Protein AF-0000000084681690 (afdb_homodimer)

pLDDT: mean 91.58, std 11.12, range [40.62, 98.69]

Sequence (672 aa):
MPQDVDFRIPLPRRQSPDHRRAEADQLAWPRSLGLITTEAAAARHLRGAYADLAARFYPHTTGTHLDLGVDLMSWFFLFDDLFDGPRGEDPEETRRLTDAVAAALDGPLPDTAPPIAHGFADIWRRSCTGMSPSWRARSARHWRNYFTGYVDEATSRFLDTPYDCAAQYLAVRRQTIGVQPTVDMAESAGRFEVPQRVFDSAVLSAMLQIAVDVNLMFNDIASLEKEEARGERNNLVLILQREHGWPRARSIAHLRDEVHARLSQYLLLETCLPKVCDIYDLDAGEREAVERYRCDAVRTVIRGSYDWHRSSGRYDAEFAAAAGAQGYLEELGSSRMPQDVDFRIPLPRRQSPDHRRAEADQLAWPRSLGLITTEAAAARHLRGAYADLAARFYPHTTGTHLDLGVDLMSWFFLFDDLFDGPRGEDPEETRRLTDAVAAALDGPLPDTAPPIAHGFADIWRRSCTGMSPSWRARSARHWRNYFTGYVDEATSRFLDTPYDCAAQYLAVRRQTIGVQPTVDMAESAGRFEVPQRVFDSAVLSAMLQIAVDVNLMFNDIASLEKEEARGERNNLVLILQREHGWPRARSIAHLRDEVHARLSQYLLLETCLPKVCDIYDLDAGEREAVERYRCDAVRTVIRGSYDWHRSSGRYDAEFAAAAGAQGYLEELGSSR

Structure (mmCIF, N/CA/C/O backbone):
data_AF-0000000084681690-model_v1
#
loop_
_entity.id
_entity.type
_entity.pdbx_description
1 polymer 'Terpene synthase'
#
loop_
_atom_site.group_PDB
_atom_site.id
_atom_site.type_symbol
_atom_site.label_atom_id
_atom_site.label_alt_id
_atom_site.label_comp_id
_atom_site.label_asym_id
_atom_site.label_entity_id
_atom_site.label_seq_id
_atom_site.pdbx_PDB_ins_code
_atom_site.Cartn_x
_atom_site.Cartn_y
_atom_site.Cartn_z
_atom_site.occupancy
_atom_site.B_iso_or_equiv
_atom_site.auth_seq_id
_atom_site.auth_comp_id
_atom_site.auth_asym_id
_atom_site.auth_atom_id
_atom_site.pdbx_PDB_model_num
ATOM 1 N N . MET A 1 1 ? 17.672 -22.484 -7.785 1 67.56 1 MET A N 1
ATOM 2 C CA . MET A 1 1 ? 17.625 -21.172 -8.414 1 67.56 1 MET A CA 1
ATOM 3 C C . MET A 1 1 ? 18.922 -20.891 -9.172 1 67.56 1 MET A C 1
ATOM 5 O O . MET A 1 1 ? 20 -21.219 -8.703 1 67.56 1 MET A O 1
ATOM 9 N N . PRO A 1 2 ? 18.766 -20.516 -10.406 1 63.66 2 PRO A N 1
ATOM 10 C CA . PRO A 1 2 ? 19.953 -20.438 -11.258 1 63.66 2 PRO A CA 1
ATOM 11 C C . PRO A 1 2 ? 21.125 -19.734 -10.562 1 63.66 2 PRO A C 1
ATOM 13 O O . PRO A 1 2 ? 22.281 -20.047 -10.844 1 63.66 2 PRO A O 1
ATOM 16 N N . GLN A 1 3 ? 20.781 -18.906 -9.594 1 70.31 3 GLN A N 1
ATOM 17 C CA . GLN A 1 3 ? 21.859 -18.141 -8.984 1 70.31 3 GLN A CA 1
ATOM 18 C C . GLN A 1 3 ? 22.375 -18.828 -7.73 1 70.31 3 GLN A C 1
ATOM 20 O O . GLN A 1 3 ? 23.25 -18.297 -7.035 1 70.31 3 GLN A O 1
ATOM 25 N N . ASP A 1 4 ? 21.953 -20.062 -7.539 1 78 4 ASP A N 1
ATOM 26 C CA . ASP A 1 4 ? 22.391 -20.906 -6.43 1 78 4 ASP A CA 1
ATOM 27 C C . ASP A 1 4 ? 22.25 -20.172 -5.098 1 78 4 ASP A C 1
ATOM 29 O O . ASP A 1 4 ? 23.172 -20.172 -4.277 1 78 4 ASP A O 1
ATOM 33 N N . VAL A 1 5 ? 21.234 -19.469 -4.949 1 85.19 5 VAL A N 1
ATOM 34 C CA . VAL A 1 5 ? 20.953 -18.75 -3.709 1 85.19 5 VAL A CA 1
ATOM 35 C C . VAL A 1 5 ? 20.062 -19.609 -2.809 1 85.19 5 VAL A C 1
ATOM 37 O O . VAL A 1 5 ? 19.031 -20.109 -3.246 1 85.19 5 VAL A O 1
ATOM 40 N N . ASP A 1 6 ? 20.469 -19.812 -1.566 1 86 6 ASP A N 1
ATOM 41 C CA . ASP A 1 6 ? 19.641 -20.5 -0.564 1 86 6 ASP A CA 1
ATOM 42 C C . ASP A 1 6 ? 19.062 -19.5 0.439 1 86 6 ASP A C 1
ATOM 44 O O . ASP A 1 6 ? 19.797 -18.922 1.238 1 86 6 ASP A O 1
ATOM 48 N N . PHE A 1 7 ? 17.766 -19.344 0.435 1 89.25 7 PHE A N 1
ATOM 49 C CA . PHE A 1 7 ? 17.094 -18.375 1.276 1 89.25 7 PHE A CA 1
ATOM 50 C C . PHE A 1 7 ? 16.703 -18.984 2.611 1 89.25 7 PHE A C 1
ATOM 52 O O . PHE A 1 7 ? 16.25 -18.281 3.52 1 89.25 7 PHE A O 1
ATOM 59 N N . ARG A 1 8 ? 16.875 -20.234 2.936 1 86.06 8 ARG A N 1
ATOM 60 C CA . ARG A 1 8 ? 16.516 -20.906 4.184 1 86.06 8 ARG A CA 1
ATOM 61 C C . ARG A 1 8 ? 15.133 -20.5 4.66 1 86.06 8 ARG A C 1
ATOM 63 O O . ARG A 1 8 ? 14.977 -19.984 5.77 1 86.06 8 ARG A O 1
ATOM 70 N N . ILE A 1 9 ? 14.117 -20.719 3.916 1 94.62 9 ILE A N 1
ATOM 71 C CA . ILE A 1 9 ? 12.742 -20.312 4.199 1 94.62 9 ILE A CA 1
ATOM 72 C C . ILE A 1 9 ? 12.234 -21.047 5.434 1 94.62 9 ILE A C 1
ATOM 74 O O . ILE A 1 9 ? 12.156 -22.281 5.441 1 94.62 9 ILE A O 1
ATOM 78 N N . PRO A 1 10 ? 11.906 -20.359 6.523 1 95.69 10 PRO A N 1
ATOM 79 C CA . PRO A 1 10 ? 11.492 -20.984 7.777 1 95.69 10 PRO A CA 1
ATOM 80 C C . PRO A 1 10 ? 10.016 -21.391 7.777 1 95.69 10 PRO A C 1
ATOM 82 O O . PRO A 1 10 ? 9.297 -21.094 8.734 1 95.69 10 PRO A O 1
ATOM 85 N N . LEU A 1 11 ? 9.5 -21.953 6.727 1 97.69 11 LEU A N 1
ATOM 86 C CA . LEU A 1 11 ? 8.133 -22.438 6.566 1 97.69 11 LEU A CA 1
ATOM 87 C C . LEU A 1 11 ? 8.117 -23.875 6.051 1 97.69 11 LEU A C 1
ATOM 89 O O . LEU A 1 11 ? 8.984 -24.266 5.262 1 97.69 11 LEU A O 1
ATOM 93 N N . PRO A 1 12 ? 7.258 -24.656 6.414 1 96.75 12 PRO A N 1
ATOM 94 C CA . PRO A 1 12 ? 7.254 -26.078 6.02 1 96.75 12 PRO A CA 1
ATOM 95 C C . PRO A 1 12 ? 6.91 -26.266 4.547 1 96.75 12 PRO A C 1
ATOM 97 O O . PRO A 1 12 ? 6.102 -25.531 3.988 1 96.75 12 PRO A O 1
ATOM 100 N N . ARG A 1 13 ? 7.461 -27.297 4 1 96.5 13 ARG A N 1
ATOM 101 C CA . ARG A 1 13 ? 7.086 -27.75 2.664 1 96.5 13 ARG A CA 1
ATOM 102 C C . ARG A 1 13 ? 5.789 -28.547 2.697 1 96.5 13 ARG A C 1
ATOM 104 O O . ARG A 1 13 ? 5.609 -29.406 3.557 1 96.5 13 ARG A O 1
ATOM 111 N N . ARG A 1 14 ? 4.961 -28.188 1.855 1 97.31 14 ARG A N 1
ATOM 112 C CA . ARG A 1 14 ? 3.709 -28.922 1.701 1 97.31 14 ARG A CA 1
ATOM 113 C C . ARG A 1 14 ? 3.371 -29.125 0.228 1 97.31 14 ARG A C 1
ATOM 115 O O . ARG A 1 14 ? 3.787 -28.344 -0.624 1 97.31 14 ARG A O 1
ATOM 122 N N . GLN A 1 15 ? 2.645 -30.141 -0.055 1 98 15 GLN A N 1
ATOM 123 C CA . GLN A 1 15 ? 2.193 -30.453 -1.406 1 98 15 GLN A CA 1
ATOM 124 C C . GLN A 1 15 ? 0.916 -31.297 -1.382 1 98 15 GLN A C 1
ATOM 126 O O . GLN A 1 15 ? 0.765 -32.188 -0.54 1 98 15 GLN A O 1
ATOM 131 N N . SER A 1 16 ? 0.044 -31.016 -2.277 1 98.56 16 SER A N 1
ATOM 132 C CA . SER A 1 16 ? -1.185 -31.797 -2.375 1 98.56 16 SER A CA 1
ATOM 133 C C . SER A 1 16 ? -0.886 -33.281 -2.643 1 98.56 16 SER A C 1
ATOM 135 O O . SER A 1 16 ? -0.024 -33.594 -3.463 1 98.56 16 SER A O 1
ATOM 137 N N . PRO A 1 17 ? -1.586 -34.188 -2.014 1 97.94 17 PRO A N 1
ATOM 138 C CA . PRO A 1 17 ? -1.413 -35.594 -2.312 1 97.94 17 PRO A CA 1
ATOM 139 C C . PRO A 1 17 ? -1.868 -35.969 -3.725 1 97.94 17 PRO A C 1
ATOM 141 O O . PRO A 1 17 ? -1.567 -37.062 -4.211 1 97.94 17 PRO A O 1
ATOM 144 N N . ASP A 1 18 ? -2.531 -35.094 -4.316 1 98.12 18 ASP A N 1
ATOM 145 C CA . ASP A 1 18 ? -3.109 -35.344 -5.629 1 98.12 18 ASP A CA 1
ATOM 146 C C . ASP A 1 18 ? -2.211 -34.812 -6.742 1 98.12 18 ASP A C 1
ATOM 148 O O . ASP A 1 18 ? -2.637 -34.688 -7.895 1 98.12 18 ASP A O 1
ATOM 152 N N . HIS A 1 19 ? -1.02 -34.406 -6.453 1 97.69 19 HIS A N 1
ATOM 153 C CA . HIS A 1 19 ? -0.093 -33.75 -7.359 1 97.69 19 HIS A CA 1
ATOM 154 C C . HIS A 1 19 ? 0.143 -34.562 -8.617 1 97.69 19 HIS A C 1
ATOM 156 O O . HIS A 1 19 ? 0.106 -34.031 -9.734 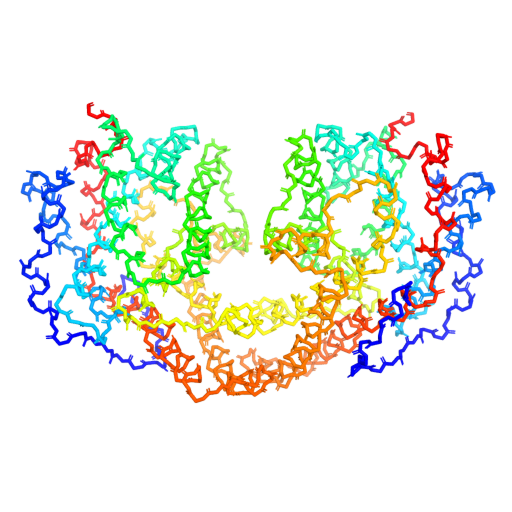1 97.69 19 HIS A O 1
ATOM 162 N N . ARG A 1 20 ? 0.332 -35.844 -8.508 1 97.56 20 ARG A N 1
ATOM 163 C CA . ARG A 1 20 ? 0.666 -36.688 -9.641 1 97.56 20 ARG A CA 1
ATOM 164 C C . ARG A 1 20 ? -0.487 -36.75 -10.641 1 97.56 20 ARG A C 1
ATOM 166 O O . ARG A 1 20 ? -0.272 -36.688 -11.852 1 97.56 20 ARG A O 1
ATOM 173 N N . ARG A 1 21 ? -1.59 -36.969 -10.086 1 98.12 21 ARG A N 1
ATOM 174 C CA . ARG A 1 21 ? -2.768 -36.969 -10.945 1 98.12 21 ARG A CA 1
ATOM 175 C C . ARG A 1 21 ? -2.9 -35.656 -11.695 1 98.12 21 ARG A C 1
ATOM 177 O O . ARG A 1 21 ? -3.145 -35.625 -12.898 1 98.12 21 ARG A O 1
ATOM 184 N N . ALA A 1 22 ? -2.805 -34.531 -10.992 1 97.88 22 ALA A N 1
ATOM 185 C CA . ALA A 1 22 ? -2.932 -33.219 -11.586 1 97.88 22 ALA A CA 1
ATOM 186 C C . ALA A 1 22 ? -1.885 -33 -12.672 1 97.88 22 ALA A C 1
ATOM 188 O O . ALA A 1 22 ? -2.17 -32.375 -13.703 1 97.88 22 ALA A O 1
ATOM 189 N N . GLU A 1 23 ? -0.698 -33.469 -12.422 1 97.25 23 GLU A N 1
ATOM 190 C CA . GLU A 1 23 ? 0.388 -33.375 -13.391 1 97.25 23 GLU A CA 1
ATOM 191 C C . GLU A 1 23 ? 0.055 -34.125 -14.68 1 97.25 23 GLU A C 1
ATOM 193 O O . GLU A 1 23 ? 0.313 -33.594 -15.773 1 97.25 23 GLU A O 1
ATOM 198 N N . ALA A 1 24 ? -0.518 -35.219 -14.555 1 97.25 24 ALA A N 1
ATOM 199 C CA . ALA A 1 24 ? -0.869 -36.031 -15.711 1 97.25 24 ALA A CA 1
ATOM 200 C C . ALA A 1 24 ? -1.972 -35.375 -16.547 1 97.25 24 ALA A C 1
ATOM 202 O O . ALA A 1 24 ? -2 -35.5 -17.766 1 97.25 24 ALA A O 1
ATOM 203 N N . ASP A 1 25 ? -2.807 -34.594 -15.93 1 96.94 25 ASP A N 1
ATOM 204 C CA . ASP A 1 25 ? -4.016 -34.125 -16.578 1 96.94 25 ASP A CA 1
ATOM 205 C C . ASP A 1 25 ? -3.883 -32.625 -16.938 1 96.94 25 ASP A C 1
ATOM 207 O O . ASP A 1 25 ? -4.801 -32.031 -17.5 1 96.94 25 ASP A O 1
ATOM 211 N N . GLN A 1 26 ? -2.779 -32 -16.688 1 97.25 26 GLN A N 1
ATOM 212 C CA . GLN A 1 26 ? -2.668 -30.547 -16.625 1 97.25 26 GLN A CA 1
ATOM 213 C C . GLN A 1 26 ? -2.883 -29.922 -18 1 97.25 26 GLN A C 1
ATOM 215 O O . GLN A 1 26 ? -3.227 -28.75 -18.109 1 97.25 26 GLN A O 1
ATOM 220 N N . LEU A 1 27 ? -2.742 -30.672 -19.078 1 97.5 27 LEU A N 1
ATOM 221 C CA . LEU A 1 27 ? -2.857 -30.109 -20.406 1 97.5 27 LEU A CA 1
ATOM 222 C C . LEU A 1 27 ? -4.305 -30.125 -20.891 1 97.5 27 LEU A C 1
ATOM 224 O O . LEU A 1 27 ? -4.652 -29.469 -21.859 1 97.5 27 LEU A O 1
ATOM 228 N N . ALA A 1 28 ? -5.129 -30.859 -20.219 1 97.56 28 ALA A N 1
ATOM 229 C CA . ALA A 1 28 ? -6.504 -31.047 -20.672 1 97.56 28 ALA A CA 1
ATOM 230 C C . ALA A 1 28 ? -7.23 -29.719 -20.781 1 97.56 28 ALA A C 1
ATOM 232 O O . ALA A 1 28 ? -7.828 -29.406 -21.812 1 97.56 28 ALA A O 1
ATOM 233 N N . TRP A 1 29 ? -7.102 -28.906 -19.797 1 97.88 29 TRP A N 1
ATOM 234 C CA . TRP A 1 29 ? -7.848 -27.656 -19.719 1 97.88 29 TRP A CA 1
ATOM 235 C C . TRP A 1 29 ? -7.355 -26.656 -20.766 1 97.88 29 TRP A C 1
ATOM 237 O O . TRP A 1 29 ? -8.141 -26.156 -21.562 1 97.88 29 TRP A O 1
ATOM 247 N N . PRO A 1 30 ? -6.055 -26.359 -20.812 1 97.5 30 PRO A N 1
ATOM 248 C CA . PRO A 1 30 ? -5.645 -25.375 -21.812 1 97.5 30 PRO A CA 1
ATOM 249 C C . PRO A 1 30 ? -5.902 -25.844 -23.25 1 97.5 30 PRO A C 1
ATOM 251 O O . PRO A 1 30 ? -6.172 -25.031 -24.141 1 97.5 30 PRO A O 1
ATOM 254 N N . ARG A 1 31 ? -5.855 -27.125 -23.469 1 96.56 31 ARG A N 1
ATOM 255 C CA . ARG A 1 31 ? -6.145 -27.656 -24.797 1 96.56 31 ARG A CA 1
ATOM 256 C C . ARG A 1 31 ? -7.629 -27.531 -25.125 1 96.56 31 ARG A C 1
ATOM 258 O O . ARG A 1 31 ? -7.992 -27.203 -26.266 1 96.56 31 ARG A O 1
ATOM 265 N N . SER A 1 32 ? -8.414 -27.781 -24.156 1 96.44 32 SER A N 1
ATOM 266 C CA . SER A 1 32 ? -9.859 -27.719 -24.375 1 96.44 32 SER A CA 1
ATOM 267 C C . SER A 1 32 ? -10.305 -26.312 -24.734 1 96.44 32 SER A C 1
ATOM 269 O O . SER A 1 32 ? -11.32 -26.125 -25.406 1 96.44 32 SER A O 1
ATOM 271 N N . LEU A 1 33 ? -9.539 -25.312 -24.391 1 95.44 33 LEU A N 1
ATOM 272 C CA . LEU A 1 33 ? -9.898 -23.922 -24.641 1 95.44 33 LEU A CA 1
ATOM 273 C C . LEU A 1 33 ? -9.094 -23.344 -25.797 1 95.44 33 LEU A C 1
ATOM 275 O O . LEU A 1 33 ? -9.164 -22.141 -26.078 1 95.44 33 LEU A O 1
ATOM 279 N N . GLY A 1 34 ? -8.281 -24.219 -26.375 1 94.06 34 GLY A N 1
ATOM 280 C CA . GLY A 1 34 ? -7.48 -23.797 -27.5 1 94.06 34 GLY A CA 1
ATOM 281 C C . GLY A 1 34 ? -6.309 -22.906 -27.109 1 94.06 34 GLY A C 1
ATOM 282 O O . GLY A 1 34 ? -5.797 -22.141 -27.922 1 94.06 34 GLY A O 1
ATOM 283 N N . LEU A 1 35 ? -5.852 -22.953 -25.906 1 95.06 35 LEU A N 1
ATOM 284 C CA . LEU A 1 35 ? -4.723 -22.156 -25.453 1 95.06 35 LEU A CA 1
ATOM 285 C C . LEU A 1 35 ? -3.4 -22.844 -25.797 1 95.06 35 LEU A C 1
ATOM 287 O O . LEU A 1 35 ? -2.363 -22.172 -25.875 1 95.06 35 LEU A O 1
ATOM 291 N N . ILE A 1 36 ? -3.486 -24.141 -25.906 1 94.69 36 ILE A N 1
ATOM 292 C CA . ILE A 1 36 ? -2.369 -24.953 -26.375 1 94.69 36 ILE A CA 1
ATOM 293 C C . ILE A 1 36 ? -2.838 -25.875 -27.5 1 94.69 36 ILE A C 1
ATOM 295 O O . ILE A 1 36 ? -3.703 -26.719 -27.297 1 94.69 36 ILE A O 1
ATOM 299 N N . THR A 1 37 ? -2.238 -25.688 -28.594 1 92.5 37 THR A N 1
ATOM 300 C CA . THR A 1 37 ? -2.754 -26.438 -29.734 1 92.5 37 THR A CA 1
ATOM 301 C C . THR A 1 37 ? -1.656 -27.281 -30.375 1 92.5 37 THR A C 1
ATOM 303 O O . THR A 1 37 ? -1.942 -28.219 -31.109 1 92.5 37 THR A O 1
ATOM 306 N N . THR A 1 38 ? -0.385 -26.969 -30.094 1 92.25 38 THR A N 1
ATOM 307 C CA . THR A 1 38 ? 0.722 -27.703 -30.703 1 92.25 38 THR A CA 1
ATOM 308 C C . THR A 1 38 ? 1.464 -28.516 -29.656 1 92.25 38 THR A C 1
ATOM 310 O O . THR A 1 38 ? 1.39 -28.219 -28.453 1 92.25 38 THR A O 1
ATOM 313 N N . GLU A 1 39 ? 2.139 -29.516 -30.109 1 92.31 39 GLU A N 1
ATOM 314 C CA . GLU A 1 39 ? 2.914 -30.344 -29.203 1 92.31 39 GLU A CA 1
ATOM 315 C C . GLU A 1 39 ? 4.141 -29.609 -28.672 1 92.31 39 GLU A C 1
ATOM 317 O O . GLU A 1 39 ? 4.566 -29.812 -27.531 1 92.31 39 GLU A O 1
ATOM 322 N N . ALA A 1 40 ? 4.641 -28.734 -29.5 1 88.31 40 ALA A N 1
ATOM 323 C CA . ALA A 1 40 ? 5.766 -27.906 -29.047 1 88.31 40 ALA A CA 1
ATOM 324 C C . ALA A 1 40 ? 5.355 -27 -27.891 1 88.31 40 ALA A C 1
ATOM 326 O O . ALA A 1 40 ? 6.09 -26.875 -26.906 1 88.31 40 ALA A O 1
ATOM 327 N N . ALA A 1 41 ? 4.227 -26.391 -28.078 1 88.5 41 ALA A N 1
ATOM 328 C CA . ALA A 1 41 ? 3.705 -25.547 -27.016 1 88.5 41 ALA A CA 1
ATOM 329 C C . ALA A 1 41 ? 3.414 -26.359 -25.75 1 88.5 41 ALA A C 1
ATOM 331 O O . ALA A 1 41 ? 3.654 -25.891 -24.641 1 88.5 41 ALA A O 1
ATOM 332 N N . ALA A 1 42 ? 2.885 -27.547 -25.953 1 93.12 42 ALA A N 1
ATOM 333 C CA . ALA A 1 42 ? 2.598 -28.438 -24.828 1 93.12 42 ALA A CA 1
ATOM 334 C C . ALA A 1 42 ? 3.875 -28.812 -24.094 1 93.12 42 ALA A C 1
ATOM 336 O O . ALA A 1 42 ? 3.912 -28.781 -22.859 1 93.12 42 ALA A O 1
ATOM 337 N N . ALA A 1 43 ? 4.84 -29.172 -24.812 1 90.56 43 ALA A N 1
ATOM 338 C CA . ALA A 1 43 ? 6.117 -29.547 -24.203 1 90.56 43 ALA A CA 1
ATOM 339 C C . ALA A 1 43 ? 6.719 -28.391 -23.422 1 90.56 43 ALA A C 1
ATOM 341 O O . ALA A 1 43 ? 7.25 -28.594 -22.312 1 90.56 43 ALA A O 1
ATOM 342 N N . ARG A 1 44 ? 6.613 -27.281 -23.938 1 86.38 44 ARG A N 1
ATOM 343 C CA . ARG A 1 44 ? 7.102 -26.078 -23.266 1 86.38 44 ARG A CA 1
ATOM 344 C C . ARG A 1 44 ? 6.328 -25.828 -21.969 1 86.38 44 ARG A C 1
ATOM 346 O O . ARG A 1 44 ? 6.918 -25.5 -20.938 1 86.38 44 ARG A O 1
ATOM 353 N N . HIS A 1 45 ? 5.094 -25.922 -22.141 1 91.75 45 HIS A N 1
ATOM 354 C CA . HIS A 1 45 ? 4.23 -25.703 -20.984 1 91.75 45 HIS A CA 1
ATOM 355 C C . HIS A 1 45 ? 4.551 -26.688 -19.859 1 91.75 45 HIS A C 1
ATOM 357 O O . HIS A 1 45 ? 4.613 -26.312 -18.688 1 91.75 45 HIS A O 1
ATOM 363 N N . LEU A 1 46 ? 4.797 -27.922 -20.219 1 92.56 46 LEU A N 1
ATOM 364 C CA . LEU A 1 46 ? 5.055 -28.969 -19.25 1 92.56 46 LEU A CA 1
ATOM 365 C C . LEU A 1 46 ? 6.371 -28.734 -18.516 1 92.56 46 LEU A C 1
ATOM 367 O O . LEU A 1 46 ? 6.516 -29.094 -17.344 1 92.56 46 LEU A O 1
ATOM 371 N N . ARG A 1 47 ? 7.254 -28.062 -19.141 1 88.94 47 ARG A N 1
ATOM 372 C CA . ARG A 1 47 ? 8.547 -27.766 -18.531 1 88.94 47 ARG A CA 1
ATOM 373 C C . ARG A 1 47 ? 8.391 -26.781 -17.375 1 88.94 47 ARG A C 1
ATOM 375 O O . ARG A 1 47 ? 9.234 -26.719 -16.484 1 88.94 47 ARG A O 1
ATOM 382 N N . GLY A 1 48 ? 7.316 -26.094 -17.359 1 91.81 48 GLY A N 1
ATOM 383 C CA . GLY A 1 48 ? 7.082 -25.109 -16.328 1 91.81 48 GLY A CA 1
ATOM 384 C C . GLY A 1 48 ? 6.668 -25.703 -14.992 1 91.81 48 GLY A C 1
ATOM 385 O O . GLY A 1 48 ? 6.754 -25.047 -13.953 1 91.81 48 GLY A O 1
ATOM 386 N N . ALA A 1 49 ? 6.191 -26.922 -15.031 1 94.5 49 ALA A N 1
ATOM 387 C CA . ALA A 1 49 ? 5.809 -27.672 -13.836 1 94.5 49 ALA A CA 1
ATOM 388 C C . ALA A 1 49 ? 4.742 -26.922 -13.039 1 94.5 49 ALA A C 1
ATOM 390 O O . ALA A 1 49 ? 4.871 -26.75 -11.828 1 94.5 49 ALA A O 1
ATOM 391 N N . TYR A 1 50 ? 3.693 -26.469 -13.727 1 96.31 50 TYR A N 1
ATOM 392 C CA . TYR A 1 50 ? 2.678 -25.609 -13.125 1 96.31 50 TYR A CA 1
ATOM 393 C C . TYR A 1 50 ? 1.764 -26.422 -12.211 1 96.31 50 TYR A C 1
ATOM 395 O O . TYR A 1 50 ? 1.225 -25.891 -11.234 1 96.31 50 TYR A O 1
ATOM 403 N N . ALA A 1 51 ? 1.59 -27.688 -12.523 1 97.44 51 ALA A N 1
ATOM 404 C CA . ALA A 1 51 ? 0.86 -28.547 -11.594 1 97.44 51 ALA A CA 1
ATOM 405 C C . ALA A 1 51 ? 1.599 -28.688 -10.266 1 97.44 51 ALA A C 1
ATOM 407 O O . ALA A 1 51 ? 0.974 -28.719 -9.203 1 97.44 51 ALA A O 1
ATOM 408 N N . ASP A 1 52 ? 2.898 -28.781 -10.352 1 97.25 52 ASP A N 1
ATOM 409 C CA . ASP A 1 52 ? 3.707 -28.828 -9.141 1 97.25 52 ASP A CA 1
ATOM 410 C C . ASP A 1 52 ? 3.555 -27.547 -8.336 1 97.25 52 ASP A C 1
ATOM 412 O O . ASP A 1 52 ? 3.361 -27.578 -7.117 1 97.25 52 ASP A O 1
ATOM 416 N N . LEU A 1 53 ? 3.615 -26.422 -8.984 1 97.69 53 LEU A N 1
ATOM 417 C CA . LEU A 1 53 ? 3.457 -25.125 -8.344 1 97.69 53 LEU A CA 1
ATOM 418 C C . LEU A 1 53 ? 2.105 -25.031 -7.641 1 97.69 53 LEU A C 1
ATOM 420 O O . LEU A 1 53 ? 2.037 -24.672 -6.461 1 97.69 53 LEU A O 1
ATOM 424 N N . ALA A 1 54 ? 1.05 -25.391 -8.367 1 98.44 54 ALA A N 1
ATOM 425 C CA . ALA A 1 54 ? -0.296 -25.328 -7.801 1 98.44 54 ALA A CA 1
ATOM 426 C C . ALA A 1 54 ? -0.425 -26.266 -6.602 1 98.44 54 ALA A C 1
ATOM 428 O O . ALA A 1 54 ? -1.048 -25.906 -5.598 1 98.44 54 ALA A O 1
ATOM 429 N N . ALA A 1 55 ? 0.147 -27.438 -6.715 1 98.56 55 ALA A N 1
ATOM 430 C CA . ALA A 1 55 ? 0.06 -28.422 -5.641 1 98.56 55 ALA A CA 1
ATOM 431 C C . ALA A 1 55 ? 0.765 -27.922 -4.383 1 98.56 55 ALA A C 1
ATOM 433 O O . ALA A 1 55 ? 0.431 -28.328 -3.27 1 98.56 55 ALA A O 1
ATOM 434 N N . ARG A 1 56 ? 1.721 -27.094 -4.562 1 98.38 56 ARG A N 1
ATOM 435 C CA . ARG A 1 56 ? 2.432 -26.5 -3.432 1 98.38 56 ARG A CA 1
ATOM 436 C C . ARG A 1 56 ? 1.683 -25.297 -2.885 1 98.38 56 ARG A C 1
ATOM 438 O O . ARG A 1 56 ? 1.689 -25.047 -1.677 1 98.38 56 ARG A O 1
ATOM 445 N N . PHE A 1 57 ? 1.014 -24.516 -3.711 1 98.62 57 PHE A N 1
ATOM 446 C CA . PHE A 1 57 ? 0.236 -23.344 -3.299 1 98.62 57 PHE A CA 1
ATOM 447 C C . PHE A 1 57 ? -1.029 -23.781 -2.564 1 98.62 57 PHE A C 1
ATOM 449 O O . PHE A 1 57 ? -1.462 -23.109 -1.622 1 98.62 57 PHE A O 1
ATOM 456 N N . TYR A 1 58 ? -1.587 -24.922 -3.01 1 98.62 58 TYR A N 1
ATOM 457 C CA . TYR A 1 58 ? -2.863 -25.375 -2.471 1 98.62 58 TYR A CA 1
ATOM 458 C C . TYR A 1 58 ? -2.764 -26.828 -1.984 1 98.62 58 TYR A C 1
ATOM 460 O O . TYR A 1 58 ? -3.49 -27.703 -2.461 1 98.62 58 TYR A O 1
ATOM 468 N N . PRO A 1 59 ? -1.971 -27.031 -0.995 1 98.12 59 PRO A N 1
ATOM 469 C CA . PRO A 1 59 ? -1.658 -28.391 -0.577 1 98.12 59 PRO A CA 1
ATOM 470 C C . PRO A 1 59 ? -2.852 -29.109 0.062 1 98.12 59 PRO A C 1
ATOM 472 O O . PRO A 1 59 ? -2.852 -30.328 0.184 1 98.12 59 PRO A O 1
ATOM 475 N N . HIS A 1 60 ? -3.846 -28.406 0.424 1 95.81 60 HIS A N 1
ATOM 476 C CA . HIS A 1 60 ? -4.992 -28.984 1.116 1 95.81 60 HIS A CA 1
ATOM 477 C C . HIS A 1 60 ? -6.086 -29.375 0.132 1 95.81 60 HIS A C 1
ATOM 479 O O . HIS A 1 60 ? -7.121 -29.922 0.533 1 95.81 60 HIS A O 1
ATOM 485 N N . THR A 1 61 ? -5.914 -29.094 -1.076 1 97.94 61 THR A N 1
ATOM 486 C CA . THR A 1 61 ? -6.957 -29.328 -2.066 1 97.94 61 THR A CA 1
ATOM 487 C C . THR A 1 61 ? -6.668 -30.594 -2.865 1 97.94 61 THR A C 1
ATOM 489 O O . THR A 1 61 ? -5.52 -31.031 -2.953 1 97.94 61 THR A O 1
ATOM 492 N N . THR A 1 62 ? -7.707 -31.234 -3.395 1 97.94 62 THR A N 1
ATOM 493 C CA . THR A 1 62 ? -7.629 -32.406 -4.266 1 97.94 62 THR A CA 1
ATOM 494 C C . THR A 1 62 ? -8.688 -32.344 -5.363 1 97.94 62 THR A C 1
ATOM 496 O O . THR A 1 62 ? -9.531 -31.438 -5.359 1 97.94 62 THR A O 1
ATOM 499 N N . GLY A 1 63 ? -8.555 -33.188 -6.316 1 97.44 63 GLY A N 1
ATOM 500 C CA . GLY A 1 63 ? -9.562 -33.281 -7.359 1 97.44 63 GLY A CA 1
ATOM 501 C C . GLY A 1 63 ? -9.766 -31.984 -8.125 1 97.44 63 GLY A C 1
ATOM 502 O O . GLY A 1 63 ? -8.789 -31.344 -8.531 1 97.44 63 GLY A O 1
ATOM 503 N N . THR A 1 64 ? -11.008 -31.625 -8.258 1 96.81 64 THR A N 1
ATOM 504 C CA . THR A 1 64 ? -11.375 -30.484 -9.094 1 96.81 64 THR A CA 1
ATOM 505 C C . THR A 1 64 ? -10.914 -29.188 -8.453 1 96.81 64 THR A C 1
ATOM 507 O O . THR A 1 64 ? -10.656 -28.203 -9.156 1 96.81 64 THR A O 1
ATOM 510 N N . HIS A 1 65 ? -10.742 -29.25 -7.16 1 97.44 65 HIS A N 1
ATOM 511 C CA . HIS A 1 65 ? -10.289 -28.031 -6.477 1 97.44 65 HIS A CA 1
ATOM 512 C C . HIS A 1 65 ? -8.812 -27.766 -6.746 1 97.44 65 HIS A C 1
ATOM 514 O O . HIS A 1 65 ? -8.406 -26.625 -6.91 1 97.44 65 HIS A O 1
ATOM 520 N N . LEU A 1 66 ? -8.039 -28.828 -6.754 1 98.56 66 LEU A N 1
ATOM 521 C CA . LEU A 1 66 ? -6.641 -28.656 -7.152 1 98.56 66 LEU A CA 1
ATOM 522 C C . LEU A 1 66 ? -6.539 -28.297 -8.625 1 98.56 66 LEU A C 1
ATOM 524 O O . LEU A 1 66 ? -5.715 -27.469 -9.008 1 98.56 66 LEU A O 1
ATOM 528 N N . ASP A 1 67 ? -7.457 -28.906 -9.438 1 98.44 67 ASP A N 1
ATOM 529 C CA . ASP A 1 67 ? -7.441 -28.641 -10.867 1 98.44 67 ASP A CA 1
ATOM 530 C C . ASP A 1 67 ? -7.656 -27.156 -11.156 1 98.44 67 ASP A C 1
ATOM 532 O O . ASP A 1 67 ? -7.055 -26.594 -12.07 1 98.44 67 ASP A O 1
ATOM 536 N N . LEU A 1 68 ? -8.5 -26.562 -10.359 1 98.44 68 LEU A N 1
ATOM 537 C CA . LEU A 1 68 ? -8.734 -25.125 -10.531 1 98.44 68 LEU A CA 1
ATOM 538 C C . LEU A 1 68 ? -7.449 -24.344 -10.312 1 98.44 68 LEU A C 1
ATOM 540 O O . LEU A 1 68 ? -7.152 -23.406 -11.062 1 98.44 68 LEU A O 1
ATOM 544 N N . GLY A 1 69 ? -6.676 -24.656 -9.266 1 98.5 69 GLY A N 1
ATOM 545 C CA . GLY A 1 69 ? -5.383 -24.031 -9.039 1 98.5 69 GLY A CA 1
ATOM 546 C C . GLY A 1 69 ? -4.398 -24.266 -10.172 1 98.5 69 GLY A C 1
ATOM 547 O O . GLY A 1 69 ? -3.666 -23.359 -10.562 1 98.5 69 GLY A O 1
ATOM 548 N N . VAL A 1 70 ? -4.359 -25.453 -10.703 1 98.56 70 VAL A N 1
ATOM 549 C CA . VAL A 1 70 ? -3.471 -25.797 -11.805 1 98.56 70 VAL A CA 1
ATOM 550 C C . VAL A 1 70 ? -3.832 -24.969 -13.039 1 98.56 70 VAL A C 1
ATOM 552 O O . VAL A 1 70 ? -2.951 -24.438 -13.711 1 98.56 70 VAL A O 1
ATOM 555 N N . ASP A 1 71 ? -5.109 -24.922 -13.32 1 98.56 71 ASP A N 1
ATOM 556 C CA . ASP A 1 71 ? -5.586 -24.141 -14.461 1 98.56 71 ASP A CA 1
ATOM 557 C C . ASP A 1 71 ? -5.195 -22.672 -14.312 1 98.56 71 ASP A C 1
ATOM 559 O O . ASP A 1 71 ? -4.793 -22.031 -15.289 1 98.56 71 ASP A O 1
ATOM 563 N N . LEU A 1 72 ? -5.305 -22.156 -13.094 1 98.69 72 LEU A N 1
ATOM 564 C CA . LEU A 1 72 ? -4.922 -20.766 -12.852 1 98.69 72 LEU A CA 1
ATOM 565 C C . LEU A 1 72 ? -3.438 -20.547 -13.117 1 98.69 72 LEU A C 1
ATOM 567 O O . LEU A 1 72 ? -3.051 -19.578 -13.758 1 98.69 72 LEU A O 1
ATOM 571 N N . MET A 1 73 ? -2.588 -21.438 -12.617 1 97.75 73 MET A N 1
ATOM 572 C CA . MET A 1 73 ? -1.153 -21.297 -12.859 1 97.75 73 MET A CA 1
ATOM 573 C C . MET A 1 73 ? -0.841 -21.375 -14.344 1 97.75 73 MET A C 1
ATOM 575 O O . MET A 1 73 ? -0.037 -20.594 -14.859 1 97.75 73 MET A O 1
ATOM 579 N N . SER A 1 74 ? -1.487 -22.297 -15.008 1 96.94 74 SER A N 1
ATOM 580 C CA . SER A 1 74 ? -1.323 -22.406 -16.453 1 96.94 74 SER A CA 1
ATOM 581 C C . SER A 1 74 ? -1.691 -21.094 -17.141 1 96.94 74 SER A C 1
ATOM 583 O O . SER A 1 74 ? -0.951 -20.609 -18 1 96.94 74 SER A O 1
ATOM 585 N N . TRP A 1 75 ? -2.775 -20.578 -16.719 1 97.81 75 TRP A N 1
ATOM 586 C CA . TRP A 1 75 ? -3.252 -19.328 -17.328 1 97.81 75 TRP A CA 1
ATOM 587 C C . TRP A 1 75 ? -2.264 -18.203 -17.094 1 97.81 75 TRP A C 1
ATOM 589 O O . TRP A 1 75 ? -1.946 -17.438 -18.016 1 97.81 75 TRP A O 1
ATOM 599 N N . PHE A 1 76 ? -1.792 -18.062 -15.859 1 96.69 76 PHE A N 1
ATOM 600 C CA . PHE A 1 76 ? -0.871 -16.984 -15.5 1 96.69 76 PHE A CA 1
ATOM 601 C C . PHE A 1 76 ? 0.316 -16.953 -16.453 1 96.69 76 PHE A C 1
ATOM 603 O O . PHE A 1 76 ? 0.674 -15.891 -16.969 1 96.69 76 PHE A O 1
ATOM 610 N N . PHE A 1 77 ? 0.886 -18.062 -16.719 1 91.31 77 PHE A N 1
ATOM 611 C CA . PHE A 1 77 ? 2.133 -18.094 -17.469 1 91.31 77 PHE A CA 1
ATOM 612 C C . PHE A 1 77 ? 1.864 -17.938 -18.969 1 91.31 77 PHE A C 1
ATOM 614 O O . PHE A 1 77 ? 2.66 -17.328 -19.688 1 91.31 77 PHE A O 1
ATOM 621 N N . LEU A 1 78 ? 0.739 -18.453 -19.453 1 93.5 78 LEU A N 1
ATOM 622 C CA . LEU A 1 78 ? 0.336 -18.203 -20.828 1 93.5 78 LEU A CA 1
ATOM 623 C C . LEU A 1 78 ? 0.079 -16.719 -21.062 1 93.5 78 LEU A C 1
ATOM 625 O O . LEU A 1 78 ? 0.49 -16.156 -22.094 1 93.5 78 LEU A O 1
ATOM 629 N N . PHE A 1 79 ? -0.56 -16.141 -20.094 1 94.88 79 PHE A N 1
ATOM 630 C CA . PHE A 1 79 ? -0.882 -14.719 -20.188 1 94.88 79 PHE A CA 1
ATOM 631 C C . PHE A 1 79 ? 0.385 -13.875 -20.141 1 94.88 79 PHE A C 1
ATOM 633 O O . PHE A 1 79 ? 0.563 -12.969 -20.969 1 94.88 79 PHE A O 1
ATOM 640 N N . ASP A 1 80 ? 1.213 -14.156 -19.219 1 90.25 80 ASP A N 1
ATOM 641 C CA . ASP A 1 80 ? 2.461 -13.422 -19.031 1 90.25 80 ASP A CA 1
ATOM 642 C C . ASP A 1 80 ? 3.316 -13.477 -20.297 1 90.25 80 ASP A C 1
ATOM 644 O O . ASP A 1 80 ? 3.916 -12.469 -20.688 1 90.25 80 ASP A O 1
ATOM 648 N N . ASP A 1 81 ? 3.324 -14.578 -20.891 1 85.94 81 ASP A N 1
ATOM 649 C CA . ASP A 1 81 ? 4.145 -14.797 -22.078 1 85.94 81 ASP A CA 1
ATOM 650 C C . ASP A 1 81 ? 3.695 -13.906 -23.234 1 85.94 81 ASP A C 1
ATOM 652 O O . ASP A 1 81 ? 4.484 -13.586 -24.125 1 85.94 81 ASP A O 1
ATOM 656 N N . LEU A 1 82 ? 2.484 -13.508 -23.219 1 88.88 82 LEU A N 1
ATOM 657 C CA . LEU A 1 82 ? 1.948 -12.68 -24.297 1 88.88 82 LEU A CA 1
ATOM 658 C C . LEU A 1 82 ? 2.584 -11.289 -24.281 1 88.88 82 LEU A C 1
ATOM 660 O O . LEU A 1 82 ? 2.5 -10.555 -25.266 1 88.88 82 LEU A O 1
ATOM 664 N N . PHE A 1 83 ? 3.24 -10.992 -23.188 1 87.56 83 PHE A N 1
ATOM 665 C CA . PHE A 1 83 ? 3.775 -9.641 -23.047 1 87.56 83 PHE A CA 1
ATOM 666 C C . PHE A 1 83 ? 5.293 -9.648 -23.188 1 87.56 83 PHE A C 1
ATOM 668 O O . PHE A 1 83 ? 5.938 -8.602 -23.047 1 87.56 83 PHE A O 1
ATOM 675 N N . ASP A 1 84 ? 6.004 -10.766 -23.344 1 75.94 84 ASP A N 1
ATOM 676 C CA . ASP A 1 84 ? 7.441 -10.867 -23.578 1 75.94 84 ASP A CA 1
ATOM 677 C C . ASP A 1 84 ? 7.801 -10.359 -24.984 1 75.94 84 ASP A C 1
ATOM 679 O O . ASP A 1 84 ? 8.914 -9.883 -25.203 1 75.94 84 ASP A O 1
ATOM 683 N N . GLY A 1 85 ? 7.027 -9.68 -25.719 1 73.62 85 GLY A N 1
ATOM 684 C CA . GLY A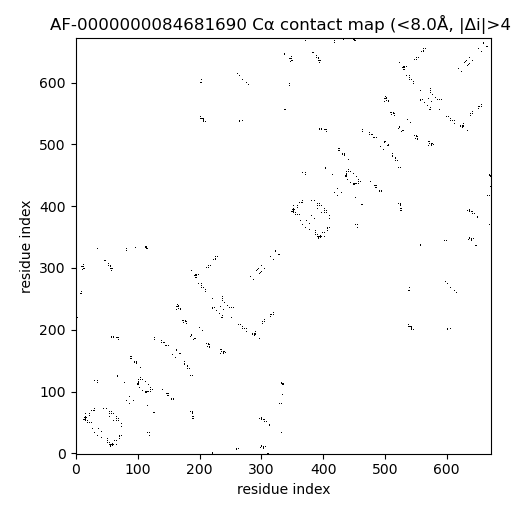 1 85 ? 7.25 -9.203 -27.062 1 73.62 85 GLY A CA 1
ATOM 685 C C . GLY A 1 85 ? 6.648 -7.836 -27.328 1 73.62 85 GLY A C 1
ATOM 686 O O . GLY A 1 85 ? 6.52 -7.027 -26.406 1 73.62 85 GLY A O 1
ATOM 687 N N . PRO A 1 86 ? 6.465 -7.641 -28.562 1 73.81 86 PRO A N 1
ATOM 688 C CA . PRO A 1 86 ? 6.02 -6.305 -28.953 1 73.81 86 PRO A CA 1
ATOM 689 C C . PRO A 1 86 ? 4.781 -5.844 -28.188 1 73.81 86 PRO A C 1
ATOM 691 O O . PRO A 1 86 ? 4.641 -4.652 -27.891 1 73.81 86 PRO A O 1
ATOM 694 N N . ARG A 1 87 ? 3.924 -6.746 -27.844 1 78.88 87 ARG A N 1
ATOM 695 C CA . ARG A 1 87 ? 2.699 -6.402 -27.141 1 78.88 87 ARG A CA 1
ATOM 696 C C . ARG A 1 87 ? 3.016 -5.785 -25.781 1 78.88 87 ARG A C 1
ATOM 698 O O . ARG A 1 87 ? 2.338 -4.852 -25.344 1 78.88 87 ARG A O 1
ATOM 705 N N . GLY A 1 88 ? 3.99 -6.309 -25.203 1 78.44 88 GLY A N 1
ATOM 706 C CA . GLY A 1 88 ? 4.367 -5.805 -23.891 1 78.44 88 GLY A CA 1
ATOM 707 C C . GLY A 1 88 ? 5.098 -4.477 -23.953 1 78.44 88 GLY A C 1
ATOM 708 O O . GLY A 1 88 ? 5.34 -3.848 -22.922 1 78.44 88 GLY A O 1
ATOM 709 N N . GLU A 1 89 ? 5.305 -4.094 -25.156 1 83.94 89 GLU A N 1
ATOM 710 C CA . GLU A 1 89 ? 6.039 -2.846 -25.344 1 83.94 89 GLU A CA 1
ATOM 711 C C . GLU A 1 89 ? 5.117 -1.729 -25.828 1 83.94 89 GLU A C 1
ATOM 713 O O . GLU A 1 89 ? 5.523 -0.567 -25.891 1 83.94 89 GLU A O 1
ATOM 718 N N . ASP A 1 90 ? 3.926 -2.051 -26.125 1 90.75 90 ASP A N 1
ATOM 719 C CA . ASP A 1 90 ? 2.926 -1.084 -26.578 1 90.75 90 ASP A CA 1
ATOM 720 C C . ASP A 1 90 ? 1.799 -0.95 -25.547 1 90.75 90 ASP A C 1
ATOM 722 O O . ASP A 1 90 ? 0.921 -1.812 -25.469 1 90.75 90 ASP A O 1
ATOM 726 N N . PRO A 1 91 ? 1.781 0.179 -24.844 1 92.5 91 PRO A N 1
ATOM 727 C CA . PRO A 1 91 ? 0.788 0.335 -23.766 1 92.5 91 PRO A CA 1
ATOM 728 C C . PRO A 1 91 ? -0.647 0.233 -24.281 1 92.5 91 PRO A C 1
ATOM 730 O O . PRO A 1 91 ? -1.526 -0.261 -23.578 1 92.5 91 PRO A O 1
ATOM 733 N N . GLU A 1 92 ? -0.866 0.693 -25.484 1 93.19 92 GLU A N 1
ATOM 734 C CA . GLU A 1 92 ? -2.219 0.643 -26.031 1 93.19 92 GLU A CA 1
ATOM 735 C C . GLU A 1 92 ? -2.643 -0.793 -26.312 1 93.19 92 GLU A C 1
ATOM 737 O O . GLU A 1 92 ? -3.775 -1.185 -26.031 1 93.19 92 GLU A O 1
ATOM 742 N N . GLU A 1 93 ? -1.774 -1.534 -26.922 1 92.31 93 GLU A N 1
ATOM 743 C CA . GLU A 1 93 ? -2.066 -2.941 -27.188 1 92.31 93 GLU A CA 1
ATOM 744 C C . GLU A 1 93 ? -2.24 -3.717 -25.875 1 92.31 93 GLU A C 1
ATOM 746 O O . GLU A 1 93 ? -3.123 -4.57 -25.766 1 92.31 93 GLU A O 1
ATOM 751 N N . THR A 1 94 ? -1.349 -3.418 -24.938 1 94.5 94 THR A N 1
ATOM 752 C CA . THR A 1 94 ? -1.455 -4.043 -23.625 1 94.5 94 THR A CA 1
ATOM 753 C C . THR A 1 94 ? -2.807 -3.73 -22.984 1 94.5 94 THR A C 1
ATOM 755 O O . THR A 1 94 ? -3.484 -4.629 -22.484 1 94.5 94 THR A O 1
ATOM 758 N N . ARG A 1 95 ? -3.172 -2.504 -23.078 1 95.06 95 ARG A N 1
ATOM 759 C CA . ARG A 1 95 ? -4.441 -2.072 -22.5 1 95.06 95 ARG A CA 1
ATOM 760 C C . ARG A 1 95 ? -5.613 -2.775 -23.172 1 95.06 95 ARG A C 1
ATOM 762 O O . ARG A 1 95 ? -6.547 -3.223 -22.5 1 95.06 95 ARG A O 1
ATOM 769 N N . ARG A 1 96 ? -5.531 -2.85 -24.453 1 94.31 96 ARG A N 1
ATOM 770 C CA . ARG A 1 96 ? -6.602 -3.502 -25.188 1 94.31 96 ARG A CA 1
ATOM 771 C C . ARG A 1 96 ? -6.785 -4.945 -24.734 1 94.31 96 ARG A C 1
ATOM 773 O O . ARG A 1 96 ? -7.91 -5.387 -24.5 1 94.31 96 ARG A O 1
ATOM 780 N N . LEU A 1 97 ? -5.746 -5.656 -24.641 1 95 97 LEU A N 1
ATOM 781 C CA . LEU A 1 97 ? -5.82 -7.059 -24.25 1 95 97 LEU A CA 1
ATOM 782 C C . LEU A 1 97 ? -6.277 -7.191 -22.797 1 95 97 LEU A C 1
ATOM 784 O O . LEU A 1 97 ? -7.156 -8 -22.484 1 95 97 LEU A O 1
ATOM 788 N N . THR A 1 98 ? -5.676 -6.371 -21.906 1 97 98 THR A N 1
ATOM 789 C CA . THR A 1 98 ? -6.023 -6.484 -20.5 1 97 98 THR A CA 1
ATOM 790 C C . THR A 1 98 ? -7.477 -6.09 -20.266 1 97 98 THR A C 1
ATOM 792 O O . THR A 1 98 ? -8.164 -6.688 -19.422 1 97 98 THR A O 1
ATOM 795 N N . ASP A 1 99 ? -7.918 -5.133 -21 1 95.75 99 ASP A N 1
ATOM 796 C CA . ASP A 1 99 ? -9.32 -4.742 -20.906 1 95.75 99 ASP A CA 1
ATOM 797 C C . ASP A 1 99 ? -10.234 -5.875 -21.359 1 95.75 99 ASP A C 1
ATOM 799 O O . ASP A 1 99 ? -11.281 -6.121 -20.75 1 95.75 99 ASP A O 1
ATOM 803 N N . ALA A 1 100 ? -9.844 -6.484 -22.453 1 95.88 100 ALA A N 1
ATOM 804 C CA . ALA A 1 100 ? -10.633 -7.59 -22.969 1 95.88 100 ALA A CA 1
ATOM 805 C C . ALA A 1 100 ? -10.734 -8.719 -21.953 1 95.88 100 ALA A C 1
ATOM 807 O O . ALA A 1 100 ? -11.789 -9.352 -21.812 1 95.88 100 ALA A O 1
ATOM 808 N N . VAL A 1 101 ? -9.688 -8.961 -21.266 1 97.81 101 VAL A N 1
ATOM 809 C CA . VAL A 1 101 ? -9.68 -10.016 -20.25 1 97.81 101 VAL A CA 1
ATOM 810 C C . VAL A 1 101 ? -10.484 -9.57 -19.031 1 97.81 101 VAL A C 1
ATOM 812 O O . VAL A 1 101 ? -11.305 -10.328 -18.5 1 97.81 101 VAL A O 1
ATOM 815 N N . ALA A 1 102 ? -10.32 -8.312 -18.609 1 97.81 102 ALA A N 1
ATOM 816 C CA . ALA A 1 102 ? -10.961 -7.773 -17.406 1 97.81 102 ALA A CA 1
ATOM 817 C C . ALA A 1 102 ? -12.484 -7.742 -17.578 1 97.81 102 ALA A C 1
ATOM 819 O O . ALA A 1 102 ? -13.219 -7.773 -16.594 1 97.81 102 ALA A O 1
ATOM 820 N N . ALA A 1 103 ? -12.922 -7.668 -18.781 1 97.31 103 ALA A N 1
ATOM 821 C CA . ALA A 1 103 ? -14.352 -7.633 -19.062 1 97.31 103 ALA A CA 1
ATOM 822 C C . A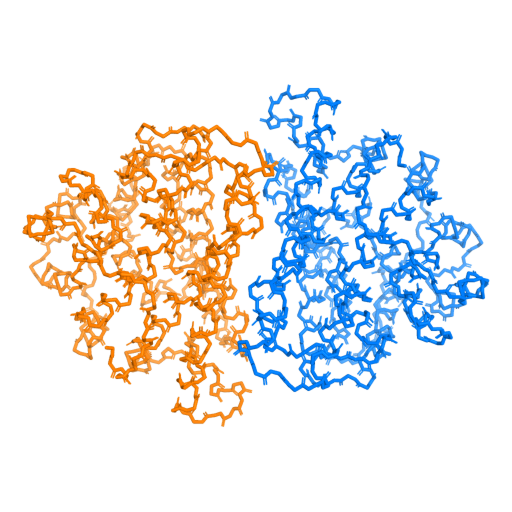LA A 1 103 ? -15.055 -8.867 -18.5 1 97.31 103 ALA A C 1
ATOM 824 O O . ALA A 1 103 ? -16.25 -8.828 -18.203 1 97.31 103 ALA A O 1
ATOM 825 N N . ALA A 1 104 ? -14.312 -9.93 -18.344 1 98 104 ALA A N 1
ATOM 826 C CA . ALA A 1 104 ? -14.875 -11.156 -17.797 1 98 104 ALA A CA 1
ATOM 827 C C . ALA A 1 104 ? -15.344 -10.961 -16.359 1 98 104 ALA A C 1
ATOM 829 O O . ALA A 1 104 ? -16.188 -11.711 -15.859 1 98 104 ALA A O 1
ATOM 830 N N . LEU A 1 105 ? -14.797 -10.008 -15.617 1 97.94 105 LEU A N 1
ATOM 831 C CA . LEU A 1 105 ? -15.141 -9.742 -14.219 1 97.94 105 LEU A CA 1
ATOM 832 C C . LEU A 1 105 ? -16.547 -9.172 -14.109 1 97.94 105 LEU A C 1
ATOM 834 O O . LEU A 1 105 ? -17.172 -9.258 -13.055 1 97.94 105 LEU A O 1
ATOM 838 N N . ASP A 1 106 ? -17.031 -8.594 -15.148 1 94.25 106 ASP A N 1
ATOM 839 C CA . ASP A 1 106 ? -18.281 -7.855 -15.109 1 94.25 106 ASP A CA 1
ATOM 840 C C . ASP A 1 106 ? -19.406 -8.656 -15.773 1 94.25 106 ASP A C 1
ATOM 842 O O . ASP A 1 106 ? -20.578 -8.328 -15.617 1 94.25 106 ASP A O 1
ATOM 846 N N . GLY A 1 107 ? -19.078 -9.664 -16.531 1 91.06 107 GLY A N 1
ATOM 847 C CA . GLY A 1 107 ? -20.094 -10.461 -17.188 1 91.06 107 GLY A CA 1
ATOM 848 C C . GLY A 1 107 ? -19.547 -11.289 -18.344 1 91.06 107 GLY A C 1
ATOM 849 O O . GLY A 1 107 ? -18.328 -11.398 -18.5 1 91.06 107 GLY A O 1
ATOM 850 N N . PRO A 1 108 ? -20.484 -11.836 -19.078 1 94.19 108 PRO A N 1
ATOM 851 C CA . PRO A 1 108 ? -20.062 -12.719 -20.172 1 94.19 108 PRO A CA 1
ATOM 852 C C . PRO A 1 108 ? -19.297 -11.977 -21.266 1 94.19 108 PRO A C 1
ATOM 854 O O . PRO A 1 108 ? -19.625 -10.828 -21.578 1 94.19 108 PRO A O 1
ATOM 857 N N . LEU A 1 109 ? -18.359 -12.695 -21.781 1 96.62 109 LEU A N 1
ATOM 858 C CA . LEU A 1 109 ? -17.547 -12.141 -22.859 1 96.62 109 LEU A CA 1
ATOM 859 C C . LEU A 1 109 ? -18.219 -12.328 -24.203 1 96.62 109 LEU A C 1
ATOM 861 O O . LEU A 1 109 ? -18.938 -13.312 -24.422 1 96.62 109 LEU A O 1
ATOM 865 N N . PRO A 1 110 ? -17.984 -11.391 -25.094 1 94.44 110 PRO A N 1
ATOM 866 C CA . PRO A 1 110 ? -18.406 -11.672 -26.469 1 94.44 110 PRO A CA 1
ATOM 867 C C . PRO A 1 110 ? -17.594 -12.805 -27.109 1 94.44 110 PRO A C 1
ATOM 869 O O . PRO A 1 110 ? -16.469 -13.062 -26.703 1 94.44 110 PRO A O 1
ATOM 872 N N . ASP A 1 111 ? -18.125 -13.43 -28.094 1 92.56 111 ASP A N 1
ATOM 873 C CA . ASP A 1 111 ? -17.469 -14.539 -28.797 1 92.56 111 ASP A CA 1
ATOM 874 C C . ASP A 1 111 ? -16.172 -14.086 -29.453 1 92.56 111 ASP A C 1
ATOM 876 O O . ASP A 1 111 ? -15.258 -14.891 -29.641 1 92.56 111 ASP A O 1
ATOM 880 N N . THR A 1 112 ? -16.047 -12.812 -29.703 1 92.69 112 THR A N 1
ATOM 881 C CA . THR A 1 112 ? -14.906 -12.258 -30.422 1 92.69 112 THR A CA 1
ATOM 882 C C . THR A 1 112 ? -13.734 -12.008 -29.484 1 92.69 112 THR A C 1
ATOM 884 O O . THR A 1 112 ? -12.641 -11.641 -29.922 1 92.69 112 THR A O 1
ATOM 887 N N . ALA A 1 113 ? -13.953 -12.211 -28.156 1 94.94 113 ALA A N 1
ATOM 888 C CA . ALA A 1 113 ? -12.859 -12.008 -27.203 1 94.94 113 ALA A CA 1
ATOM 889 C C . ALA A 1 113 ? -11.727 -13 -27.453 1 94.94 113 ALA A C 1
ATOM 891 O O . ALA A 1 113 ? -11.961 -14.117 -27.922 1 94.94 113 ALA A O 1
ATOM 892 N N . PRO A 1 114 ? -10.531 -12.648 -27.188 1 94.31 114 PRO A N 1
ATOM 893 C CA . PRO A 1 114 ? -9.398 -13.547 -27.422 1 94.31 114 PRO A CA 1
ATOM 894 C C . PRO A 1 114 ? -9.461 -14.805 -26.562 1 94.31 114 PRO A C 1
ATOM 896 O O . PRO A 1 114 ? -10.039 -14.789 -25.469 1 94.31 114 PRO A O 1
ATOM 899 N N . PRO A 1 115 ? -8.836 -15.852 -27.016 1 94.38 115 PRO A N 1
ATOM 900 C CA . PRO A 1 115 ? -8.867 -17.125 -26.281 1 94.38 115 PRO A CA 1
ATOM 901 C C . PRO A 1 115 ? -8.375 -16.984 -24.844 1 94.38 115 PRO A C 1
ATOM 903 O O . PRO A 1 115 ? -8.945 -17.594 -23.938 1 94.38 115 PRO A O 1
ATOM 906 N N . ILE A 1 116 ? -7.375 -16.156 -24.625 1 97 116 ILE A N 1
ATOM 907 C CA . ILE A 1 116 ? -6.812 -16 -23.297 1 97 116 ILE A CA 1
ATOM 908 C C . ILE A 1 116 ? -7.859 -15.391 -22.359 1 97 116 ILE A C 1
ATOM 910 O O . ILE A 1 116 ? -7.883 -15.695 -21.172 1 97 116 ILE A O 1
ATOM 914 N N . ALA A 1 117 ? -8.734 -14.539 -22.906 1 97.81 117 ALA A N 1
ATOM 915 C CA . ALA A 1 117 ? -9.82 -13.945 -22.125 1 97.81 117 ALA A CA 1
ATOM 916 C C . ALA A 1 117 ? -10.859 -14.992 -21.734 1 97.81 117 ALA A C 1
ATOM 918 O O . ALA A 1 117 ? -11.383 -14.977 -20.625 1 97.81 117 ALA A O 1
ATOM 919 N N . HIS A 1 118 ? -11.102 -15.859 -22.656 1 97.12 118 HIS A N 1
ATOM 920 C CA . HIS A 1 118 ? -12.047 -16.938 -22.359 1 97.12 118 HIS A CA 1
ATOM 921 C C . HIS A 1 118 ? -11.492 -17.875 -21.297 1 97.12 118 HIS A C 1
ATOM 923 O O . HIS A 1 118 ? -12.25 -18.406 -20.484 1 97.12 118 HIS A O 1
ATOM 929 N N . GLY A 1 119 ? -10.211 -18.125 -21.406 1 98.06 119 GLY A N 1
ATOM 930 C CA . GLY A 1 119 ? -9.578 -18.875 -20.328 1 98.06 119 GLY A CA 1
ATOM 931 C C . GLY A 1 119 ? -9.766 -18.25 -18.969 1 98.06 119 GLY A C 1
ATOM 932 O O . GLY A 1 119 ? -10.133 -18.938 -18.016 1 98.06 119 GLY A O 1
ATOM 933 N N . PHE A 1 120 ? -9.594 -16.953 -18.891 1 98.5 120 PHE A N 1
ATOM 934 C CA . PHE A 1 120 ? -9.781 -16.25 -17.641 1 98.5 120 PHE A CA 1
ATOM 935 C C . PHE A 1 120 ? -11.234 -16.297 -17.188 1 98.5 120 PHE A C 1
ATOM 937 O O . PHE A 1 120 ? -11.523 -16.5 -16 1 98.5 120 PHE A O 1
ATOM 944 N N . ALA A 1 121 ? -12.102 -16.078 -18.109 1 98.44 121 ALA A N 1
ATOM 945 C CA . ALA A 1 121 ? -13.531 -16.109 -17.781 1 98.44 121 ALA A CA 1
ATOM 946 C C . ALA A 1 121 ? -13.922 -17.422 -17.141 1 98.44 121 ALA A C 1
ATOM 948 O O . ALA A 1 121 ? -14.719 -17.453 -16.203 1 98.44 121 ALA A O 1
ATOM 949 N N . ASP A 1 122 ? -13.414 -18.484 -17.656 1 98.25 122 ASP A N 1
ATOM 950 C CA . ASP A 1 122 ? -13.695 -19.812 -17.094 1 98.25 122 ASP A CA 1
ATOM 951 C C . ASP A 1 122 ? -13.18 -19.922 -15.664 1 98.25 122 ASP A C 1
ATOM 953 O O . ASP A 1 122 ? -13.898 -20.359 -14.773 1 98.25 122 ASP A O 1
ATOM 957 N N . ILE A 1 123 ? -11.93 -19.5 -15.461 1 98.44 123 ILE A N 1
ATOM 958 C CA . ILE A 1 123 ? -11.312 -19.547 -14.141 1 98.44 123 ILE A CA 1
ATOM 959 C C . ILE A 1 123 ? -12.102 -18.672 -13.164 1 98.44 123 ILE A C 1
ATOM 961 O O . ILE A 1 123 ? -12.383 -19.094 -12.039 1 98.44 123 ILE A O 1
ATOM 965 N N . TRP A 1 124 ? -12.469 -17.5 -13.609 1 98.62 124 TRP A N 1
ATOM 966 C CA . TRP A 1 124 ? -13.203 -16.562 -12.766 1 98.62 124 TRP A CA 1
ATOM 967 C C . TRP A 1 124 ? -14.562 -17.125 -12.367 1 98.62 124 TRP A C 1
ATOM 969 O O . TRP A 1 124 ? -14.922 -17.109 -11.188 1 98.62 124 TRP A O 1
ATOM 979 N N . ARG A 1 125 ? -15.258 -17.641 -13.352 1 97.94 125 ARG A N 1
ATOM 980 C CA . ARG A 1 125 ? -16.562 -18.234 -13.086 1 97.94 125 ARG A CA 1
ATOM 981 C C . ARG A 1 125 ? -16.453 -19.359 -12.062 1 97.94 125 ARG A C 1
ATOM 983 O O . ARG A 1 125 ? -17.203 -19.391 -11.086 1 97.94 125 ARG A O 1
ATOM 990 N N . ARG A 1 126 ? -15.562 -20.266 -12.289 1 98 126 ARG A N 1
ATOM 991 C CA . ARG A 1 126 ? -15.391 -21.406 -11.383 1 98 126 ARG A CA 1
ATOM 992 C C . ARG A 1 126 ? -14.93 -20.938 -10.008 1 98 126 ARG A C 1
ATOM 994 O O . ARG A 1 126 ? -15.367 -21.484 -8.984 1 98 126 ARG A O 1
ATOM 1001 N N . SER A 1 127 ? -14.031 -19.906 -9.906 1 98.19 127 SER A N 1
ATOM 1002 C CA . SER A 1 127 ? -13.531 -19.391 -8.641 1 98.19 127 SER A CA 1
ATOM 1003 C C . SER A 1 127 ? -14.656 -18.766 -7.816 1 98.19 127 SER A C 1
ATOM 1005 O O . SER A 1 127 ? -14.633 -18.828 -6.582 1 98.19 127 SER A O 1
ATOM 1007 N N . CYS A 1 128 ? -15.602 -18.188 -8.469 1 97.94 128 CYS A N 1
ATOM 1008 C CA . CYS A 1 128 ? -16.672 -17.453 -7.809 1 97.94 128 CYS A CA 1
ATOM 1009 C C . CYS A 1 128 ? -17.703 -18.406 -7.23 1 97.94 128 CYS A C 1
ATOM 1011 O O . CYS A 1 128 ? -18.5 -18.031 -6.367 1 97.94 128 CYS A O 1
ATOM 1013 N N . THR A 1 129 ? -17.766 -19.578 -7.785 1 96.94 129 THR A N 1
ATOM 1014 C CA . THR A 1 129 ? -18.797 -20.531 -7.367 1 96.94 129 THR A CA 1
ATOM 1015 C C . THR A 1 129 ? -18.688 -20.828 -5.875 1 96.94 129 THR A C 1
ATOM 1017 O O . THR A 1 129 ? -17.656 -21.312 -5.406 1 96.94 129 THR A O 1
ATOM 1020 N N . GLY A 1 130 ? -19.688 -20.469 -5.16 1 96.69 130 GLY A N 1
ATOM 1021 C CA . GLY A 1 130 ? -19.75 -20.766 -3.738 1 96.69 130 GLY A CA 1
ATOM 1022 C C . GLY A 1 130 ? -19.141 -19.672 -2.879 1 96.69 130 GLY A C 1
ATOM 1023 O O . GLY A 1 130 ? -19.141 -19.766 -1.649 1 96.69 130 GLY A O 1
ATOM 1024 N N . MET A 1 131 ? -18.625 -18.656 -3.424 1 97.81 131 MET A N 1
ATOM 1025 C CA . MET A 1 131 ? -18 -17.578 -2.668 1 97.81 131 MET A CA 1
ATOM 1026 C C . MET A 1 131 ? -19 -16.453 -2.414 1 97.81 131 MET A C 1
ATOM 1028 O O . MET A 1 131 ? -19.938 -16.266 -3.184 1 97.81 131 MET A O 1
ATOM 1032 N N . SER A 1 132 ? -18.844 -15.68 -1.366 1 97.19 132 SER A N 1
ATOM 1033 C CA . SER A 1 132 ? -19.719 -14.578 -0.997 1 97.19 132 SER A CA 1
ATOM 1034 C C . SER A 1 132 ? -19.562 -13.398 -1.954 1 97.19 132 SER A C 1
ATOM 1036 O O . SER A 1 132 ? -18.547 -13.289 -2.65 1 97.19 132 SER A O 1
ATOM 1038 N N . PRO A 1 133 ? -20.531 -12.547 -2.008 1 94.31 133 PRO A N 1
ATOM 1039 C CA . PRO A 1 133 ? -20.406 -11.32 -2.801 1 94.31 133 PRO A CA 1
ATOM 1040 C C . PRO A 1 133 ? -19.203 -10.469 -2.379 1 94.31 133 PRO A C 1
ATOM 1042 O O . PRO A 1 133 ? -18.547 -9.859 -3.225 1 94.31 133 PRO A O 1
ATOM 1045 N N . SER A 1 134 ? -18.922 -10.469 -1.122 1 92.12 134 SER A N 1
ATOM 1046 C CA . SER A 1 134 ? -17.812 -9.688 -0.615 1 92.12 134 SER A CA 1
ATOM 1047 C C . SER A 1 134 ? -16.469 -10.227 -1.123 1 92.12 134 SER A C 1
ATOM 1049 O O . SER A 1 134 ? -15.586 -9.461 -1.505 1 92.12 134 SER A O 1
ATOM 1051 N N . TRP A 1 135 ? -16.406 -11.531 -1.102 1 96.75 135 TRP A N 1
ATOM 1052 C CA . TRP A 1 135 ? -15.188 -12.141 -1.631 1 96.75 135 TRP A CA 1
ATOM 1053 C C . TRP A 1 135 ? -15.023 -11.836 -3.117 1 96.75 135 TRP A C 1
ATOM 1055 O O . TRP A 1 135 ? -13.938 -11.492 -3.572 1 96.75 135 TRP A O 1
ATOM 1065 N N . ARG A 1 136 ? -16.141 -11.953 -3.842 1 97.12 136 ARG A N 1
ATOM 1066 C CA . ARG A 1 136 ? -16.109 -11.727 -5.281 1 97.12 136 ARG A CA 1
ATOM 1067 C C . ARG A 1 136 ? -15.695 -10.297 -5.605 1 97.12 136 ARG A C 1
ATOM 1069 O O . ARG A 1 136 ? -14.875 -10.07 -6.496 1 97.12 136 ARG A O 1
ATOM 1076 N N . ALA A 1 137 ? -16.219 -9.398 -4.863 1 93.19 137 ALA A N 1
ATOM 1077 C CA . ALA A 1 137 ? -15.883 -7.988 -5.074 1 93.19 137 ALA A CA 1
ATOM 1078 C C . ALA A 1 137 ? -14.414 -7.719 -4.766 1 93.19 137 ALA A C 1
ATOM 1080 O O . ALA A 1 137 ? -13.719 -7.043 -5.531 1 93.19 137 ALA A O 1
ATOM 1081 N N . ARG A 1 138 ? -13.977 -8.25 -3.689 1 94.31 138 ARG A N 1
ATOM 1082 C CA . ARG A 1 138 ? -12.594 -8.078 -3.27 1 94.31 138 ARG A CA 1
ATOM 1083 C C . ARG A 1 138 ? -11.633 -8.688 -4.285 1 94.31 138 ARG A C 1
ATOM 1085 O O . ARG A 1 138 ? -10.672 -8.039 -4.707 1 94.31 138 ARG A O 1
ATOM 1092 N N . SER A 1 139 ? -11.914 -9.875 -4.664 1 97.62 139 SER A N 1
ATOM 1093 C CA . SER A 1 139 ? -11.062 -10.562 -5.621 1 97.62 139 SER A CA 1
ATOM 1094 C C . SER A 1 139 ? -11.07 -9.859 -6.977 1 97.62 139 SER A C 1
ATOM 1096 O O . SER A 1 139 ? -10.031 -9.742 -7.629 1 97.62 139 SER A O 1
ATOM 1098 N N . ALA A 1 140 ? -12.203 -9.406 -7.391 1 97 140 ALA A N 1
ATOM 1099 C CA . ALA A 1 140 ? -12.297 -8.68 -8.648 1 97 140 ALA A CA 1
ATOM 1100 C C . ALA A 1 140 ? -11.406 -7.441 -8.641 1 97 140 ALA A C 1
ATOM 1102 O O . ALA A 1 140 ? -10.758 -7.129 -9.641 1 97 140 ALA A O 1
ATOM 1103 N N . ARG A 1 141 ? -11.352 -6.812 -7.598 1 93.75 141 ARG A N 1
ATOM 1104 C CA . ARG A 1 141 ? -10.484 -5.645 -7.477 1 93.75 141 ARG A CA 1
ATOM 1105 C C . ARG A 1 141 ? -9.016 -6.039 -7.598 1 93.75 141 ARG A C 1
ATOM 1107 O O . ARG A 1 141 ? -8.227 -5.332 -8.227 1 93.75 141 ARG A O 1
ATOM 1114 N N . HIS A 1 142 ? -8.664 -7.133 -6.965 1 96.56 142 HIS A N 1
ATOM 1115 C CA . HIS A 1 142 ? -7.297 -7.617 -7.066 1 96.56 142 HIS A CA 1
ATOM 1116 C C . HIS A 1 142 ? -6.926 -7.926 -8.516 1 96.56 142 HIS A C 1
ATOM 1118 O O . HIS A 1 142 ? -5.836 -7.57 -8.969 1 96.56 142 HIS A O 1
ATOM 1124 N N . TRP A 1 143 ? -7.848 -8.484 -9.195 1 97.94 143 TRP A N 1
ATOM 1125 C CA . TRP A 1 143 ? -7.602 -8.812 -10.594 1 97.94 143 TRP A CA 1
ATOM 1126 C C . TRP A 1 143 ? -7.492 -7.543 -11.438 1 97.94 143 TRP A C 1
ATOM 1128 O O . TRP A 1 143 ? -6.637 -7.445 -12.312 1 97.94 143 TRP A O 1
ATOM 1138 N N . ARG A 1 144 ? -8.352 -6.621 -11.203 1 95.31 144 ARG A N 1
ATOM 1139 C CA . ARG A 1 144 ? -8.266 -5.363 -11.938 1 95.31 144 ARG A CA 1
ATOM 1140 C C . ARG A 1 144 ? -6.914 -4.695 -11.719 1 95.31 144 ARG A C 1
ATOM 1142 O O . ARG A 1 144 ? -6.312 -4.172 -12.664 1 95.31 144 ARG A O 1
ATOM 1149 N N . ASN A 1 145 ? -6.523 -4.691 -10.492 1 93.88 145 ASN A N 1
ATOM 1150 C CA . ASN A 1 145 ? -5.195 -4.164 -10.203 1 93.88 145 ASN A CA 1
ATOM 1151 C C . ASN A 1 145 ? -4.109 -4.918 -10.961 1 93.88 145 ASN A C 1
ATOM 1153 O O . ASN A 1 145 ? -3.162 -4.312 -11.469 1 93.88 145 ASN A O 1
ATOM 1157 N N . TYR A 1 146 ? -4.199 -6.199 -11.023 1 97.06 146 TYR A N 1
ATOM 1158 C CA . TYR A 1 146 ? -3.262 -7.055 -11.742 1 97.06 146 TYR A CA 1
ATOM 1159 C C . TYR A 1 146 ? -3.193 -6.664 -13.219 1 97.06 146 TYR A C 1
ATOM 1161 O O . TYR A 1 146 ? -2.105 -6.477 -13.766 1 97.06 146 TYR A O 1
ATOM 1169 N N . PHE A 1 147 ? -4.332 -6.484 -13.812 1 96.94 147 PHE A N 1
ATOM 1170 C CA . PHE A 1 147 ? -4.398 -6.164 -15.234 1 96.94 147 PHE A CA 1
ATOM 1171 C C . PHE A 1 147 ? -3.895 -4.75 -15.492 1 96.94 147 PHE A C 1
ATOM 1173 O O . PHE A 1 147 ? -3.146 -4.516 -16.438 1 96.94 147 PHE A O 1
ATOM 1180 N N . THR A 1 148 ? -4.238 -3.877 -14.625 1 92.75 148 THR A N 1
ATOM 1181 C CA . THR A 1 148 ? -3.789 -2.496 -14.758 1 92.75 148 THR A CA 1
ATOM 1182 C C . THR A 1 148 ? -2.271 -2.404 -14.625 1 92.75 148 THR A C 1
ATOM 1184 O O . THR A 1 148 ? -1.633 -1.581 -15.281 1 92.75 148 THR A O 1
ATOM 1187 N N . GLY A 1 149 ? -1.743 -3.223 -13.82 1 92.81 149 GLY A N 1
ATOM 1188 C CA . GLY A 1 149 ? -0.302 -3.248 -13.617 1 92.81 149 GLY A CA 1
ATOM 1189 C C . GLY A 1 149 ? 0.471 -3.518 -14.898 1 92.81 149 GLY A C 1
ATOM 1190 O O . GLY A 1 149 ? 1.553 -2.963 -15.102 1 92.81 149 GLY A O 1
ATOM 1191 N N . TYR A 1 150 ? -0.077 -4.309 -15.766 1 93.06 150 TYR A N 1
ATOM 1192 C CA . TYR A 1 150 ? 0.587 -4.602 -17.031 1 93.06 150 TYR A CA 1
ATOM 1193 C C . TYR A 1 150 ? 0.682 -3.355 -17.906 1 93.06 150 TYR A C 1
ATOM 1195 O O . TYR A 1 150 ? 1.673 -3.158 -18.609 1 93.06 150 TYR A O 1
ATOM 1203 N N . VAL A 1 151 ? -0.33 -2.598 -17.844 1 92.31 151 VAL A N 1
ATOM 1204 C CA . VAL A 1 151 ? -0.332 -1.361 -18.609 1 92.31 151 VAL A CA 1
ATOM 1205 C C . VAL A 1 151 ? 0.743 -0.416 -18.078 1 92.31 151 VAL A C 1
ATOM 1207 O O . VAL A 1 151 ? 1.479 0.197 -18.859 1 92.31 151 VAL A O 1
ATOM 1210 N N . ASP A 1 152 ? 0.814 -0.325 -16.828 1 87.31 152 ASP A N 1
ATOM 1211 C CA . ASP A 1 152 ? 1.842 0.507 -16.203 1 87.31 152 ASP A CA 1
ATOM 1212 C C . ASP A 1 152 ? 3.24 0.045 -16.609 1 87.31 152 ASP A C 1
ATOM 1214 O O . ASP A 1 152 ? 4.105 0.866 -16.922 1 87.31 152 ASP A O 1
ATOM 1218 N N . GLU A 1 153 ? 3.467 -1.255 -16.594 1 87.69 153 GLU A N 1
ATOM 1219 C CA . GLU A 1 153 ? 4.758 -1.805 -17 1 87.69 153 GLU A CA 1
ATOM 1220 C C . GLU A 1 153 ? 5.059 -1.483 -18.469 1 87.69 153 GLU A C 1
ATOM 1222 O O . GLU A 1 153 ? 6.172 -1.077 -18.797 1 87.69 153 GLU A O 1
ATOM 1227 N N . ALA A 1 154 ? 4.078 -1.692 -19.328 1 89 154 ALA A N 1
ATOM 1228 C CA . ALA A 1 154 ? 4.25 -1.422 -20.75 1 89 154 ALA A CA 1
ATOM 1229 C C . ALA A 1 154 ? 4.559 0.053 -21 1 89 154 ALA A C 1
ATOM 1231 O O . ALA A 1 154 ? 5.375 0.388 -21.859 1 89 154 ALA A O 1
ATOM 1232 N N . THR A 1 155 ? 3.934 0.869 -20.266 1 87.06 155 THR A N 1
ATOM 1233 C CA . THR A 1 155 ? 4.16 2.305 -20.391 1 87.06 155 THR A CA 1
ATOM 1234 C C . THR A 1 155 ? 5.598 2.66 -20.031 1 87.06 155 THR A C 1
ATOM 1236 O O . THR A 1 155 ? 6.246 3.441 -20.734 1 87.06 155 THR A O 1
ATOM 1239 N N . SER A 1 156 ? 6.051 2.084 -19 1 83.69 156 SER A N 1
ATOM 1240 C CA . SER A 1 156 ? 7.43 2.32 -18.594 1 83.69 156 SER A CA 1
ATOM 1241 C C . SER A 1 156 ? 8.414 1.853 -19.656 1 83.69 156 SER A C 1
ATOM 1243 O O . SER A 1 156 ? 9.406 2.525 -19.938 1 83.69 156 SER A O 1
ATOM 1245 N N . ARG A 1 157 ? 8.148 0.72 -20.203 1 82.56 157 ARG A N 1
ATOM 1246 C CA . ARG A 1 157 ? 8.992 0.181 -21.266 1 82.56 157 ARG A CA 1
ATOM 1247 C C . ARG A 1 157 ? 8.961 1.069 -22.5 1 82.56 157 ARG A C 1
ATOM 1249 O O . ARG A 1 157 ? 10 1.332 -23.109 1 82.56 157 ARG A O 1
ATOM 1256 N N . PHE A 1 158 ? 7.832 1.52 -22.828 1 83.19 158 PHE A N 1
ATOM 1257 C CA . PHE A 1 158 ? 7.602 2.326 -24.016 1 83.19 158 PHE A CA 1
ATOM 1258 C C . PHE A 1 158 ? 8.359 3.645 -23.938 1 83.19 158 PHE A C 1
ATOM 1260 O O . PHE A 1 158 ? 8.93 4.102 -24.922 1 83.19 158 PHE A O 1
ATOM 1267 N N . LEU A 1 159 ? 8.398 4.215 -22.828 1 82.12 159 LEU A N 1
ATOM 1268 C CA . LEU A 1 159 ? 9.062 5.5 -22.625 1 82.12 159 LEU A CA 1
ATOM 1269 C C . LEU A 1 159 ? 10.562 5.312 -22.438 1 82.12 159 LEU A C 1
ATOM 1271 O O . LEU A 1 159 ? 11.305 6.289 -22.297 1 82.12 159 LEU A O 1
ATOM 1275 N N . ASP A 1 160 ? 10.969 3.996 -22.469 1 79.31 160 ASP A N 1
ATOM 1276 C CA . ASP A 1 160 ? 12.367 3.627 -22.297 1 79.31 160 ASP A CA 1
ATOM 1277 C C . ASP A 1 160 ? 12.953 4.246 -21.031 1 79.31 160 ASP A C 1
ATOM 1279 O O . ASP A 1 160 ? 14.039 4.824 -21.062 1 79.31 160 ASP A O 1
ATOM 1283 N N . THR A 1 161 ? 12.18 4.297 -20.078 1 80.25 161 THR A N 1
ATOM 1284 C CA . THR A 1 161 ? 12.57 4.84 -18.781 1 80.25 161 THR A CA 1
ATOM 1285 C C . THR A 1 161 ? 12.648 3.736 -17.734 1 80.25 161 THR A C 1
ATOM 1287 O O . THR A 1 161 ? 11.703 3.531 -16.969 1 80.25 161 THR A O 1
ATOM 1290 N N . PRO A 1 162 ? 13.797 3.039 -17.812 1 80.38 162 PRO A N 1
ATOM 1291 C CA . PRO A 1 162 ? 13.922 2.043 -16.75 1 80.38 162 PRO A CA 1
ATOM 1292 C C . PRO A 1 162 ? 13.852 2.66 -15.352 1 80.38 162 PRO A C 1
ATOM 1294 O O . PRO A 1 162 ? 14.164 3.838 -15.18 1 80.38 162 PRO A O 1
ATOM 1297 N N . TYR A 1 163 ? 13.352 1.829 -14.461 1 84.31 163 TYR A N 1
ATOM 1298 C CA . TYR A 1 163 ? 13.289 2.318 -13.086 1 84.31 163 TYR A CA 1
ATOM 1299 C C . TYR A 1 163 ? 14.688 2.527 -12.523 1 84.31 163 TYR A C 1
ATOM 1301 O O . TYR A 1 163 ? 15.586 1.712 -12.75 1 84.31 163 TYR A O 1
ATOM 1309 N N . ASP A 1 164 ? 14.883 3.625 -11.906 1 82.81 164 ASP A N 1
ATOM 1310 C CA . ASP A 1 164 ? 16.188 3.912 -11.32 1 82.81 164 ASP A CA 1
ATOM 1311 C C . ASP A 1 164 ? 16.156 3.707 -9.805 1 82.81 164 ASP A C 1
ATOM 1313 O O . ASP A 1 164 ? 17.172 3.916 -9.125 1 82.81 164 ASP A O 1
ATOM 1317 N N . CYS A 1 165 ? 15.055 3.23 -9.367 1 88.12 165 CYS A N 1
ATOM 1318 C CA . CYS A 1 165 ? 14.875 3.047 -7.934 1 88.12 165 CYS A CA 1
ATOM 1319 C C . CYS A 1 165 ? 14.133 1.751 -7.637 1 88.12 165 CYS A C 1
ATOM 1321 O O . CYS A 1 165 ? 13.023 1.534 -8.141 1 88.12 165 CYS A O 1
ATOM 1323 N N . ALA A 1 166 ? 14.773 0.94 -6.816 1 91.44 166 ALA A N 1
ATOM 1324 C CA . ALA A 1 166 ? 14.203 -0.359 -6.465 1 91.44 166 ALA A CA 1
ATOM 1325 C C . ALA A 1 166 ? 12.82 -0.204 -5.844 1 91.44 166 ALA A C 1
ATOM 1327 O O . ALA A 1 166 ? 11.914 -1 -6.117 1 91.44 166 ALA A O 1
ATOM 1328 N N . ALA A 1 167 ? 12.648 0.789 -5.125 1 87.19 167 ALA A N 1
ATOM 1329 C CA . ALA A 1 167 ? 11.383 1.01 -4.438 1 87.19 167 ALA A CA 1
ATOM 1330 C C . ALA A 1 167 ? 10.258 1.291 -5.434 1 87.19 167 ALA A C 1
ATOM 1332 O O . ALA A 1 167 ? 9.141 0.805 -5.27 1 87.19 167 ALA A O 1
ATOM 1333 N N . GLN A 1 168 ? 10.555 2.09 -6.379 1 86.31 168 GLN A N 1
ATOM 1334 C CA . GLN A 1 168 ? 9.562 2.396 -7.41 1 86.31 168 GLN A CA 1
ATOM 1335 C C . GLN A 1 168 ? 9.211 1.154 -8.219 1 86.31 168 GLN A C 1
ATOM 1337 O O . GLN A 1 168 ? 8.031 0.911 -8.508 1 86.31 168 GLN A O 1
ATOM 1342 N N . TYR A 1 169 ? 10.25 0.438 -8.555 1 92.56 169 TYR A N 1
ATOM 1343 C CA . TYR A 1 169 ? 10.055 -0.808 -9.289 1 92.56 169 TYR A CA 1
ATOM 1344 C C . TYR A 1 169 ? 9.18 -1.773 -8.5 1 92.56 169 TYR A C 1
ATOM 1346 O O . TYR A 1 169 ? 8.234 -2.344 -9.039 1 92.56 169 TYR A O 1
ATOM 1354 N N . LEU A 1 170 ? 9.461 -1.911 -7.223 1 92.5 170 LEU A N 1
ATOM 1355 C CA . LEU A 1 170 ? 8.711 -2.818 -6.359 1 92.5 170 LEU A CA 1
ATOM 1356 C C . LEU A 1 170 ? 7.246 -2.418 -6.293 1 92.5 170 LEU A C 1
ATOM 1358 O O . LEU A 1 170 ? 6.359 -3.275 -6.332 1 92.5 170 LEU A O 1
ATOM 1362 N N . ALA A 1 171 ? 6.973 -1.199 -6.234 1 88.5 171 ALA A N 1
ATOM 1363 C CA . ALA A 1 171 ? 5.605 -0.702 -6.113 1 88.5 171 ALA A CA 1
ATOM 1364 C C . ALA A 1 171 ? 4.766 -1.107 -7.324 1 88.5 171 ALA A C 1
ATOM 1366 O O . ALA A 1 171 ? 3.592 -1.457 -7.184 1 88.5 171 ALA A O 1
ATOM 1367 N N . VAL A 1 172 ? 5.348 -1.11 -8.43 1 88.56 172 VAL A N 1
ATOM 1368 C CA . VAL A 1 172 ? 4.637 -1.458 -9.656 1 88.56 172 VAL A CA 1
ATOM 1369 C C . VAL A 1 172 ? 4.52 -2.977 -9.773 1 88.56 172 VAL A C 1
ATOM 1371 O O . VAL A 1 172 ? 3.436 -3.5 -10.047 1 88.56 172 VAL A O 1
ATOM 1374 N N . ARG A 1 173 ? 5.602 -3.602 -9.477 1 93.81 173 ARG A N 1
ATOM 1375 C CA . ARG A 1 173 ? 5.672 -5.047 -9.688 1 93.81 173 ARG A CA 1
ATOM 1376 C C . ARG A 1 173 ? 4.812 -5.789 -8.672 1 93.81 173 ARG A C 1
ATOM 1378 O O . ARG A 1 173 ? 4.395 -6.922 -8.914 1 93.81 173 ARG A O 1
ATOM 1385 N N . ARG A 1 174 ? 4.52 -5.141 -7.535 1 94.94 174 ARG A N 1
ATOM 1386 C CA . ARG A 1 174 ? 3.652 -5.742 -6.527 1 94.94 174 ARG A CA 1
ATOM 1387 C C . ARG A 1 174 ? 2.277 -6.059 -7.109 1 94.94 174 ARG A C 1
ATOM 1389 O O . ARG A 1 174 ? 1.62 -7.008 -6.68 1 94.94 174 ARG A O 1
ATOM 1396 N N . GLN A 1 175 ? 1.945 -5.348 -8.141 1 91.5 175 GLN A N 1
ATOM 1397 C CA . GLN A 1 175 ? 0.614 -5.508 -8.719 1 91.5 175 GLN A CA 1
ATOM 1398 C C . GLN A 1 175 ? 0.605 -6.59 -9.797 1 91.5 175 GLN A C 1
ATOM 1400 O O . GLN A 1 175 ? -0.45 -7.129 -10.133 1 91.5 175 GLN A O 1
ATOM 1405 N N . THR A 1 176 ? 1.771 -6.941 -10.297 1 93.25 176 THR A N 1
ATOM 1406 C CA . THR A 1 176 ? 1.757 -7.773 -11.492 1 93.25 176 THR A CA 1
ATOM 1407 C C . THR A 1 176 ? 2.363 -9.141 -11.211 1 93.25 176 THR A C 1
ATOM 1409 O O . THR A 1 176 ? 2.367 -10.023 -12.07 1 93.25 176 THR A O 1
ATOM 1412 N N . ILE A 1 177 ? 2.895 -9.328 -9.992 1 95.44 177 ILE A N 1
ATOM 1413 C CA . ILE A 1 177 ? 3.576 -10.586 -9.688 1 95.44 177 ILE A CA 1
ATOM 1414 C C . ILE A 1 177 ? 2.549 -11.703 -9.523 1 95.44 177 ILE A C 1
ATOM 1416 O O . ILE A 1 177 ? 2.902 -12.883 -9.531 1 95.44 177 ILE A O 1
ATOM 1420 N N . GLY A 1 178 ? 1.211 -11.406 -9.312 1 96.5 178 GLY A N 1
ATOM 1421 C CA . GLY A 1 178 ? 0.136 -12.383 -9.328 1 96.5 178 GLY A CA 1
ATOM 1422 C C . GLY A 1 178 ? -0.072 -13.055 -7.984 1 96.5 178 GLY A C 1
ATOM 1423 O O . GLY A 1 178 ? -0.831 -14.023 -7.879 1 96.5 178 GLY A O 1
ATOM 1424 N N . VAL A 1 179 ? 0.56 -12.586 -6.934 1 97.94 179 VAL A N 1
ATOM 1425 C CA . VAL A 1 179 ? 0.483 -13.234 -5.629 1 97.94 179 VAL A CA 1
ATOM 1426 C C . VAL A 1 179 ? -0.915 -13.047 -5.043 1 97.94 179 VAL A C 1
ATOM 1428 O O . VAL A 1 179 ? -1.508 -14 -4.52 1 97.94 179 VAL A O 1
ATOM 1431 N N . GLN A 1 180 ? -1.444 -11.852 -5.168 1 97.5 180 GLN A N 1
ATOM 1432 C CA . GLN A 1 180 ? -2.734 -11.578 -4.547 1 97.5 180 GLN A CA 1
ATOM 1433 C C . GLN A 1 180 ? -3.834 -12.445 -5.148 1 97.5 180 GLN A C 1
ATOM 1435 O O . GLN A 1 180 ? -4.566 -13.125 -4.426 1 97.5 180 GLN A O 1
ATOM 1440 N N . PRO A 1 181 ? -3.963 -12.523 -6.465 1 98.06 181 PRO A N 1
ATOM 1441 C CA . PRO A 1 181 ? -4.965 -13.43 -7.023 1 98.06 181 PRO A CA 1
ATOM 1442 C C . PRO A 1 181 ? -4.711 -14.891 -6.641 1 98.06 181 PRO A C 1
ATOM 1444 O O . PRO A 1 181 ? -5.66 -15.664 -6.5 1 98.06 181 PRO A O 1
ATOM 1447 N N . THR A 1 182 ? -3.463 -15.273 -6.508 1 98.5 182 THR A N 1
ATOM 1448 C CA . THR A 1 182 ? -3.117 -16.641 -6.117 1 98.5 182 THR A CA 1
ATOM 1449 C C . THR A 1 182 ? -3.631 -16.938 -4.711 1 98.5 182 THR A C 1
ATOM 1451 O O . THR A 1 182 ? -4.172 -18.016 -4.465 1 98.5 182 THR A O 1
ATOM 1454 N N . VAL A 1 183 ? -3.482 -15.992 -3.834 1 98.44 183 VAL A N 1
ATOM 1455 C CA . VAL A 1 183 ? -3.943 -16.156 -2.459 1 98.44 183 VAL A CA 1
ATOM 1456 C C . VAL A 1 183 ? -5.469 -16.156 -2.422 1 98.44 183 VAL A C 1
ATOM 1458 O O . VAL A 1 183 ? -6.082 -16.859 -1.624 1 98.44 183 VAL A O 1
ATOM 1461 N N . ASP A 1 184 ? -6.109 -15.328 -3.242 1 98.38 184 ASP A N 1
ATOM 1462 C CA . ASP A 1 184 ? -7.566 -15.367 -3.357 1 98.38 184 ASP A CA 1
ATOM 1463 C C . ASP A 1 184 ? -8.047 -16.75 -3.775 1 98.38 184 ASP A C 1
ATOM 1465 O O . ASP A 1 184 ? -9.047 -17.25 -3.256 1 98.38 184 ASP A O 1
ATOM 1469 N N . MET A 1 185 ? -7.352 -17.344 -4.691 1 98.56 185 MET A N 1
ATOM 1470 C CA . MET A 1 185 ? -7.707 -18.672 -5.18 1 98.56 185 MET A CA 1
ATOM 1471 C C . MET A 1 185 ? -7.645 -19.703 -4.055 1 98.56 185 MET A C 1
ATOM 1473 O O . MET A 1 185 ? -8.438 -20.641 -4.027 1 98.56 185 MET A O 1
ATOM 1477 N N . ALA A 1 186 ? -6.738 -19.531 -3.15 1 98.5 186 ALA A N 1
ATOM 1478 C CA . ALA A 1 186 ? -6.648 -20.469 -2.021 1 98.5 186 ALA A CA 1
ATOM 1479 C C . ALA A 1 186 ? -7.961 -20.516 -1.244 1 98.5 186 ALA A C 1
ATOM 1481 O O . ALA A 1 186 ? -8.375 -21.578 -0.783 1 98.5 186 ALA A O 1
ATOM 1482 N N . GLU A 1 187 ? -8.586 -19.328 -1.042 1 98.38 187 GLU A N 1
ATOM 1483 C CA . GLU A 1 187 ? -9.891 -19.281 -0.388 1 98.38 187 GLU A CA 1
ATOM 1484 C C . GLU A 1 187 ? -10.945 -20.031 -1.207 1 98.38 187 GLU A C 1
ATOM 1486 O O . GLU A 1 187 ? -11.688 -20.844 -0.671 1 98.38 187 GLU A O 1
ATOM 1491 N N . SER A 1 188 ? -10.969 -19.734 -2.514 1 98.12 188 SER A N 1
ATOM 1492 C CA . SER A 1 188 ? -11.969 -20.344 -3.395 1 98.12 188 SER A CA 1
ATOM 1493 C C . SER A 1 188 ? -11.781 -21.859 -3.477 1 98.12 188 SER A C 1
ATOM 1495 O O . SER A 1 188 ? -12.711 -22.609 -3.182 1 98.12 188 SER A O 1
ATOM 1497 N N . ALA A 1 189 ? -10.57 -22.297 -3.82 1 97.44 189 ALA A N 1
ATOM 1498 C CA . ALA A 1 189 ? -10.281 -23.719 -3.953 1 97.44 189 ALA A CA 1
ATOM 1499 C C . ALA A 1 189 ? -10.438 -24.438 -2.615 1 97.44 189 ALA A C 1
ATOM 1501 O O . ALA A 1 189 ? -10.82 -25.609 -2.574 1 97.44 189 ALA A O 1
ATOM 1502 N N . GLY A 1 190 ? -10.102 -23.75 -1.546 1 96.75 190 GLY A N 1
ATOM 1503 C CA . GLY A 1 190 ? -10.18 -24.328 -0.216 1 96.75 190 GLY A CA 1
ATOM 1504 C C . GLY A 1 190 ? -11.562 -24.234 0.397 1 96.75 190 GLY A C 1
ATOM 1505 O O . GLY A 1 190 ? -11.82 -24.812 1.457 1 96.75 190 GLY A O 1
ATOM 1506 N N . ARG A 1 191 ? -12.43 -23.484 -0.149 1 96.06 191 ARG A N 1
ATOM 1507 C CA . ARG A 1 191 ? -13.82 -23.312 0.28 1 96.06 191 ARG A CA 1
ATOM 1508 C C . ARG A 1 191 ? -13.891 -22.719 1.679 1 96.06 191 ARG A C 1
ATOM 1510 O O . ARG A 1 191 ? -14.555 -23.25 2.561 1 96.06 191 ARG A O 1
ATOM 1517 N N . PHE A 1 192 ? -13.273 -21.625 1.845 1 97.5 192 PHE A N 1
ATOM 1518 C CA . PHE A 1 192 ? -13.336 -20.812 3.059 1 97.5 192 PHE A CA 1
ATOM 1519 C C . PHE A 1 192 ? -13.117 -19.344 2.74 1 97.5 192 PHE A C 1
ATOM 1521 O O . PHE A 1 192 ? -12.688 -19 1.639 1 97.5 192 PHE A O 1
ATOM 1528 N N . GLU A 1 193 ? -13.484 -18.5 3.629 1 97.94 193 GLU A N 1
ATOM 1529 C CA . GLU A 1 193 ? -13.266 -17.062 3.479 1 97.94 193 GLU A CA 1
ATOM 1530 C C . GLU A 1 193 ? -12.766 -16.438 4.781 1 97.94 193 GLU A C 1
ATOM 1532 O O . GLU A 1 193 ? -13.352 -16.656 5.844 1 97.94 193 GLU A O 1
ATOM 1537 N N . VAL A 1 194 ? -11.672 -15.766 4.676 1 98 194 VAL A N 1
ATOM 1538 C CA . VAL A 1 194 ? -11.266 -14.945 5.812 1 98 194 VAL A CA 1
ATOM 1539 C C . VAL A 1 194 ? -12.242 -13.789 5.992 1 98 194 VAL A C 1
ATOM 1541 O O . VAL A 1 194 ? -12.695 -13.188 5.012 1 98 194 VAL A O 1
ATOM 1544 N N . PRO A 1 195 ? -12.625 -13.5 7.262 1 96.62 195 PRO A N 1
ATOM 1545 C CA . PRO A 1 195 ? -13.516 -12.352 7.457 1 96.62 195 PRO A CA 1
ATOM 1546 C C . PRO A 1 195 ? -12.938 -11.055 6.883 1 96.62 195 PRO A C 1
ATOM 1548 O O . PRO A 1 195 ? -11.758 -10.766 7.07 1 96.62 195 PRO A O 1
ATOM 1551 N N . GLN A 1 196 ? -13.789 -10.297 6.258 1 93.44 196 GLN A N 1
ATOM 1552 C CA . GLN A 1 196 ? -13.359 -9.094 5.551 1 93.44 196 GLN A CA 1
ATOM 1553 C C . GLN A 1 196 ? -12.648 -8.125 6.488 1 93.44 196 GLN A C 1
ATOM 1555 O O . GLN A 1 196 ? -11.656 -7.5 6.109 1 93.44 196 GLN A O 1
ATOM 1560 N N . ARG A 1 197 ? -13.133 -7.988 7.68 1 93.62 197 ARG A N 1
ATOM 1561 C CA . ARG A 1 197 ? -12.547 -7.059 8.641 1 93.62 197 ARG A CA 1
ATOM 1562 C C . ARG A 1 197 ? -11.109 -7.438 8.969 1 93.62 197 ARG A C 1
ATOM 1564 O O . ARG A 1 197 ? -10.258 -6.566 9.172 1 93.62 197 ARG A O 1
ATOM 1571 N N . VAL A 1 198 ? -10.844 -8.742 9.008 1 96.75 198 VAL A N 1
ATOM 1572 C CA . VAL A 1 198 ? -9.484 -9.203 9.266 1 96.75 198 VAL A CA 1
ATOM 1573 C C . VAL A 1 198 ? -8.641 -9.047 8 1 96.75 198 VAL A C 1
ATOM 1575 O O . VAL A 1 198 ? -7.473 -8.664 8.07 1 96.75 198 VAL A O 1
ATOM 1578 N N . PHE A 1 199 ? -9.297 -9.328 6.887 1 95.88 199 PHE A N 1
ATOM 1579 C CA . PHE A 1 199 ? -8.594 -9.156 5.621 1 95.88 199 PHE A CA 1
ATOM 1580 C C . PHE A 1 199 ? -8.102 -7.727 5.461 1 95.88 199 PHE A C 1
ATOM 1582 O O . PHE A 1 199 ? -6.996 -7.496 4.961 1 95.88 199 PHE A O 1
ATOM 1589 N N . ASP A 1 200 ? -8.836 -6.828 5.957 1 92.56 200 ASP A N 1
ATOM 1590 C CA . ASP A 1 200 ? -8.531 -5.406 5.816 1 92.56 200 ASP A CA 1
ATOM 1591 C C . ASP A 1 200 ? -7.602 -4.93 6.926 1 92.56 200 ASP A C 1
ATOM 1593 O O . ASP A 1 200 ? -7.215 -3.758 6.957 1 92.56 200 ASP A O 1
ATOM 1597 N N . SER A 1 201 ? -7.258 -5.766 7.844 1 96.06 201 SER A N 1
ATOM 1598 C CA . SER A 1 201 ? -6.418 -5.379 8.977 1 96.06 201 SER A CA 1
ATOM 1599 C C . SER A 1 201 ? -5.004 -5.027 8.516 1 96.06 201 SER A C 1
ATOM 1601 O O . SER A 1 201 ? -4.527 -5.543 7.504 1 96.06 201 SER A O 1
ATOM 1603 N N . ALA A 1 202 ? -4.355 -4.211 9.258 1 96.56 202 ALA A N 1
ATOM 1604 C CA . ALA A 1 202 ? -2.992 -3.791 8.953 1 96.56 202 ALA A CA 1
ATOM 1605 C C . ALA A 1 202 ? -2.018 -4.961 9.07 1 96.56 202 ALA A C 1
ATOM 1607 O O . ALA A 1 202 ? -1.075 -5.074 8.281 1 96.56 202 ALA A O 1
ATOM 1608 N N . VAL A 1 203 ? -2.262 -5.777 10.023 1 97.81 203 VAL A N 1
ATOM 1609 C CA . VAL A 1 203 ? -1.356 -6.887 10.289 1 97.81 203 VAL A CA 1
ATOM 1610 C C . VAL A 1 203 ? -1.4 -7.879 9.125 1 97.81 203 VAL A C 1
ATOM 1612 O O . VAL A 1 203 ? -0.36 -8.242 8.578 1 97.81 203 VAL A O 1
ATOM 1615 N N . LEU A 1 204 ? -2.6 -8.266 8.742 1 97.94 204 LEU A N 1
ATOM 1616 C CA . LEU A 1 204 ? -2.705 -9.219 7.648 1 97.94 204 LEU A CA 1
ATOM 1617 C C . LEU A 1 204 ? -2.223 -8.602 6.34 1 97.94 204 LEU A C 1
ATOM 1619 O O . LEU A 1 204 ? -1.566 -9.273 5.539 1 97.94 204 LEU A O 1
ATOM 1623 N N . SER A 1 205 ? -2.496 -7.387 6.141 1 96.69 205 SER A N 1
ATOM 1624 C CA . SER A 1 205 ? -2.021 -6.684 4.953 1 96.69 205 SER A CA 1
ATOM 1625 C C . SER A 1 205 ? -0.497 -6.676 4.891 1 96.69 205 SER A C 1
ATOM 1627 O O . SER A 1 205 ? 0.086 -6.863 3.818 1 96.69 205 SER A O 1
ATOM 1629 N N . ALA A 1 206 ? 0.124 -6.434 6.016 1 97.81 206 ALA A N 1
ATOM 1630 C CA . ALA A 1 206 ? 1.583 -6.441 6.078 1 97.81 206 ALA A CA 1
ATOM 1631 C C . ALA A 1 206 ? 2.139 -7.828 5.77 1 97.81 206 ALA A C 1
ATOM 1633 O O . ALA A 1 206 ? 3.146 -7.961 5.074 1 97.81 206 ALA A O 1
ATOM 1634 N N . MET A 1 207 ? 1.482 -8.805 6.285 1 98.38 207 MET A N 1
ATOM 1635 C CA . MET A 1 207 ? 1.891 -10.18 6.008 1 98.38 207 MET A CA 1
ATOM 1636 C C . MET A 1 207 ? 1.808 -10.484 4.516 1 98.38 207 MET A C 1
ATOM 1638 O O . MET A 1 207 ? 2.738 -11.055 3.941 1 98.38 207 MET A O 1
ATOM 1642 N N . LEU A 1 208 ? 0.751 -10.055 3.922 1 98 208 LEU A N 1
ATOM 1643 C CA . LEU A 1 208 ? 0.552 -10.297 2.496 1 98 208 LEU A CA 1
ATOM 1644 C C . LEU A 1 208 ? 1.567 -9.516 1.667 1 98 208 LEU A C 1
ATOM 1646 O O . LEU A 1 208 ? 2.07 -10.023 0.66 1 98 208 LEU A O 1
ATOM 1650 N N . GLN A 1 209 ? 1.876 -8.375 2.088 1 97.25 209 GLN A N 1
ATOM 1651 C CA . GLN A 1 209 ? 2.883 -7.586 1.387 1 97.25 209 GLN A CA 1
ATOM 1652 C C . GLN A 1 209 ? 4.242 -8.281 1.417 1 97.25 209 GLN A C 1
ATOM 1654 O O . GLN A 1 209 ? 4.98 -8.25 0.429 1 97.25 209 GLN A O 1
ATOM 1659 N N . ILE A 1 210 ? 4.59 -8.812 2.543 1 98.25 210 ILE A N 1
ATOM 1660 C CA . ILE A 1 210 ? 5.848 -9.539 2.643 1 98.25 210 ILE A CA 1
ATOM 1661 C C . ILE A 1 210 ? 5.84 -10.719 1.669 1 98.25 210 ILE A C 1
ATOM 1663 O O . ILE A 1 210 ? 6.82 -10.953 0.961 1 98.25 210 ILE A O 1
ATOM 16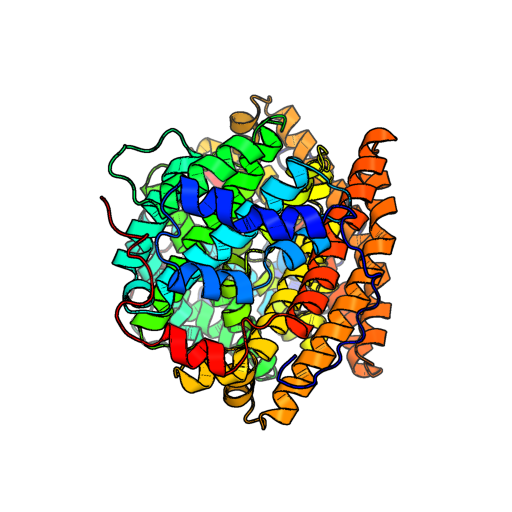67 N N . ALA A 1 211 ? 4.711 -11.406 1.652 1 98.5 211 ALA A N 1
ATOM 1668 C CA . ALA A 1 211 ? 4.602 -12.523 0.724 1 98.5 211 ALA A CA 1
ATOM 1669 C C . ALA A 1 211 ? 4.812 -12.07 -0.716 1 98.5 211 ALA A C 1
ATOM 1671 O O . ALA A 1 211 ? 5.547 -12.703 -1.476 1 98.5 211 ALA A O 1
ATOM 1672 N N . VAL A 1 212 ? 4.227 -11.008 -1.05 1 98.19 212 VAL A N 1
ATOM 1673 C CA . VAL A 1 212 ? 4.34 -10.445 -2.393 1 98.19 212 VAL A CA 1
ATOM 1674 C C . VAL A 1 212 ? 5.797 -10.086 -2.68 1 98.19 212 VAL A C 1
ATOM 1676 O O . VAL A 1 212 ? 6.352 -10.492 -3.703 1 98.19 212 VAL A O 1
ATOM 1679 N N . ASP A 1 213 ? 6.434 -9.406 -1.807 1 97.56 213 ASP A N 1
ATOM 1680 C CA . ASP A 1 213 ? 7.801 -8.938 -2 1 97.56 213 ASP A CA 1
ATOM 1681 C C . ASP A 1 213 ? 8.773 -10.109 -2.131 1 97.56 213 ASP A C 1
ATOM 1683 O O . ASP A 1 213 ? 9.656 -10.102 -2.994 1 97.56 213 ASP A O 1
ATOM 1687 N N . VAL A 1 214 ? 8.625 -11.031 -1.271 1 97.81 214 VAL A N 1
ATOM 1688 C CA . VAL A 1 214 ? 9.531 -12.172 -1.265 1 97.81 214 VAL A CA 1
ATOM 1689 C C . VAL A 1 214 ? 9.391 -12.953 -2.57 1 97.81 214 VAL A C 1
ATOM 1691 O O . VAL A 1 214 ? 10.391 -13.367 -3.164 1 97.81 214 VAL A O 1
ATOM 1694 N N . ASN A 1 215 ? 8.164 -13.148 -2.98 1 97.44 215 ASN A N 1
ATOM 1695 C CA . ASN A 1 215 ? 7.953 -13.82 -4.258 1 97.44 215 ASN A CA 1
ATOM 1696 C C . ASN A 1 215 ? 8.602 -13.055 -5.41 1 97.44 215 ASN A C 1
ATOM 1698 O O . ASN A 1 215 ? 9.203 -13.656 -6.301 1 97.44 215 ASN A O 1
ATOM 1702 N N . LEU A 1 216 ? 8.461 -11.789 -5.383 1 96.75 216 LEU A N 1
ATOM 1703 C CA . LEU A 1 216 ? 9.062 -10.945 -6.406 1 96.75 216 LEU A CA 1
ATOM 1704 C C . LEU A 1 216 ? 10.586 -11.094 -6.406 1 96.75 216 LEU A C 1
ATOM 1706 O O . LEU A 1 216 ? 11.203 -11.195 -7.465 1 96.75 216 LEU A O 1
ATOM 1710 N N . MET A 1 217 ? 11.148 -11.102 -5.258 1 96.25 217 MET A N 1
ATOM 1711 C CA . MET A 1 217 ? 12.602 -11.227 -5.141 1 96.25 217 MET A CA 1
ATOM 1712 C C . MET A 1 217 ? 13.07 -12.594 -5.625 1 96.25 217 MET A C 1
ATOM 1714 O O . MET A 1 217 ? 14.07 -12.703 -6.332 1 96.25 217 MET A O 1
ATOM 1718 N N . PHE A 1 218 ? 12.266 -13.656 -5.258 1 94.81 218 PHE A N 1
ATOM 1719 C CA . PHE A 1 218 ? 12.555 -14.984 -5.797 1 94.81 218 PHE A CA 1
ATOM 1720 C C . PHE A 1 218 ? 12.586 -14.953 -7.32 1 94.81 218 PHE A C 1
ATOM 1722 O O . PHE A 1 218 ? 13.539 -15.414 -7.938 1 94.81 218 PHE A O 1
ATOM 1729 N N . ASN A 1 219 ? 11.609 -14.391 -7.859 1 93.06 219 ASN A N 1
ATOM 1730 C CA . ASN A 1 219 ? 11.438 -14.367 -9.305 1 93.06 219 ASN A CA 1
ATOM 1731 C C . ASN A 1 219 ? 12.555 -13.594 -9.992 1 93.06 219 ASN A C 1
ATOM 1733 O O . ASN A 1 219 ? 13.125 -14.062 -10.977 1 93.06 219 ASN A O 1
ATOM 1737 N N . ASP A 1 220 ? 12.875 -12.445 -9.484 1 94.25 220 ASP A N 1
ATOM 1738 C CA . ASP A 1 220 ? 13.867 -11.594 -10.125 1 94.25 220 ASP A CA 1
ATOM 1739 C C . ASP A 1 220 ? 15.258 -12.219 -10.062 1 94.25 220 ASP A C 1
ATOM 1741 O O . ASP A 1 220 ? 16.062 -12.07 -10.984 1 94.25 220 ASP A O 1
ATOM 1745 N N . ILE A 1 221 ? 15.523 -12.867 -8.977 1 93.81 221 ILE A N 1
ATOM 1746 C CA . ILE A 1 221 ? 16.812 -13.547 -8.859 1 93.81 221 ILE A CA 1
ATOM 1747 C C . ILE A 1 221 ? 16.859 -14.734 -9.812 1 93.81 221 ILE A C 1
ATOM 1749 O O . ILE A 1 221 ? 17.844 -14.93 -10.523 1 93.81 221 ILE A O 1
ATOM 1753 N N . ALA A 1 222 ? 15.805 -15.492 -9.844 1 90.44 222 ALA A N 1
ATOM 1754 C CA . ALA A 1 222 ? 15.742 -16.703 -10.672 1 90.44 222 ALA A CA 1
ATOM 1755 C C . ALA A 1 222 ? 15.766 -16.344 -12.156 1 90.44 222 ALA A C 1
ATOM 1757 O O . ALA A 1 222 ? 16.359 -17.062 -12.969 1 90.44 222 ALA A O 1
ATOM 1758 N N . SER A 1 223 ? 15.172 -15.273 -12.547 1 89.31 223 SER A N 1
ATOM 1759 C CA . SER A 1 223 ? 15 -14.938 -13.953 1 89.31 223 SER A CA 1
ATOM 1760 C C . SER A 1 223 ? 16.125 -14.023 -14.445 1 89.31 223 SER A C 1
ATOM 1762 O O . SER A 1 223 ? 16.125 -13.609 -15.602 1 89.31 223 SER A O 1
ATOM 1764 N N . LEU A 1 224 ? 17.047 -13.68 -13.602 1 91.56 224 LEU A N 1
ATOM 1765 C CA . LEU A 1 224 ? 18.031 -12.648 -13.867 1 91.56 224 LEU A CA 1
ATOM 1766 C C . LEU A 1 224 ? 18.766 -12.914 -15.172 1 91.56 224 LEU A C 1
ATOM 1768 O O . LEU A 1 224 ? 18.797 -12.062 -16.062 1 91.56 224 LEU A O 1
ATOM 1772 N N . GLU A 1 225 ? 19.297 -14.055 -15.352 1 86.5 225 GLU A N 1
ATOM 1773 C CA . GLU A 1 225 ? 20.094 -14.391 -16.516 1 86.5 225 GLU A CA 1
ATOM 1774 C C . GLU A 1 225 ? 19.25 -14.367 -17.797 1 86.5 225 GLU A C 1
ATOM 1776 O O . GLU A 1 225 ? 19.688 -13.836 -18.812 1 86.5 225 GLU A O 1
ATOM 1781 N N . LYS A 1 226 ? 18.094 -14.93 -17.656 1 83.19 226 LYS A N 1
ATOM 1782 C CA . LYS A 1 226 ? 17.188 -14.938 -18.781 1 83.19 226 LYS A CA 1
ATOM 1783 C C . LYS A 1 226 ? 16.812 -13.523 -19.219 1 83.19 226 LYS A C 1
ATOM 1785 O O . LYS A 1 226 ? 16.812 -13.211 -20.406 1 83.19 226 LYS A O 1
ATOM 1790 N N . GLU A 1 227 ? 16.531 -12.719 -18.266 1 83.56 227 GLU A N 1
ATOM 1791 C CA . GLU A 1 227 ? 16.125 -11.344 -18.531 1 83.56 227 GLU A CA 1
ATOM 1792 C C . GLU A 1 227 ? 17.281 -10.523 -19.078 1 83.56 227 GLU A C 1
ATOM 1794 O O . GLU A 1 227 ? 17.094 -9.711 -20 1 83.56 227 GLU A O 1
ATOM 1799 N N . GLU A 1 228 ? 18.406 -10.797 -18.609 1 85.06 228 GLU A N 1
ATOM 1800 C CA . GLU A 1 228 ? 19.594 -10.109 -19.125 1 85.06 228 GLU A CA 1
ATOM 1801 C C . GLU A 1 228 ? 19.859 -10.477 -20.578 1 85.06 228 GLU A C 1
ATOM 1803 O O . GLU A 1 228 ? 20.234 -9.617 -21.375 1 85.06 228 GLU A O 1
ATOM 1808 N N . ALA A 1 229 ? 19.719 -11.656 -20.812 1 81.25 229 ALA A N 1
ATOM 1809 C CA . ALA A 1 229 ? 19.938 -12.148 -22.172 1 81.25 229 ALA A CA 1
ATOM 1810 C C . ALA A 1 229 ? 18.969 -11.508 -23.156 1 81.25 229 ALA A C 1
ATOM 1812 O O . ALA A 1 229 ? 19.312 -11.281 -24.328 1 81.25 229 ALA A O 1
ATOM 1813 N N . ARG A 1 230 ? 17.859 -11.156 -22.688 1 79.94 230 ARG A N 1
ATOM 1814 C CA . ARG A 1 230 ? 16.828 -10.562 -23.531 1 79.94 230 ARG A CA 1
ATOM 1815 C C . ARG A 1 230 ? 16.922 -9.047 -23.531 1 79.94 230 ARG A C 1
ATOM 1817 O O . ARG A 1 230 ? 16.125 -8.359 -24.156 1 79.94 230 ARG A O 1
ATOM 1824 N N . GLY A 1 231 ? 17.781 -8.555 -22.656 1 81.62 231 GLY A N 1
ATOM 1825 C CA . GLY A 1 231 ? 17.984 -7.117 -22.594 1 81.62 231 GLY A CA 1
ATOM 1826 C C . GLY A 1 231 ? 17.047 -6.414 -21.625 1 81.62 231 GLY A C 1
ATOM 1827 O O . GLY A 1 231 ? 16.922 -5.191 -21.656 1 81.62 231 GLY A O 1
ATOM 1828 N N . GLU A 1 232 ? 16.422 -7.215 -20.812 1 84.12 232 GLU A N 1
ATOM 1829 C CA . GLU A 1 232 ? 15.555 -6.629 -19.797 1 84.12 232 GLU A CA 1
ATOM 1830 C C . GLU A 1 232 ? 16.375 -5.84 -18.766 1 84.12 232 GLU A C 1
ATOM 1832 O O . GLU A 1 232 ? 17.438 -6.289 -18.344 1 84.12 232 GLU A O 1
ATOM 1837 N N . ARG A 1 233 ? 15.883 -4.617 -18.469 1 87.88 233 ARG A N 1
ATOM 1838 C CA . ARG A 1 233 ? 16.625 -3.748 -17.562 1 87.88 233 ARG A CA 1
ATOM 1839 C C . ARG A 1 233 ? 15.898 -3.631 -16.219 1 87.88 233 ARG A C 1
ATOM 1841 O O . ARG A 1 233 ? 16.484 -3.203 -15.227 1 87.88 233 ARG A O 1
ATOM 1848 N N . ASN A 1 234 ? 14.609 -3.998 -16.312 1 90.44 234 ASN A N 1
ATOM 1849 C CA . ASN A 1 234 ? 13.82 -3.887 -15.094 1 90.44 234 ASN A CA 1
ATOM 1850 C C . ASN A 1 234 ? 13.828 -5.191 -14.305 1 90.44 234 ASN A C 1
ATOM 1852 O O . ASN A 1 234 ? 12.945 -6.035 -14.484 1 90.44 234 ASN A O 1
ATOM 1856 N N . ASN A 1 235 ? 14.766 -5.332 -13.539 1 94 235 ASN A N 1
ATOM 1857 C CA . ASN A 1 235 ? 15.031 -6.406 -12.586 1 94 235 ASN A CA 1
ATOM 1858 C C . ASN A 1 235 ? 15.68 -5.875 -11.312 1 94 235 ASN A C 1
ATOM 1860 O O . ASN A 1 235 ? 16.562 -5.016 -11.375 1 94 235 ASN A O 1
ATOM 1864 N N . LEU A 1 236 ? 15.266 -6.348 -10.203 1 96.06 236 LEU A N 1
ATOM 1865 C CA . LEU A 1 236 ? 15.703 -5.777 -8.938 1 96.06 236 LEU A CA 1
ATOM 1866 C C . LEU A 1 236 ? 17.219 -5.816 -8.82 1 96.06 236 LEU A C 1
ATOM 1868 O O . LEU A 1 236 ? 17.844 -4.879 -8.305 1 96.06 236 LEU A O 1
ATOM 1872 N N . VAL A 1 237 ? 17.844 -6.914 -9.266 1 96.19 237 VAL A N 1
ATOM 1873 C CA . VAL A 1 237 ? 19.297 -7.043 -9.18 1 96.19 237 VAL A CA 1
ATOM 1874 C C . VAL A 1 237 ? 19.953 -5.98 -10.055 1 96.19 237 VAL A C 1
ATOM 1876 O O . VAL A 1 237 ? 20.859 -5.277 -9.602 1 96.19 237 VAL A O 1
ATOM 1879 N N . LEU A 1 238 ? 19.469 -5.84 -11.234 1 95.38 238 LEU A N 1
ATOM 1880 C CA . LEU A 1 238 ? 20.031 -4.875 -12.172 1 95.38 238 LEU A CA 1
ATOM 1881 C C . LEU A 1 238 ? 19.781 -3.447 -11.688 1 95.38 238 LEU A C 1
ATOM 1883 O O . LEU A 1 238 ? 20.672 -2.59 -11.82 1 95.38 238 LEU A O 1
ATOM 1887 N N . ILE A 1 239 ? 18.641 -3.211 -11.148 1 95.69 239 ILE A N 1
ATOM 1888 C CA . ILE A 1 239 ? 18.297 -1.879 -10.656 1 95.69 239 ILE A CA 1
ATOM 1889 C C . ILE A 1 239 ? 19.203 -1.513 -9.477 1 95.69 239 ILE A C 1
ATOM 1891 O O . ILE A 1 239 ? 19.703 -0.388 -9.398 1 95.69 239 ILE A O 1
ATOM 1895 N N . LEU A 1 240 ? 19.422 -2.449 -8.586 1 95.69 240 LEU A N 1
ATOM 1896 C CA . LEU A 1 240 ? 20.281 -2.205 -7.434 1 95.69 240 LEU A CA 1
ATOM 1897 C C . LEU A 1 240 ? 21.703 -1.916 -7.875 1 95.69 240 LEU A C 1
ATOM 1899 O O . LEU A 1 240 ? 22.391 -1.081 -7.273 1 95.69 240 LEU A O 1
ATOM 1903 N N . GLN A 1 241 ? 22.156 -2.629 -8.898 1 95.81 241 GLN A N 1
ATOM 1904 C CA . GLN A 1 241 ? 23.469 -2.348 -9.461 1 95.81 241 GLN A CA 1
ATOM 1905 C C . GLN A 1 241 ? 23.562 -0.903 -9.945 1 95.81 241 GLN A C 1
ATOM 1907 O O . GLN A 1 241 ? 24.562 -0.219 -9.68 1 95.81 241 GLN A O 1
ATOM 1912 N N . ARG A 1 242 ? 22.562 -0.465 -10.57 1 93.44 242 ARG A N 1
ATOM 1913 C CA . ARG A 1 242 ? 22.562 0.896 -11.094 1 93.44 242 ARG A CA 1
ATOM 1914 C C . ARG A 1 242 ? 22.422 1.917 -9.969 1 93.44 242 ARG A C 1
ATOM 1916 O O . ARG A 1 242 ? 23.125 2.934 -9.953 1 93.44 242 ARG A O 1
ATOM 1923 N N . GLU A 1 243 ? 21.562 1.619 -9.109 1 91.5 243 GLU A N 1
ATOM 1924 C CA . GLU A 1 243 ? 21.203 2.539 -8.031 1 91.5 243 GLU A CA 1
ATOM 1925 C C . GLU A 1 243 ? 22.375 2.775 -7.094 1 91.5 243 GLU A C 1
ATOM 1927 O O . GLU A 1 243 ? 22.578 3.891 -6.609 1 91.5 243 GLU A O 1
ATOM 1932 N N . HIS A 1 244 ? 23.266 1.772 -6.867 1 92.81 244 HIS A N 1
ATOM 1933 C CA . HIS A 1 244 ? 24.281 1.87 -5.816 1 92.81 244 HIS A CA 1
ATOM 1934 C C . HIS A 1 244 ? 25.672 1.683 -6.383 1 92.81 244 HIS A C 1
ATOM 1936 O O . HIS A 1 244 ? 26.672 1.899 -5.684 1 92.81 244 HIS A O 1
ATOM 1942 N N . GLY A 1 245 ? 25.734 1.257 -7.602 1 94.69 245 GLY A N 1
ATOM 1943 C CA . GLY A 1 245 ? 27.016 0.911 -8.188 1 94.69 245 GLY A CA 1
ATOM 1944 C C . GLY A 1 245 ? 27.578 -0.389 -7.648 1 94.69 245 GLY A C 1
ATOM 1945 O O . GLY A 1 245 ? 28.797 -0.574 -7.613 1 94.69 245 GLY A O 1
ATOM 1946 N N . TRP A 1 246 ? 26.75 -1.312 -7.219 1 96.38 246 TRP A N 1
ATOM 1947 C CA . TRP A 1 246 ? 27.172 -2.582 -6.633 1 96.38 246 TRP A CA 1
ATOM 1948 C C . TRP A 1 246 ? 27.453 -3.615 -7.719 1 96.38 246 TRP A C 1
ATOM 1950 O O . TRP A 1 246 ? 26.812 -3.607 -8.773 1 96.38 246 TRP A O 1
ATOM 1960 N N . PRO A 1 247 ? 28.453 -4.492 -7.438 1 96.5 247 PRO A N 1
ATOM 1961 C CA . PRO A 1 247 ? 28.531 -5.68 -8.289 1 96.5 247 PRO A CA 1
ATOM 1962 C C . PRO A 1 247 ? 27.297 -6.586 -8.148 1 96.5 247 PRO A C 1
ATOM 1964 O O . PRO A 1 247 ? 26.562 -6.473 -7.172 1 96.5 247 PRO A O 1
ATOM 1967 N N . ARG A 1 248 ? 27.125 -7.434 -9.125 1 95.19 248 ARG A N 1
ATOM 1968 C CA . ARG A 1 248 ? 26 -8.367 -9.164 1 95.19 248 ARG A CA 1
ATOM 1969 C C . ARG A 1 248 ? 25.906 -9.172 -7.875 1 95.19 248 ARG A C 1
ATOM 1971 O O . ARG A 1 248 ? 24.828 -9.289 -7.281 1 95.19 248 ARG A O 1
ATOM 1978 N N . ALA A 1 249 ? 27.016 -9.672 -7.449 1 95.44 249 ALA A N 1
ATOM 1979 C CA . ALA A 1 249 ? 27.047 -10.547 -6.277 1 95.44 249 ALA A CA 1
ATOM 1980 C C . ALA A 1 249 ? 26.578 -9.805 -5.031 1 95.44 249 ALA A C 1
ATOM 1982 O O . ALA A 1 249 ? 25.891 -10.383 -4.18 1 95.44 249 ALA A O 1
ATOM 1983 N N . ARG A 1 250 ? 26.922 -8.547 -4.965 1 96.38 250 ARG A N 1
ATOM 1984 C CA . ARG A 1 250 ? 26.5 -7.75 -3.814 1 96.38 250 ARG A CA 1
ATOM 1985 C C . ARG A 1 250 ? 25 -7.48 -3.844 1 96.38 250 ARG A C 1
ATOM 1987 O O . ARG A 1 250 ? 24.344 -7.508 -2.803 1 96.38 250 ARG A O 1
ATOM 1994 N N . SER A 1 251 ? 24.453 -7.219 -4.992 1 96.62 251 SER A N 1
ATOM 1995 C CA . SER A 1 251 ? 23.016 -7.004 -5.152 1 96.62 251 SER A CA 1
ATOM 1996 C C . SER A 1 251 ? 22.234 -8.25 -4.77 1 96.62 251 SER A C 1
ATOM 1998 O O . SER A 1 251 ? 21.219 -8.164 -4.066 1 96.62 251 SER A O 1
ATOM 2000 N N . ILE A 1 252 ? 22.703 -9.359 -5.191 1 96.44 252 ILE A N 1
ATOM 2001 C CA . ILE A 1 252 ? 22.047 -10.625 -4.875 1 96.44 252 ILE A CA 1
ATOM 2002 C C . ILE A 1 252 ? 22.125 -10.883 -3.373 1 96.44 252 ILE A C 1
ATOM 2004 O O . ILE A 1 252 ? 21.125 -11.289 -2.758 1 96.44 252 ILE A O 1
ATOM 2008 N N . ALA A 1 253 ? 23.281 -10.641 -2.785 1 96.19 253 ALA A N 1
ATOM 2009 C CA . ALA A 1 253 ? 23.438 -10.812 -1.343 1 96.19 253 ALA A CA 1
ATOM 2010 C C . ALA A 1 253 ? 22.484 -9.898 -0.573 1 96.19 253 ALA A C 1
ATOM 2012 O O . ALA A 1 253 ? 21.906 -10.305 0.441 1 96.19 253 ALA A O 1
ATOM 2013 N N . HIS A 1 254 ? 22.359 -8.727 -1.081 1 95.38 254 HIS A N 1
ATOM 2014 C CA . HIS A 1 254 ? 21.438 -7.781 -0.457 1 95.38 254 HIS A CA 1
ATOM 2015 C C . HIS A 1 254 ? 20 -8.305 -0.494 1 95.38 254 HIS A C 1
ATOM 2017 O O . HIS A 1 254 ? 19.281 -8.234 0.508 1 95.38 254 HIS A O 1
ATOM 2023 N N . LEU A 1 255 ? 19.578 -8.773 -1.602 1 96.19 255 LEU A N 1
ATOM 2024 C CA . LEU A 1 255 ? 18.234 -9.297 -1.736 1 96.19 255 LEU A CA 1
ATOM 2025 C C . LEU A 1 255 ? 18.031 -10.516 -0.838 1 96.19 255 LEU A C 1
ATOM 2027 O O . LEU A 1 255 ? 16.953 -10.695 -0.262 1 96.19 255 LEU A O 1
ATOM 2031 N N . ARG A 1 256 ? 19.047 -11.352 -0.757 1 95.94 256 ARG A N 1
ATOM 2032 C CA . ARG A 1 256 ? 18.969 -12.484 0.158 1 95.94 256 ARG A CA 1
ATOM 2033 C C . ARG A 1 256 ? 18.75 -12.016 1.593 1 95.94 256 ARG A C 1
ATOM 2035 O O . ARG A 1 256 ? 17.891 -12.547 2.297 1 95.94 256 ARG A O 1
ATOM 2042 N N . ASP A 1 257 ? 19.5 -11.039 1.993 1 95.75 257 ASP A N 1
ATOM 2043 C CA . ASP A 1 257 ? 19.359 -10.484 3.338 1 95.75 257 ASP A CA 1
ATOM 2044 C C . ASP A 1 257 ? 17.984 -9.875 3.545 1 95.75 257 ASP A C 1
ATOM 2046 O O . ASP A 1 257 ? 17.391 -10.008 4.621 1 95.75 257 ASP A O 1
ATOM 2050 N N . GLU A 1 258 ? 17.5 -9.219 2.531 1 95.88 258 GLU A N 1
ATOM 2051 C CA . GLU A 1 258 ? 16.172 -8.617 2.604 1 95.88 258 GLU A CA 1
ATOM 2052 C C . GLU A 1 258 ? 15.094 -9.68 2.762 1 95.88 258 GLU A C 1
ATOM 2054 O O . GLU A 1 258 ? 14.141 -9.492 3.516 1 95.88 258 GLU A O 1
ATOM 2059 N N . VAL A 1 259 ? 15.219 -10.734 2.027 1 97.12 259 VAL A N 1
ATOM 2060 C CA . VAL A 1 259 ? 14.266 -11.836 2.146 1 97.12 259 VAL A CA 1
ATOM 2061 C C . VAL A 1 259 ? 14.273 -12.375 3.574 1 97.12 259 VAL A C 1
ATOM 2063 O O . VAL A 1 259 ? 13.211 -12.57 4.176 1 97.12 259 VAL A O 1
ATOM 2066 N N . HIS A 1 260 ? 15.438 -12.578 4.156 1 97 260 HIS A N 1
ATOM 2067 C CA . HIS A 1 260 ? 15.555 -13.078 5.52 1 97 260 HIS A CA 1
ATOM 2068 C C . HIS A 1 260 ? 14.906 -12.125 6.516 1 97 260 HIS A C 1
ATOM 2070 O O . HIS A 1 260 ? 14.172 -12.555 7.406 1 97 260 HIS A O 1
ATOM 2076 N N . ALA A 1 261 ? 15.195 -10.891 6.352 1 97.25 261 ALA A N 1
ATOM 2077 C CA . ALA A 1 261 ? 14.625 -9.883 7.25 1 97.25 261 ALA A CA 1
ATOM 2078 C C . ALA A 1 261 ? 13.102 -9.852 7.148 1 97.25 261 ALA A C 1
ATOM 2080 O O . ALA A 1 261 ? 12.414 -9.789 8.164 1 97.25 261 ALA A O 1
ATOM 2081 N N . ARG A 1 262 ? 12.594 -9.898 5.973 1 97.31 262 ARG A N 1
ATOM 2082 C CA . ARG A 1 262 ? 11.148 -9.844 5.746 1 97.31 262 ARG A CA 1
ATOM 2083 C C . ARG A 1 262 ? 10.469 -11.094 6.281 1 97.31 262 ARG A C 1
ATOM 2085 O O . ARG A 1 262 ? 9.383 -11.016 6.871 1 97.31 262 ARG A O 1
ATOM 2092 N N . LEU A 1 263 ? 11.102 -12.227 6.098 1 98.12 263 LEU A N 1
ATOM 2093 C CA . LEU A 1 263 ? 10.516 -13.461 6.613 1 98.12 263 LEU A CA 1
ATOM 2094 C C . LEU A 1 263 ? 10.523 -13.469 8.141 1 98.12 263 LEU A C 1
ATOM 2096 O O . LEU A 1 263 ? 9.602 -13.992 8.766 1 98.12 263 LEU A O 1
ATOM 2100 N N . SER A 1 264 ? 11.578 -12.938 8.719 1 98.06 264 SER A N 1
ATOM 2101 C CA . SER A 1 264 ? 11.594 -12.781 10.164 1 98.06 264 SER A CA 1
ATOM 2102 C C . SER A 1 264 ? 10.445 -11.898 10.633 1 98.06 264 SER A C 1
ATOM 2104 O O . SER A 1 264 ? 9.789 -12.195 11.641 1 98.06 264 SER A O 1
ATOM 2106 N N . GLN A 1 265 ? 10.219 -10.844 9.969 1 98.19 265 GLN A N 1
ATOM 2107 C CA . GLN A 1 265 ? 9.094 -9.977 10.289 1 98.19 265 GLN A CA 1
ATOM 2108 C C . GLN A 1 265 ? 7.762 -10.695 10.07 1 98.19 265 GLN A C 1
ATOM 2110 O O . GLN A 1 265 ? 6.816 -10.5 10.836 1 98.19 265 GLN A O 1
ATOM 2115 N N . TYR A 1 266 ? 7.703 -11.477 8.977 1 98.44 266 TYR A N 1
ATOM 2116 C CA . TYR A 1 266 ? 6.5 -12.25 8.711 1 98.44 266 TYR A CA 1
ATOM 2117 C C . TYR A 1 266 ? 6.121 -13.109 9.906 1 98.44 266 TYR A C 1
ATOM 2119 O O . TYR A 1 266 ? 4.969 -13.094 10.352 1 98.44 266 TYR A O 1
ATOM 2127 N N . LEU A 1 267 ? 7.086 -13.797 10.422 1 98.12 267 LEU A N 1
ATOM 2128 C CA . LEU A 1 267 ? 6.852 -14.672 11.562 1 98.12 267 LEU A CA 1
ATOM 2129 C C . LEU A 1 267 ? 6.457 -13.859 12.797 1 98.12 267 LEU A C 1
ATOM 2131 O O . LEU A 1 267 ? 5.613 -14.289 13.578 1 98.12 267 LEU A O 1
ATOM 2135 N N . LEU A 1 268 ? 7.07 -12.734 12.953 1 97.62 268 LEU A N 1
ATOM 2136 C CA . LEU A 1 268 ? 6.688 -11.836 14.039 1 97.62 268 LEU A CA 1
ATOM 2137 C C . LEU A 1 268 ? 5.23 -11.406 13.898 1 97.62 268 LEU A C 1
ATOM 2139 O O . LEU A 1 268 ? 4.477 -11.438 14.875 1 97.62 268 LEU A O 1
ATOM 2143 N N . LEU A 1 269 ? 4.785 -11.031 12.742 1 98.19 269 LEU A N 1
ATOM 2144 C CA . LEU A 1 269 ? 3.428 -10.57 12.477 1 98.19 269 LEU A CA 1
ATOM 2145 C C . LEU A 1 269 ? 2.424 -11.695 12.664 1 98.19 269 LEU A C 1
ATOM 2147 O O . LEU A 1 269 ? 1.294 -11.469 13.102 1 98.19 269 LEU A O 1
ATOM 2151 N N . GLU A 1 270 ? 2.816 -12.93 12.367 1 97.62 270 GLU A N 1
ATOM 2152 C CA . GLU A 1 270 ? 1.946 -14.078 12.609 1 97.62 270 GLU A CA 1
ATOM 2153 C C . GLU A 1 270 ? 1.571 -14.188 14.078 1 97.62 270 GLU A C 1
ATOM 2155 O O . GLU A 1 270 ? 0.455 -14.594 14.414 1 97.62 270 GLU A O 1
ATOM 2160 N N . THR A 1 271 ? 2.498 -13.859 14.914 1 96.75 271 THR A N 1
ATOM 2161 C CA . THR A 1 271 ? 2.234 -13.961 16.344 1 96.75 271 THR A CA 1
ATOM 2162 C C . THR A 1 271 ? 1.198 -12.922 16.781 1 96.75 271 THR A C 1
ATOM 2164 O O . THR A 1 271 ? 0.615 -13.039 17.859 1 96.75 271 THR A O 1
ATOM 2167 N N . CYS A 1 272 ? 0.95 -11.914 15.953 1 97.5 272 CYS A N 1
ATOM 2168 C CA . CYS A 1 272 ? -0.02 -10.867 16.25 1 97.5 272 CYS A CA 1
ATOM 2169 C C . CYS A 1 272 ? -1.421 -11.273 15.812 1 97.5 272 CYS A C 1
ATOM 2171 O O . CYS A 1 272 ? -2.41 -10.695 16.25 1 97.5 272 CYS A O 1
ATOM 2173 N N . LEU A 1 273 ? -1.56 -12.266 14.977 1 97.06 273 LEU A N 1
ATOM 2174 C CA . LEU A 1 273 ? -2.816 -12.586 14.312 1 97.06 273 LEU A CA 1
ATOM 2175 C C . LEU A 1 273 ? -3.889 -12.977 15.32 1 97.06 273 LEU A C 1
ATOM 2177 O O . LEU A 1 273 ? -5.035 -12.531 15.227 1 97.06 273 LEU A O 1
ATOM 2181 N N . PRO A 1 274 ? -3.564 -13.852 16.328 1 97.38 274 PRO A N 1
ATOM 2182 C CA . PRO A 1 274 ? -4.594 -14.18 17.328 1 97.38 274 PRO A CA 1
ATOM 2183 C C . PRO A 1 274 ? -5.125 -12.953 18.047 1 97.38 274 PRO A C 1
ATOM 2185 O O . PRO A 1 274 ? -6.32 -12.883 18.359 1 97.38 274 PRO A O 1
ATOM 2188 N N . LYS A 1 275 ? -4.285 -11.992 18.312 1 98 275 LYS A N 1
ATOM 2189 C CA . LYS A 1 275 ? -4.723 -10.766 18.969 1 98 275 LYS A CA 1
ATOM 2190 C C . LYS A 1 275 ? -5.609 -9.93 18.062 1 98 275 LYS A C 1
ATOM 2192 O O . LYS A 1 275 ? -6.531 -9.258 18.516 1 98 275 LYS A O 1
ATOM 2197 N N . VAL A 1 276 ? -5.297 -9.945 16.781 1 98.06 276 VAL A N 1
ATOM 2198 C CA . VAL A 1 276 ? -6.156 -9.273 15.812 1 98.06 276 VAL A CA 1
ATOM 2199 C C . VAL A 1 276 ? -7.547 -9.906 15.836 1 98.06 276 VAL A C 1
ATOM 2201 O O . VAL A 1 276 ? -8.555 -9.195 15.773 1 98.06 276 VAL A O 1
ATOM 2204 N N . CYS A 1 277 ? -7.578 -11.25 15.93 1 98.38 277 CYS A N 1
ATOM 2205 C CA . CYS A 1 277 ? -8.859 -11.945 16.031 1 98.38 277 CYS A CA 1
ATOM 2206 C C . CYS A 1 277 ? -9.625 -11.5 17.266 1 98.38 277 CYS A C 1
ATOM 2208 O O . CYS A 1 277 ? -10.844 -11.336 17.219 1 98.38 277 CYS A O 1
ATOM 2210 N N . ASP A 1 278 ? -8.891 -11.305 18.391 1 98.38 278 ASP A N 1
ATOM 2211 C CA . ASP A 1 278 ? -9.508 -10.82 19.609 1 98.38 278 ASP A CA 1
ATOM 2212 C C . ASP A 1 278 ? -10.07 -9.406 19.422 1 98.38 278 ASP A C 1
ATOM 2214 O O . ASP A 1 278 ? -11.18 -9.109 19.875 1 98.38 278 ASP A O 1
ATOM 2218 N N . ILE A 1 279 ? -9.328 -8.586 18.781 1 97.75 279 ILE A N 1
ATOM 2219 C CA . ILE A 1 279 ? -9.711 -7.199 18.547 1 97.75 279 ILE A CA 1
ATOM 2220 C C . ILE A 1 279 ? -11.047 -7.148 17.828 1 97.75 279 ILE A C 1
ATOM 2222 O O . ILE A 1 279 ? -11.898 -6.309 18.125 1 97.75 279 ILE A O 1
ATOM 2226 N N . TYR A 1 280 ? -11.227 -8.055 16.891 1 97.25 280 TYR A N 1
ATOM 2227 C CA . TYR A 1 280 ? -12.438 -8.039 16.094 1 97.25 280 TYR A CA 1
ATOM 2228 C C . TYR A 1 280 ? -13.484 -8.992 16.656 1 97.25 280 TYR A C 1
ATOM 2230 O O . TYR A 1 280 ? -14.523 -9.227 16.047 1 97.25 280 TYR A O 1
ATOM 2238 N N . ASP A 1 281 ? -13.234 -9.586 17.812 1 97.5 281 ASP A N 1
ATOM 2239 C CA . ASP A 1 281 ? -14.164 -10.445 18.547 1 97.5 281 ASP A CA 1
ATOM 2240 C C . ASP A 1 281 ? -14.688 -11.562 17.641 1 97.5 281 ASP A C 1
ATOM 2242 O O . ASP A 1 281 ? -15.906 -11.75 17.531 1 97.5 281 ASP A O 1
ATOM 2246 N N . LEU A 1 282 ? -13.805 -12.289 17.031 1 98.12 282 LEU A N 1
ATOM 2247 C CA . LEU A 1 282 ? -14.18 -13.344 16.094 1 98.12 282 LEU A CA 1
ATOM 2248 C C . LEU A 1 282 ? -14.703 -14.562 16.844 1 98.12 282 LEU A C 1
ATOM 2250 O O . LEU A 1 282 ? -14.211 -14.898 17.922 1 98.12 282 LEU A O 1
ATOM 2254 N N . ASP A 1 283 ? -15.656 -15.234 16.219 1 98.12 283 ASP A N 1
ATOM 2255 C CA . ASP A 1 283 ? -16.109 -16.5 16.766 1 98.12 283 ASP A CA 1
ATOM 2256 C C . ASP A 1 283 ? -15.195 -17.641 16.359 1 98.12 283 ASP A C 1
ATOM 2258 O O . ASP A 1 283 ? -14.195 -17.422 15.664 1 98.12 283 ASP A O 1
ATOM 2262 N N . ALA A 1 284 ? -15.5 -18.812 16.75 1 98 284 ALA A N 1
ATOM 2263 C CA . ALA A 1 284 ? -14.633 -19.969 16.547 1 98 284 ALA A CA 1
ATOM 2264 C C . ALA A 1 284 ? -14.469 -20.266 15.07 1 98 284 ALA A C 1
ATOM 2266 O O . ALA A 1 284 ? -13.367 -20.594 14.609 1 98 284 ALA A O 1
ATOM 2267 N N . GLY A 1 285 ? -15.57 -20.203 14.344 1 98.06 285 GLY A N 1
ATOM 2268 C CA . GLY A 1 285 ? -15.516 -20.469 12.914 1 98.06 285 GLY A CA 1
ATOM 2269 C C . GLY A 1 285 ? -14.672 -19.453 12.156 1 98.06 285 GLY A C 1
ATOM 2270 O O . GLY A 1 285 ? -13.891 -19.812 11.273 1 98.06 285 GLY A O 1
ATOM 2271 N N . GLU A 1 286 ? -14.812 -18.234 12.539 1 98 286 GLU A N 1
ATOM 2272 C CA . GLU A 1 286 ? -14.031 -17.172 11.922 1 98 286 GLU A CA 1
ATOM 2273 C C . GLU A 1 286 ? -12.547 -17.328 12.234 1 98 286 GLU A C 1
ATOM 2275 O O . GLU A 1 286 ? -11.703 -17.109 11.367 1 98 286 GLU A O 1
ATOM 2280 N N . ARG A 1 287 ? -12.289 -17.672 13.43 1 98.31 287 ARG A N 1
ATOM 2281 C CA . ARG A 1 287 ? -10.906 -17.875 13.836 1 98.31 287 ARG A CA 1
ATOM 2282 C C . ARG A 1 287 ? -10.273 -19.031 13.055 1 98.31 287 ARG A C 1
ATOM 2284 O O . ARG A 1 287 ? -9.102 -18.953 12.672 1 98.31 287 ARG A O 1
ATOM 2291 N N . GLU A 1 288 ? -11 -20 12.867 1 98.25 288 GLU A N 1
ATOM 2292 C CA . GLU A 1 288 ? -10.508 -21.125 12.07 1 98.25 288 GLU A CA 1
ATOM 2293 C C . GLU A 1 288 ? -10.211 -20.688 10.641 1 98.25 288 GLU A C 1
ATOM 2295 O O . GLU A 1 288 ? -9.219 -21.125 10.047 1 98.25 288 GLU A O 1
ATOM 2300 N N . ALA A 1 289 ? -11.039 -19.875 10.086 1 98.31 289 ALA A N 1
ATOM 2301 C CA . ALA A 1 289 ? -10.82 -19.375 8.727 1 98.31 289 ALA A CA 1
ATOM 2302 C C . ALA A 1 289 ? -9.531 -18.562 8.641 1 98.31 289 ALA A C 1
ATOM 2304 O O . ALA A 1 289 ? -8.789 -18.672 7.66 1 98.31 289 ALA A O 1
ATOM 2305 N N . VAL A 1 290 ? -9.281 -17.781 9.656 1 98.5 290 VAL A N 1
ATOM 2306 C CA . VAL A 1 290 ? -8.055 -17 9.695 1 98.5 290 VAL A CA 1
ATOM 2307 C C . VAL A 1 290 ? -6.844 -17.922 9.766 1 98.5 290 VAL A C 1
ATOM 2309 O O . VAL A 1 290 ? -5.84 -17.703 9.086 1 98.5 290 VAL A O 1
ATOM 2312 N N . GLU A 1 291 ? -6.969 -18.953 10.555 1 98.31 291 GLU A N 1
ATOM 2313 C CA . GLU A 1 291 ? -5.891 -19.922 10.68 1 98.31 291 GLU A CA 1
ATOM 2314 C C . GLU A 1 291 ? -5.648 -20.641 9.352 1 98.31 291 GLU A C 1
ATOM 2316 O O . GLU A 1 291 ? -4.5 -20.875 8.961 1 98.31 291 GLU A O 1
ATOM 2321 N N . ARG A 1 292 ? -6.676 -20.984 8.695 1 97.88 292 ARG A N 1
ATOM 2322 C CA . ARG A 1 292 ? -6.543 -21.609 7.387 1 97.88 292 ARG A CA 1
ATOM 2323 C C . ARG A 1 292 ? -5.91 -20.656 6.379 1 97.88 292 ARG A C 1
ATOM 2325 O O . ARG A 1 292 ? -5.082 -21.078 5.566 1 97.88 292 ARG A O 1
ATOM 2332 N N . TYR A 1 293 ? -6.324 -19.438 6.48 1 98.25 293 TYR A N 1
ATOM 2333 C CA . TYR A 1 293 ? -5.746 -18.438 5.582 1 98.25 293 TYR A CA 1
ATOM 2334 C C . TYR A 1 293 ? -4.242 -18.312 5.801 1 98.25 293 TYR A C 1
ATOM 2336 O O . TYR A 1 293 ? -3.475 -18.266 4.84 1 98.25 293 TYR A O 1
ATOM 2344 N N . ARG A 1 294 ? -3.869 -18.328 7.027 1 98.12 294 ARG A N 1
ATOM 2345 C CA . ARG A 1 294 ? -2.461 -18.25 7.406 1 98.12 294 ARG A CA 1
ATOM 2346 C C . ARG A 1 294 ? -1.687 -19.453 6.887 1 98.12 294 ARG A C 1
ATOM 2348 O O . ARG A 1 294 ? -0.659 -19.312 6.223 1 98.12 294 ARG A O 1
ATOM 2355 N N . CYS A 1 295 ? -2.225 -20.656 7.039 1 97.75 295 CYS A N 1
ATOM 2356 C CA . CYS A 1 295 ? -1.496 -21.906 6.828 1 97.75 295 CYS A CA 1
ATOM 2357 C C . CYS A 1 295 ? -1.621 -22.375 5.383 1 97.75 295 CYS A C 1
ATOM 2359 O O . CYS A 1 295 ? -0.701 -23 4.844 1 97.75 295 CYS A O 1
ATOM 2361 N N . ASP A 1 296 ? -2.793 -22.016 4.773 1 97.69 296 ASP A N 1
ATOM 2362 C CA . ASP A 1 296 ? -3.105 -22.641 3.496 1 97.69 296 ASP A CA 1
ATOM 2363 C C . ASP A 1 296 ? -3.064 -21.625 2.355 1 97.69 296 ASP A C 1
ATOM 2365 O O . ASP A 1 296 ? -3.301 -21.984 1.197 1 97.69 296 ASP A O 1
ATOM 2369 N N . ALA A 1 297 ? -2.773 -20.406 2.662 1 98.19 297 ALA A N 1
ATOM 2370 C CA . ALA A 1 297 ? -2.746 -19.406 1.603 1 98.19 297 ALA A CA 1
ATOM 2371 C C . ALA A 1 297 ? -1.46 -18.578 1.656 1 98.19 297 ALA A C 1
ATOM 2373 O O . ALA A 1 297 ? -0.631 -18.656 0.746 1 98.19 297 ALA A O 1
ATOM 2374 N N . VAL A 1 2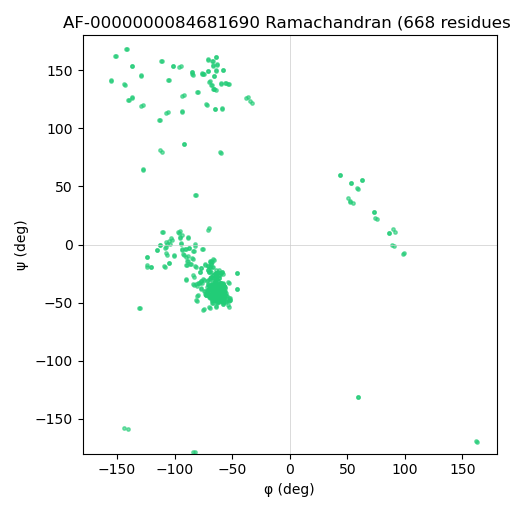98 ? -1.188 -17.984 2.799 1 98.56 298 VAL A N 1
ATOM 2375 C CA . VAL A 1 298 ? -0.089 -17.031 2.854 1 98.56 298 VAL A CA 1
ATOM 2376 C C . VAL A 1 298 ? 1.237 -17.781 2.99 1 98.56 298 VAL A C 1
ATOM 2378 O O . VAL A 1 298 ? 2.176 -17.531 2.229 1 98.56 298 VAL A O 1
ATOM 2381 N N . ARG A 1 299 ? 1.334 -18.75 3.916 1 98.62 299 ARG A N 1
ATOM 2382 C CA . ARG A 1 299 ? 2.568 -19.5 4.094 1 98.62 299 ARG A CA 1
ATOM 2383 C C . ARG A 1 299 ? 2.92 -20.281 2.828 1 98.62 299 ARG A C 1
ATOM 2385 O O . ARG A 1 299 ? 4.082 -20.328 2.422 1 98.62 299 ARG A O 1
ATOM 2392 N N . THR A 1 300 ? 1.912 -20.797 2.203 1 98.56 300 THR A N 1
ATOM 2393 C CA . THR A 1 300 ? 2.16 -21.734 1.113 1 98.56 300 THR A CA 1
ATOM 2394 C C . THR A 1 300 ? 2.576 -21 -0.154 1 98.56 300 THR A C 1
ATOM 2396 O O . THR A 1 300 ? 3.361 -21.516 -0.952 1 98.56 300 THR A O 1
ATOM 2399 N N . VAL A 1 301 ? 2.08 -19.781 -0.346 1 98.44 301 VAL A N 1
ATOM 2400 C CA . VAL A 1 301 ? 2.479 -19.047 -1.54 1 98.44 301 VAL A CA 1
ATOM 2401 C C . VAL A 1 301 ? 3.949 -18.656 -1.437 1 98.44 301 VAL A C 1
ATOM 2403 O O . VAL A 1 301 ? 4.648 -18.578 -2.447 1 98.44 301 VAL A O 1
ATOM 2406 N N . ILE A 1 302 ? 4.445 -18.453 -0.219 1 98.38 302 ILE A N 1
ATOM 2407 C CA . ILE A 1 302 ? 5.852 -18.125 -0.006 1 98.38 302 ILE A CA 1
ATOM 2408 C C . ILE A 1 302 ? 6.711 -19.359 -0.212 1 98.38 302 ILE A C 1
ATOM 2410 O O . ILE A 1 302 ? 7.598 -19.375 -1.07 1 98.38 302 ILE A O 1
ATOM 2414 N N . ARG A 1 303 ? 6.426 -20.422 0.503 1 98 303 ARG A N 1
ATOM 2415 C CA . ARG A 1 303 ? 7.234 -21.625 0.483 1 98 303 ARG A CA 1
ATOM 2416 C C . ARG A 1 303 ? 7.121 -22.344 -0.86 1 98 303 ARG A C 1
ATOM 2418 O O . ARG A 1 303 ? 8.117 -22.828 -1.395 1 98 303 ARG A O 1
ATOM 2425 N N . GLY A 1 304 ? 5.891 -22.422 -1.323 1 97.44 304 GLY A N 1
ATOM 2426 C CA . GLY A 1 304 ? 5.668 -23.094 -2.602 1 97.44 304 GLY A CA 1
ATOM 2427 C C . GLY A 1 304 ? 6.41 -22.422 -3.748 1 97.44 304 GLY A C 1
ATOM 2428 O O . GLY A 1 304 ? 6.988 -23.109 -4.594 1 97.44 304 GLY A O 1
ATOM 2429 N N . SER A 1 305 ? 6.363 -21.109 -3.803 1 95.94 305 SER A N 1
ATOM 2430 C CA . SER A 1 305 ? 7.094 -20.375 -4.832 1 95.94 305 SER A CA 1
ATOM 2431 C C . SER A 1 305 ? 8.586 -20.672 -4.773 1 95.94 305 SER A C 1
ATOM 2433 O O . SER A 1 305 ? 9.219 -20.922 -5.801 1 95.94 305 SER A O 1
ATOM 2435 N N . TYR A 1 306 ? 9.117 -20.656 -3.602 1 94.88 306 TYR A N 1
ATOM 2436 C CA . TYR A 1 306 ? 10.539 -20.922 -3.412 1 94.88 306 TYR A CA 1
ATOM 2437 C C . TYR A 1 306 ? 10.906 -22.312 -3.916 1 94.88 306 TYR A C 1
ATOM 2439 O O . TYR A 1 306 ? 11.867 -22.469 -4.672 1 94.88 306 TYR A O 1
ATOM 2447 N N . ASP A 1 307 ? 10.125 -23.297 -3.506 1 94.06 307 ASP A N 1
ATOM 2448 C CA . ASP A 1 307 ? 10.398 -24.672 -3.902 1 94.06 307 ASP A CA 1
ATOM 2449 C C . ASP A 1 307 ? 10.289 -24.844 -5.414 1 94.06 307 ASP A C 1
ATOM 2451 O O . ASP A 1 307 ? 11.102 -25.531 -6.031 1 94.06 307 ASP A O 1
ATOM 2455 N N . TRP A 1 308 ? 9.32 -24.219 -5.926 1 93.94 308 TRP A N 1
ATOM 2456 C CA . TRP A 1 308 ? 9.086 -24.312 -7.363 1 93.94 308 TRP A CA 1
ATOM 2457 C C . TRP A 1 308 ? 10.234 -23.672 -8.141 1 93.94 308 TRP A C 1
ATOM 2459 O O . TRP A 1 308 ? 10.703 -24.234 -9.141 1 93.94 308 TRP A O 1
ATOM 2469 N N . HIS A 1 309 ? 10.75 -22.547 -7.758 1 89.81 309 HIS A N 1
ATOM 2470 C CA . HIS A 1 309 ? 11.852 -21.875 -8.445 1 89.81 309 HIS A CA 1
ATOM 2471 C C . HIS A 1 309 ? 13.109 -22.75 -8.438 1 89.81 309 HIS A C 1
ATOM 2473 O O . HIS A 1 309 ? 13.922 -22.672 -9.367 1 89.81 309 HIS A O 1
ATOM 2479 N N . ARG A 1 310 ? 13.195 -23.578 -7.484 1 86.44 310 ARG A N 1
ATOM 2480 C CA . ARG A 1 310 ? 14.375 -24.422 -7.344 1 86.44 310 ARG A CA 1
ATOM 2481 C C . ARG A 1 310 ? 14.281 -25.641 -8.242 1 86.44 310 ARG A C 1
ATOM 2483 O O . ARG A 1 310 ? 15.297 -26.203 -8.641 1 86.44 310 ARG A O 1
ATOM 2490 N N . SER A 1 311 ? 13.078 -25.906 -8.641 1 83.81 311 SER A N 1
ATOM 2491 C CA . SER A 1 311 ? 12.93 -27.188 -9.312 1 83.81 311 SER A CA 1
ATOM 2492 C C . SER A 1 311 ? 12.414 -27.016 -10.734 1 83.81 311 SER A C 1
ATOM 2494 O O . SER A 1 311 ? 12.547 -27.922 -11.562 1 83.81 311 SER A O 1
ATOM 2496 N N . SER A 1 312 ? 11.844 -25.906 -10.953 1 82.88 312 SER A N 1
ATOM 2497 C CA . SER A 1 312 ? 11.195 -25.703 -12.242 1 82.88 312 SER A CA 1
ATOM 2498 C C . SER A 1 312 ? 12.211 -25.438 -13.352 1 82.88 312 SER A C 1
ATOM 2500 O O . SER A 1 312 ? 13.289 -24.906 -13.086 1 82.88 312 SER A O 1
ATOM 2502 N N . GLY A 1 313 ? 11.898 -25.875 -14.508 1 74.56 313 GLY A N 1
ATOM 2503 C CA . GLY A 1 313 ? 12.727 -25.609 -15.672 1 74.56 313 GLY A CA 1
ATOM 2504 C C . GLY A 1 313 ? 12.375 -24.312 -16.375 1 74.56 313 GLY A C 1
ATOM 2505 O O . GLY A 1 313 ? 12.938 -24 -17.422 1 74.56 313 GLY A O 1
ATOM 2506 N N . ARG A 1 314 ? 11.562 -23.594 -15.867 1 74.88 314 ARG A N 1
ATOM 2507 C CA . ARG A 1 314 ? 11.055 -22.375 -16.516 1 74.88 314 ARG A CA 1
ATOM 2508 C C . ARG A 1 314 ? 12.164 -21.359 -16.703 1 74.88 314 ARG A C 1
ATOM 2510 O O . ARG A 1 314 ? 12.164 -20.609 -17.688 1 74.88 314 ARG A O 1
ATOM 2517 N N . TYR A 1 315 ? 13.102 -21.344 -15.875 1 71.69 315 TYR A N 1
ATOM 2518 C CA . TYR A 1 315 ? 14.078 -20.25 -15.891 1 71.69 315 TYR A CA 1
ATOM 2519 C C . TYR A 1 315 ? 15.438 -20.75 -16.359 1 71.69 315 TYR A C 1
ATOM 2521 O O . TYR A 1 315 ? 16.438 -20.031 -16.266 1 71.69 315 TYR A O 1
ATOM 2529 N N . ASP A 1 316 ? 15.367 -21.906 -16.828 1 69.56 316 ASP A N 1
ATOM 2530 C CA . ASP A 1 316 ? 16.594 -22.422 -17.438 1 69.56 316 ASP A CA 1
ATOM 2531 C C . ASP A 1 316 ? 16.906 -21.703 -18.75 1 69.56 316 ASP A C 1
ATOM 2533 O O . ASP A 1 316 ? 16 -21.234 -19.438 1 69.56 316 ASP A O 1
ATOM 2537 N N . ALA A 1 317 ? 18.156 -21.453 -18.891 1 59.31 317 ALA A N 1
ATOM 2538 C CA . ALA A 1 317 ? 18.703 -20.734 -20.047 1 59.31 317 ALA A CA 1
ATOM 2539 C C . ALA A 1 317 ? 18.109 -21.266 -21.344 1 59.31 317 ALA A C 1
ATOM 2541 O O . ALA A 1 317 ? 17.875 -20.5 -22.281 1 59.31 317 ALA A O 1
ATOM 2542 N N . GLU A 1 318 ? 17.969 -22.453 -21.312 1 50.97 318 GLU A N 1
ATOM 2543 C CA . GLU A 1 318 ? 17.438 -23.094 -22.516 1 50.97 318 GLU A CA 1
ATOM 2544 C C . GLU A 1 318 ? 16 -22.672 -22.781 1 50.97 318 GLU A C 1
ATOM 2546 O O . GLU A 1 318 ? 15.586 -22.531 -23.938 1 50.97 318 GLU A O 1
ATOM 2551 N N . PHE A 1 319 ? 15.336 -22.375 -21.766 1 57.88 319 PHE A N 1
ATOM 2552 C CA . PHE A 1 319 ? 13.953 -21.906 -21.844 1 57.88 319 PHE A CA 1
ATOM 2553 C C . PHE A 1 319 ? 13.891 -20.531 -22.516 1 57.88 319 PHE A C 1
ATOM 2555 O O . PHE A 1 319 ? 13.016 -20.281 -23.344 1 57.88 319 PHE A O 1
ATOM 2562 N N . ALA A 1 320 ? 14.859 -19.672 -22.156 1 53.91 320 ALA A N 1
ATOM 2563 C CA . ALA A 1 320 ? 14.953 -18.297 -22.656 1 53.91 320 ALA A CA 1
ATOM 2564 C C . ALA A 1 320 ? 15.156 -18.266 -24.156 1 53.91 320 ALA A C 1
ATOM 2566 O O . ALA A 1 320 ? 14.562 -17.453 -24.859 1 53.91 320 ALA A O 1
ATOM 2567 N N . ALA A 1 321 ? 15.992 -19.094 -24.656 1 51.28 321 ALA A N 1
ATOM 2568 C CA . ALA A 1 321 ? 16.312 -19.141 -26.078 1 51.28 321 ALA A CA 1
ATOM 2569 C C . ALA A 1 321 ? 15.094 -19.531 -26.906 1 51.28 321 ALA A C 1
ATOM 2571 O O . ALA A 1 321 ? 14.898 -19.016 -28 1 51.28 321 ALA A O 1
ATOM 2572 N N . ALA A 1 322 ? 14.258 -20.281 -26.344 1 49.19 322 ALA A N 1
ATOM 2573 C CA . ALA A 1 322 ? 13.094 -20.781 -27.078 1 49.19 322 ALA A CA 1
ATOM 2574 C C . ALA A 1 322 ? 11.992 -19.734 -27.141 1 49.19 322 ALA A C 1
ATOM 2576 O O . ALA A 1 322 ? 11.258 -19.641 -28.125 1 49.19 322 ALA A O 1
ATOM 2577 N N . ALA A 1 323 ? 11.812 -18.938 -26.109 1 52.25 323 ALA A N 1
ATOM 2578 C CA . ALA A 1 323 ? 10.75 -17.938 -26 1 52.25 323 ALA A CA 1
ATOM 2579 C C . ALA A 1 323 ? 10.969 -16.797 -27 1 52.25 323 ALA A C 1
ATOM 2581 O O . ALA A 1 323 ? 10.016 -16.156 -27.438 1 52.25 323 ALA A O 1
ATOM 2582 N N . GLY A 1 324 ? 12.227 -16.453 -27.25 1 48.66 324 GLY A N 1
ATOM 2583 C CA . GLY A 1 324 ? 12.555 -15.383 -28.172 1 48.66 324 GLY A CA 1
ATOM 2584 C C . GLY A 1 324 ? 12.281 -15.734 -29.625 1 48.66 324 GLY A C 1
ATOM 2585 O O . GLY A 1 324 ? 12.32 -14.867 -30.5 1 48.66 324 GLY A O 1
ATOM 2586 N N . ALA A 1 325 ? 12.164 -17.031 -29.891 1 42.22 325 ALA A N 1
ATOM 2587 C CA . ALA A 1 325 ? 12.047 -17.375 -31.312 1 42.22 325 ALA A CA 1
ATOM 2588 C C . ALA A 1 325 ? 10.68 -16.984 -31.859 1 42.22 325 ALA A C 1
ATOM 2590 O O . ALA A 1 325 ? 9.656 -17.188 -31.203 1 42.22 325 ALA A O 1
ATOM 2591 N N . GLN A 1 326 ? 10.469 -16.188 -32.812 1 40.62 326 GLN A N 1
ATOM 2592 C CA . GLN A 1 326 ? 9.375 -15.805 -33.688 1 40.62 326 GLN A CA 1
ATOM 2593 C C . GLN A 1 326 ? 8.461 -16.984 -33.969 1 40.62 326 GLN A C 1
ATOM 2595 O O . GLN A 1 326 ? 8.938 -18.078 -34.312 1 40.62 326 GLN A O 1
ATOM 2600 N N . GLY A 1 327 ? 7.035 -16.969 -33.656 1 43.38 327 GLY A N 1
ATOM 2601 C CA . GLY A 1 327 ? 6.047 -17.984 -34 1 43.38 327 GLY A CA 1
ATOM 2602 C C . GLY A 1 327 ? 5.75 -18.922 -32.875 1 43.38 327 GLY A C 1
ATOM 2603 O O . GLY A 1 327 ? 4.969 -19.875 -33.031 1 43.38 327 GLY A O 1
ATOM 2604 N N . TYR A 1 328 ? 6.52 -18.797 -31.828 1 45 328 TYR A N 1
ATOM 2605 C CA . TYR A 1 328 ? 6.48 -19.797 -30.766 1 45 328 TYR A CA 1
ATOM 2606 C C . TYR A 1 328 ? 5.242 -19.625 -29.891 1 45 328 TYR A C 1
ATOM 2608 O O . TYR A 1 328 ? 4.707 -20.609 -29.375 1 45 328 TYR A O 1
ATOM 2616 N N . LEU A 1 329 ? 4.766 -18.391 -29.688 1 54.59 329 LEU A N 1
ATOM 2617 C CA . LEU A 1 329 ? 3.592 -18.281 -28.828 1 54.59 329 LEU A CA 1
ATOM 2618 C C . LEU A 1 329 ? 2.309 -18.297 -29.656 1 54.59 329 LEU A C 1
ATOM 2620 O O . LEU A 1 329 ? 2.24 -17.656 -30.703 1 54.59 329 LEU A O 1
ATOM 2624 N N . GLU A 1 330 ? 1.499 -19.312 -29.516 1 60.56 330 GLU A N 1
ATOM 2625 C CA . GLU A 1 330 ? 0.149 -19.266 -30.062 1 60.56 330 GLU A CA 1
ATOM 2626 C C . GLU A 1 330 ? -0.455 -17.875 -29.891 1 60.56 330 GLU A C 1
ATOM 2628 O O . GLU A 1 330 ? -0.152 -17.156 -28.938 1 60.56 330 GLU A O 1
ATOM 2633 N N . GLU A 1 331 ? -0.899 -17.328 -30.953 1 66.25 331 GLU A N 1
ATOM 2634 C CA . GLU A 1 331 ? -1.555 -16.031 -30.906 1 66.25 331 GLU A CA 1
ATOM 2635 C C . GLU A 1 331 ? -2.801 -16.062 -30.016 1 66.25 331 GLU A C 1
ATOM 2637 O O . GLU A 1 331 ? -3.918 -16.219 -30.516 1 66.25 331 GLU A O 1
ATOM 2642 N N . LEU A 1 332 ? -2.631 -16 -28.75 1 78.69 332 LEU A N 1
ATOM 2643 C CA . LEU A 1 332 ? -3.711 -16.141 -27.781 1 78.69 332 LEU A CA 1
ATOM 2644 C C . LEU A 1 332 ? -4.355 -14.797 -27.484 1 78.69 332 LEU A C 1
ATOM 2646 O O . LEU A 1 332 ? -5.426 -14.742 -26.859 1 78.69 332 LEU A O 1
ATOM 2650 N N . GLY A 1 333 ? -3.768 -13.711 -27.938 1 79.69 333 GLY A N 1
ATOM 2651 C CA . GLY A 1 333 ? -4.191 -12.383 -27.531 1 79.69 333 GLY A CA 1
ATOM 2652 C C . GLY A 1 333 ? -5.062 -11.695 -28.562 1 79.69 333 GLY A C 1
ATOM 2653 O O . GLY A 1 333 ? -5.543 -10.578 -28.328 1 79.69 333 GLY A O 1
ATOM 2654 N N . SER A 1 334 ? -5.141 -12.289 -29.688 1 69.56 334 SER A N 1
ATOM 2655 C CA . SER A 1 334 ? -5.914 -11.672 -30.766 1 69.56 334 SER A CA 1
ATOM 2656 C C . SER A 1 334 ? -7.242 -12.391 -30.969 1 69.56 334 SER A C 1
ATOM 2658 O O . SER A 1 334 ? -7.367 -13.578 -30.672 1 69.56 334 SER A O 1
ATOM 2660 N N . SER A 1 335 ? -8.227 -11.461 -31.25 1 62.28 335 SER A N 1
ATOM 2661 C CA . SER A 1 335 ? -9.531 -12.023 -31.562 1 62.28 335 SER A CA 1
ATOM 2662 C C . SER A 1 335 ? -9.438 -13.055 -32.688 1 62.28 335 SER A C 1
ATOM 2664 O O . SER A 1 335 ? -8.625 -12.922 -33.594 1 62.28 335 SER A O 1
ATOM 2666 N N . ARG A 1 336 ? -10.25 -14.273 -32.469 1 48.53 336 ARG A N 1
ATOM 2667 C CA . ARG A 1 336 ? -10.359 -15.242 -33.562 1 48.53 336 ARG A CA 1
ATOM 2668 C C . ARG A 1 336 ? -11.336 -14.758 -34.625 1 48.53 336 ARG A C 1
ATOM 2670 O O . ARG A 1 336 ? -12.328 -14.094 -34.312 1 48.53 336 ARG A O 1
ATOM 2677 N N . MET B 1 1 ? -15.102 17.359 17.844 1 68.31 1 MET B N 1
ATOM 2678 C CA . MET B 1 1 ? -15.43 17 16.469 1 68.31 1 MET B CA 1
ATOM 2679 C C . MET B 1 1 ? -16.906 17.188 16.188 1 68.31 1 MET B C 1
ATOM 2681 O O . MET B 1 1 ? -17.75 16.828 17.016 1 68.31 1 MET B O 1
ATOM 2685 N N . PRO B 1 2 ? -17.203 17.906 15.188 1 65.06 2 PRO B N 1
ATOM 2686 C CA . PRO B 1 2 ? -18.594 18.312 14.984 1 65.06 2 PRO B CA 1
ATOM 2687 C C . PRO B 1 2 ? -19.578 17.156 15.164 1 65.06 2 PRO B C 1
ATOM 2689 O O . PRO B 1 2 ? -20.719 17.359 15.57 1 65.06 2 PRO B O 1
ATOM 2692 N N . GLN B 1 3 ? -19.109 15.977 14.984 1 70.69 3 GLN B N 1
ATOM 2693 C CA . GLN B 1 3 ? -20.031 14.844 15.047 1 70.69 3 GLN B CA 1
ATOM 2694 C C . GLN B 1 3 ? -20.062 14.242 16.453 1 70.69 3 GLN B C 1
ATOM 2696 O O . GLN B 1 3 ? -20.75 13.234 16.688 1 70.69 3 GLN B O 1
ATOM 2701 N N . ASP B 1 4 ? -19.438 14.898 17.359 1 76.38 4 ASP B N 1
ATOM 2702 C CA . ASP B 1 4 ? -19.422 14.516 18.766 1 76.38 4 ASP B CA 1
ATOM 2703 C C . ASP B 1 4 ? -18.938 13.078 18.938 1 76.38 4 ASP B C 1
ATOM 2705 O O . ASP B 1 4 ? -19.531 12.305 19.688 1 76.38 4 ASP B O 1
ATOM 2709 N N . VAL B 1 5 ? -18.062 12.711 18.156 1 84.81 5 VAL B N 1
ATOM 2710 C CA . VAL B 1 5 ? -17.5 11.367 18.234 1 84.81 5 VAL B CA 1
ATOM 2711 C C . VAL B 1 5 ? -16.266 11.383 19.141 1 84.81 5 VAL B C 1
ATOM 2713 O O . VAL B 1 5 ? -15.383 12.219 18.969 1 84.81 5 VAL B O 1
ATOM 2716 N N . ASP B 1 6 ? -16.203 10.492 20.125 1 85.81 6 ASP B N 1
ATOM 2717 C CA . ASP B 1 6 ? -15.031 10.305 20.969 1 85.81 6 ASP B CA 1
ATOM 2718 C C . ASP B 1 6 ? -14.312 9 20.625 1 85.81 6 ASP B C 1
ATOM 2720 O O . ASP B 1 6 ? -14.836 7.914 20.859 1 85.81 6 ASP B O 1
ATOM 2724 N N . PHE B 1 7 ? -13.117 9.117 20.094 1 88.88 7 PHE B N 1
ATOM 2725 C CA . PHE B 1 7 ? -12.359 7.961 19.641 1 88.88 7 PHE B CA 1
ATOM 2726 C C . PHE B 1 7 ? -11.484 7.41 20.75 1 88.88 7 PHE B C 1
ATOM 2728 O O . PHE B 1 7 ? -10.883 6.34 20.609 1 88.88 7 PHE B O 1
ATOM 2735 N N . ARG B 1 8 ? -11.367 7.945 21.938 1 86.06 8 ARG B N 1
ATOM 2736 C CA . ARG B 1 8 ? -10.555 7.48 23.062 1 86.06 8 ARG B CA 1
ATOM 2737 C C . ARG B 1 8 ? -9.164 7.066 22.594 1 86.06 8 ARG B C 1
ATOM 2739 O O . ARG B 1 8 ? -8.75 5.926 22.797 1 86.06 8 ARG B O 1
ATOM 2746 N N . ILE B 1 9 ? -8.406 7.914 22.016 1 94.5 9 ILE B N 1
ATOM 2747 C CA . ILE B 1 9 ? -7.086 7.652 21.453 1 94.5 9 ILE B CA 1
ATOM 2748 C C . ILE B 1 9 ? -6.117 7.266 22.562 1 94.5 9 ILE B C 1
ATOM 2750 O O . ILE B 1 9 ? -5.855 8.055 23.469 1 94.5 9 ILE B O 1
ATOM 2754 N N . PRO B 1 10 ? -5.582 6.059 22.562 1 95.62 10 PRO B N 1
ATOM 2755 C CA . PRO B 1 10 ? -4.707 5.574 23.641 1 95.62 10 PRO B CA 1
ATOM 2756 C C . PRO B 1 10 ? -3.264 6.047 23.484 1 95.62 10 PRO B C 1
ATOM 2758 O O . PRO B 1 10 ? -2.334 5.242 23.594 1 95.62 10 PRO B O 1
ATOM 2761 N N . LEU B 1 11 ? -3.014 7.273 23.141 1 97.69 11 LEU B N 1
ATOM 2762 C CA . LEU B 1 11 ? -1.707 7.902 23 1 97.69 11 LEU B CA 1
ATOM 2763 C C . LEU B 1 11 ? -1.643 9.211 23.781 1 97.69 11 LEU B C 1
ATOM 2765 O O . LEU B 1 11 ? -2.643 9.93 23.891 1 97.69 11 LEU B O 1
ATOM 2769 N N . PRO B 1 12 ? -0.596 9.578 24.312 1 96.81 12 PRO B N 1
ATOM 2770 C CA . PRO B 1 12 ? -0.504 10.781 25.141 1 96.81 12 PRO B CA 1
ATOM 2771 C C . PRO B 1 12 ? -0.617 12.07 24.328 1 96.81 12 PRO B C 1
ATOM 2773 O O . PRO B 1 12 ? -0.141 12.133 23.188 1 96.81 12 PRO B O 1
ATOM 2776 N N . ARG B 1 13 ? -1.148 13.047 24.969 1 96.5 13 ARG B N 1
ATOM 2777 C CA . ARG B 1 13 ? -1.149 14.398 24.406 1 96.5 13 ARG B CA 1
ATOM 2778 C C . ARG B 1 13 ? 0.198 15.078 24.625 1 96.5 13 ARG B C 1
ATOM 2780 O O . ARG B 1 13 ? 0.763 15.016 25.719 1 96.5 13 ARG B O 1
ATOM 2787 N N . ARG B 1 14 ? 0.665 15.609 23.609 1 97.31 14 ARG B N 1
ATOM 2788 C CA . ARG B 1 14 ? 1.899 16.375 23.688 1 97.31 14 ARG B CA 1
ATOM 2789 C C . ARG B 1 14 ? 1.79 17.672 22.875 1 97.31 14 ARG B C 1
ATOM 2791 O O . ARG B 1 14 ? 1.021 17.734 21.922 1 97.31 14 ARG B O 1
ATOM 2798 N N . GLN B 1 15 ? 2.533 18.641 23.25 1 98 15 GLN B N 1
ATOM 2799 C CA . GLN B 1 15 ? 2.582 19.922 22.562 1 98 15 GLN B CA 1
ATOM 2800 C C . GLN B 1 15 ? 3.91 20.641 22.812 1 98 15 GLN B C 1
ATOM 2802 O O . GLN B 1 15 ? 4.449 20.594 23.922 1 98 15 GLN B O 1
ATOM 2807 N N . SER B 1 16 ? 4.414 21.266 21.812 1 98.56 16 SER B N 1
ATOM 2808 C CA . SER B 1 16 ? 5.656 22.031 21.953 1 98.56 16 SER B CA 1
ATOM 2809 C C . SER B 1 16 ? 5.508 23.125 23 1 98.56 16 SER B C 1
ATOM 2811 O O . SER B 1 16 ? 4.488 23.812 23.047 1 98.56 16 SER B O 1
ATOM 2813 N N . PRO B 1 17 ? 6.492 23.344 23.844 1 97.94 17 PRO B N 1
ATOM 2814 C CA . PRO B 1 17 ? 6.449 24.453 24.781 1 97.94 17 PRO B CA 1
ATOM 2815 C C . PRO B 1 17 ? 6.484 25.812 24.109 1 97.94 17 PRO B C 1
ATOM 2817 O O . PRO B 1 17 ? 6.211 26.844 24.734 1 97.94 17 PRO B O 1
ATOM 2820 N N . ASP B 1 18 ? 6.797 25.797 22.891 1 98.12 18 ASP B N 1
ATOM 2821 C CA . ASP B 1 18 ? 6.961 27.047 22.141 1 98.12 18 ASP B CA 1
ATOM 2822 C C . ASP B 1 18 ? 5.691 27.391 21.375 1 98.12 18 ASP B C 1
ATOM 2824 O O . ASP B 1 18 ? 5.715 28.266 20.5 1 98.12 18 ASP B O 1
ATOM 2828 N N . HIS B 1 19 ? 4.609 26.734 21.609 1 97.62 19 HIS B N 1
ATOM 2829 C CA . HIS B 1 19 ? 3.359 26.859 20.859 1 97.62 19 HIS B CA 1
ATOM 2830 C C . HIS B 1 19 ? 2.863 28.297 20.844 1 97.62 19 HIS B C 1
ATOM 2832 O O . HIS B 1 19 ? 2.465 28.797 19.781 1 97.62 19 HIS B O 1
ATOM 2838 N N . ARG B 1 20 ? 2.906 29 21.938 1 97.5 20 ARG B N 1
ATOM 2839 C CA . ARG B 1 20 ? 2.363 30.359 22.031 1 97.5 20 ARG B CA 1
ATOM 2840 C C . ARG B 1 20 ? 3.143 31.312 21.141 1 97.5 20 ARG B C 1
ATOM 2842 O O . ARG B 1 20 ? 2.553 32.156 20.453 1 97.5 20 ARG B O 1
ATOM 2849 N N . ARG B 1 21 ? 4.383 31.203 21.266 1 98.06 21 ARG B N 1
ATOM 2850 C CA . ARG B 1 21 ? 5.219 32.031 20.406 1 98.06 21 ARG B CA 1
ATOM 2851 C C . ARG B 1 21 ? 4.918 31.766 18.938 1 98.06 21 ARG B C 1
ATOM 2853 O O . ARG B 1 21 ? 4.77 32.688 18.141 1 98.06 21 ARG B O 1
ATOM 2860 N N . ALA B 1 22 ? 4.879 30.516 18.531 1 97.81 22 ALA B N 1
ATOM 2861 C CA . ALA B 1 22 ? 4.617 30.125 17.156 1 97.81 22 ALA B CA 1
ATOM 2862 C C . ALA B 1 22 ? 3.262 30.656 16.688 1 97.81 22 ALA B C 1
ATOM 2864 O O . ALA B 1 22 ? 3.119 31.078 15.531 1 97.81 22 ALA B O 1
ATOM 2865 N N . GLU B 1 23 ? 2.307 30.594 17.562 1 97.25 23 GLU B N 1
ATOM 2866 C CA . GLU B 1 23 ? 0.969 31.094 17.266 1 97.25 23 GLU B CA 1
ATOM 2867 C C . GLU B 1 23 ? 0.991 32.594 16.969 1 97.25 23 GLU B C 1
ATOM 2869 O O . GLU B 1 23 ? 0.335 33.062 16.031 1 97.25 23 GLU B O 1
ATOM 2874 N N . ALA B 1 24 ? 1.729 33.281 17.703 1 97.19 24 ALA B N 1
ATOM 2875 C CA . ALA B 1 24 ? 1.819 34.75 17.531 1 97.19 24 ALA B CA 1
ATOM 2876 C C . ALA B 1 24 ? 2.502 35.125 16.219 1 97.19 24 ALA B C 1
ATOM 2878 O O . ALA B 1 24 ? 2.17 36.125 15.602 1 97.19 24 ALA B O 1
ATOM 2879 N N . ASP B 1 25 ? 3.359 34.281 15.727 1 96.94 25 ASP B N 1
ATOM 2880 C CA . ASP B 1 25 ? 4.223 34.625 14.602 1 96.94 25 ASP B CA 1
ATOM 2881 C C . ASP B 1 25 ? 3.773 33.938 13.328 1 96.94 25 ASP B C 1
ATOM 2883 O O . ASP B 1 25 ? 4.375 34.094 12.266 1 96.94 25 ASP B O 1
ATOM 2887 N N . GLN B 1 26 ? 2.715 33.156 13.336 1 97.25 26 GLN B N 1
ATOM 2888 C CA . GLN B 1 26 ? 2.414 32.188 12.305 1 97.25 26 GLN B CA 1
ATOM 2889 C C . GLN B 1 26 ? 2.092 32.844 10.977 1 97.25 26 GLN B C 1
ATOM 2891 O O . GLN B 1 26 ? 2.211 32.219 9.914 1 97.25 26 GLN B O 1
ATOM 2896 N N . LEU B 1 27 ? 1.742 34.125 10.961 1 97.5 27 LEU B N 1
ATOM 2897 C CA . LEU B 1 27 ? 1.349 34.781 9.719 1 97.5 27 LEU B CA 1
ATOM 2898 C C . LEU B 1 27 ? 2.561 35.375 9.008 1 97.5 27 LEU B C 1
ATOM 2900 O O . LEU B 1 27 ? 2.48 35.719 7.832 1 97.5 27 LEU B O 1
ATOM 2904 N N . ALA B 1 28 ? 3.648 35.469 9.695 1 97.56 28 ALA B N 1
ATOM 2905 C CA . ALA B 1 28 ? 4.824 36.125 9.141 1 97.56 28 ALA B CA 1
ATOM 2906 C C . ALA B 1 28 ? 5.281 35.469 7.848 1 97.56 28 ALA B C 1
ATOM 2908 O O . ALA B 1 28 ? 5.473 36.125 6.828 1 97.56 28 ALA B O 1
ATOM 2909 N N . TRP B 1 29 ? 5.352 34.156 7.852 1 97.88 29 TRP B N 1
ATOM 2910 C CA . TRP B 1 29 ? 5.891 33.406 6.723 1 97.88 29 TRP B CA 1
ATOM 2911 C C . TRP B 1 29 ? 4.957 33.5 5.52 1 97.88 29 TRP B C 1
ATOM 2913 O O . TRP B 1 29 ? 5.371 33.906 4.426 1 97.88 29 TRP B O 1
ATOM 2923 N N . PRO B 1 30 ? 3.68 33.156 5.664 1 97.5 30 PRO B N 1
ATOM 2924 C CA . PRO B 1 30 ? 2.836 33.219 4.469 1 97.5 30 PRO B CA 1
ATOM 2925 C C . PRO B 1 30 ? 2.701 34.625 3.92 1 97.5 30 PRO B C 1
ATOM 2927 O O . PRO B 1 30 ? 2.562 34.812 2.707 1 97.5 30 PRO B O 1
ATOM 2930 N N . ARG B 1 31 ? 2.771 35.625 4.766 1 96.56 31 ARG B N 1
ATOM 2931 C CA . ARG B 1 31 ? 2.709 37 4.309 1 96.56 31 ARG B CA 1
ATOM 2932 C C . ARG B 1 31 ? 3.98 37.375 3.561 1 96.56 31 ARG B C 1
ATOM 2934 O O . ARG B 1 31 ? 3.924 38.094 2.543 1 96.56 31 ARG B O 1
ATOM 2941 N N . SER B 1 32 ? 5.059 36.938 4.059 1 96.38 32 SER B N 1
ATOM 2942 C CA . SER B 1 32 ? 6.34 37.25 3.441 1 96.38 32 SER B CA 1
ATOM 2943 C C . SER B 1 32 ? 6.434 36.719 2.025 1 96.38 32 SER B C 1
ATOM 2945 O O . SER B 1 32 ? 7.156 37.25 1.187 1 96.38 32 SER B O 1
ATOM 2947 N N . LEU B 1 33 ? 5.672 35.688 1.721 1 95.38 33 LEU B N 1
ATOM 2948 C CA . LEU B 1 33 ? 5.73 35.031 0.417 1 95.38 33 LEU B CA 1
ATOM 2949 C C . LEU B 1 33 ? 4.527 35.438 -0.439 1 95.38 33 LEU B C 1
ATOM 2951 O O . LEU B 1 33 ? 4.336 34.875 -1.528 1 95.38 33 LEU B O 1
ATOM 2955 N N . GLY B 1 34 ? 3.717 36.281 0.143 1 93.94 34 GLY B N 1
ATOM 2956 C CA . GLY B 1 34 ? 2.551 36.75 -0.592 1 93.94 34 GLY B CA 1
ATOM 2957 C C . GLY B 1 34 ? 1.443 35.719 -0.661 1 93.94 34 GLY B C 1
ATOM 2958 O O . GLY B 1 34 ? 0.591 35.781 -1.551 1 93.94 34 GLY B O 1
ATOM 2959 N N . LEU B 1 35 ? 1.402 34.781 0.213 1 95 35 LEU B N 1
ATOM 2960 C CA . LEU B 1 35 ? 0.364 33.75 0.229 1 95 35 LEU B CA 1
ATOM 2961 C C . LEU B 1 35 ? -0.886 34.25 0.941 1 95 35 LEU B C 1
ATOM 2963 O O . LEU B 1 35 ? -1.986 33.75 0.708 1 95 35 LEU B O 1
ATOM 2967 N N . ILE B 1 36 ? -0.642 35.156 1.846 1 94.69 36 ILE B N 1
ATOM 2968 C CA . ILE B 1 36 ? -1.719 35.875 2.527 1 94.69 36 ILE B CA 1
ATOM 2969 C C . ILE B 1 36 ? -1.492 37.375 2.418 1 94.69 36 ILE B C 1
ATOM 2971 O O . ILE B 1 36 ? -0.488 37.906 2.91 1 94.69 36 ILE B O 1
ATOM 2975 N N . THR B 1 37 ? -2.428 38 1.83 1 92.56 37 THR B N 1
ATOM 2976 C CA . THR B 1 37 ? -2.189 39.438 1.568 1 92.56 37 THR B CA 1
ATOM 2977 C C . THR B 1 37 ? -3.291 40.281 2.184 1 92.56 37 THR B C 1
ATOM 2979 O O . THR B 1 37 ? -3.115 41.469 2.373 1 92.56 37 THR B O 1
ATOM 2982 N N . THR B 1 38 ? -4.441 39.688 2.49 1 92.19 38 THR B N 1
ATOM 2983 C CA . THR B 1 38 ? -5.562 40.438 3.037 1 92.19 38 THR B CA 1
ATOM 2984 C C . THR B 1 38 ? -5.809 40.062 4.496 1 92.19 38 THR B C 1
ATOM 2986 O O . THR B 1 38 ? -5.41 39 4.941 1 92.19 38 THR B O 1
ATOM 2989 N N . GLU B 1 39 ? -6.449 40.938 5.191 1 92.25 39 GLU B N 1
ATOM 2990 C CA . GLU B 1 39 ? -6.77 40.688 6.59 1 92.25 39 GLU B CA 1
ATOM 2991 C C . GLU B 1 39 ? -7.867 39.625 6.715 1 92.25 39 GLU B C 1
ATOM 2993 O O . GLU B 1 39 ? -7.879 38.844 7.668 1 92.25 39 GLU B O 1
ATOM 2998 N N . ALA B 1 40 ? -8.711 39.625 5.742 1 88.25 40 ALA B N 1
ATOM 2999 C CA . ALA B 1 40 ? -9.75 38.594 5.73 1 88.25 40 ALA B CA 1
ATOM 3000 C C . ALA B 1 40 ? -9.148 37.188 5.586 1 88.25 40 ALA B C 1
ATOM 3002 O O . ALA B 1 40 ? -9.539 36.25 6.289 1 88.25 40 ALA B O 1
ATOM 3003 N N . ALA B 1 41 ? -8.234 37.094 4.68 1 88.44 41 ALA B N 1
ATOM 3004 C CA . ALA B 1 41 ? -7.535 35.844 4.496 1 88.44 41 ALA B CA 1
ATOM 3005 C C . ALA B 1 41 ? -6.75 35.438 5.746 1 88.44 41 ALA B C 1
ATOM 3007 O O . ALA B 1 41 ? -6.695 34.281 6.117 1 88.44 41 ALA B O 1
ATOM 3008 N N . ALA B 1 42 ? -6.141 36.438 6.363 1 93.19 42 ALA B N 1
ATOM 3009 C CA . ALA B 1 42 ? -5.391 36.219 7.594 1 93.19 42 ALA B CA 1
ATOM 3010 C C . ALA B 1 42 ? -6.301 35.719 8.703 1 93.19 42 ALA B C 1
ATOM 3012 O O . ALA B 1 42 ? -5.957 34.75 9.406 1 93.19 42 ALA B O 1
ATOM 3013 N N . ALA B 1 43 ? -7.379 36.344 8.852 1 90.44 43 ALA B N 1
ATOM 3014 C CA . ALA B 1 43 ? -8.336 35.938 9.883 1 90.44 43 ALA B CA 1
ATOM 3015 C C . ALA B 1 43 ? -8.828 34.5 9.664 1 90.44 43 ALA B C 1
ATOM 3017 O O . ALA B 1 43 ? -8.953 33.75 10.617 1 90.44 43 ALA B O 1
ATOM 3018 N N . ARG B 1 44 ? -9.055 34.219 8.484 1 86.25 44 ARG B N 1
ATOM 3019 C CA . ARG B 1 44 ? -9.477 32.844 8.133 1 86.25 44 ARG B CA 1
ATOM 3020 C C . ARG B 1 44 ? -8.383 31.844 8.453 1 86.25 44 ARG B C 1
ATOM 3022 O O . ARG B 1 44 ? -8.664 30.766 8.992 1 86.25 44 ARG B O 1
ATOM 3029 N N . HIS B 1 45 ? -7.266 32.188 8.047 1 91.75 45 HIS B N 1
ATOM 3030 C CA . HIS B 1 45 ? -6.129 31.312 8.281 1 91.75 45 HIS B CA 1
ATOM 3031 C C . HIS B 1 45 ? -5.938 31.047 9.773 1 91.75 45 HIS B C 1
ATOM 3033 O O . HIS B 1 45 ? -5.691 29.906 10.18 1 91.75 45 HIS B O 1
ATOM 3039 N N . LEU B 1 46 ? -6.102 32.094 10.562 1 92.5 46 LEU B N 1
ATOM 3040 C CA . LEU B 1 46 ? -5.883 31.984 12.008 1 92.5 46 LEU B CA 1
ATOM 3041 C C . LEU B 1 46 ? -6.93 31.078 12.648 1 92.5 46 LEU B C 1
ATOM 3043 O O . LEU B 1 46 ? -6.645 30.406 13.641 1 92.5 46 LEU B O 1
ATOM 3047 N N . ARG B 1 47 ? -8.047 30.984 12.055 1 88.88 47 ARG B N 1
ATOM 3048 C CA . ARG B 1 47 ? -9.117 30.141 12.586 1 88.88 47 ARG B CA 1
ATOM 3049 C C . ARG B 1 47 ? -8.758 28.656 12.461 1 88.88 47 ARG B C 1
ATOM 3051 O O . ARG B 1 47 ? -9.281 27.828 13.203 1 88.88 47 ARG B O 1
ATOM 3058 N N . GLY B 1 48 ? -7.852 28.375 11.633 1 91.88 48 GLY B N 1
ATOM 3059 C CA . GLY B 1 48 ? -7.457 26.984 11.406 1 91.88 48 GLY B CA 1
ATOM 3060 C C . GLY B 1 48 ? -6.566 26.438 12.508 1 91.88 48 GLY B C 1
ATOM 3061 O O . GLY B 1 48 ? -6.414 25.219 12.641 1 91.88 48 GLY B O 1
ATOM 3062 N N . ALA B 1 49 ? -5.949 27.328 13.25 1 94.38 49 ALA B N 1
ATOM 3063 C CA . ALA B 1 49 ? -5.105 26.953 14.391 1 94.38 49 ALA B CA 1
ATOM 3064 C C . ALA B 1 49 ? -3.965 26.047 13.953 1 94.38 49 ALA B C 1
ATOM 3066 O O . ALA B 1 49 ? -3.73 25 14.562 1 94.38 49 ALA B O 1
ATOM 3067 N N . TYR B 1 50 ? -3.262 26.422 12.891 1 96.25 50 TYR B N 1
ATOM 3068 C CA . TYR B 1 50 ? -2.244 25.578 12.281 1 96.25 50 TYR B CA 1
ATOM 3069 C C . TYR B 1 50 ? -0.983 25.531 13.133 1 96.25 50 TYR B C 1
ATOM 3071 O O . TYR B 1 50 ? -0.252 24.547 13.125 1 96.25 50 TYR B O 1
ATOM 3079 N N . ALA B 1 51 ? -0.722 26.609 13.852 1 97.44 51 ALA B N 1
ATOM 3080 C CA . ALA B 1 51 ? 0.379 26.578 14.812 1 97.44 51 ALA B CA 1
ATOM 3081 C C . ALA B 1 51 ? 0.119 25.562 15.906 1 97.44 51 ALA B C 1
ATOM 3083 O O . ALA B 1 51 ? 1.042 24.875 16.359 1 97.44 51 ALA B O 1
ATOM 3084 N N . ASP B 1 52 ? -1.124 25.5 16.344 1 97.19 52 ASP B N 1
ATOM 3085 C CA . ASP B 1 52 ? -1.499 24.484 17.328 1 97.19 52 ASP B CA 1
ATOM 3086 C C . ASP B 1 52 ? -1.296 23.078 16.766 1 97.19 52 ASP B C 1
ATOM 3088 O O . ASP B 1 52 ? -0.727 22.219 17.453 1 97.19 52 ASP B O 1
ATOM 3092 N N . LEU B 1 53 ? -1.717 22.844 15.578 1 97.69 53 LEU B N 1
ATOM 3093 C CA . LEU B 1 53 ? -1.559 21.547 14.922 1 97.69 53 LEU B CA 1
ATOM 3094 C C . LEU B 1 53 ? -0.086 21.156 14.836 1 97.69 53 LEU B C 1
ATOM 3096 O O . LEU B 1 53 ? 0.295 20.062 15.234 1 97.69 53 LEU B O 1
ATOM 3100 N N . ALA B 1 54 ? 0.734 22.094 14.352 1 98.5 54 ALA B N 1
ATOM 3101 C CA . ALA B 1 54 ? 2.164 21.828 14.219 1 98.5 54 ALA B CA 1
ATOM 3102 C C . ALA B 1 54 ? 2.799 21.531 15.578 1 98.5 54 ALA B C 1
ATOM 3104 O O . ALA B 1 54 ? 3.645 20.656 15.703 1 98.5 54 ALA B O 1
ATOM 3105 N N . ALA B 1 55 ? 2.4 22.297 16.578 1 98.56 55 ALA B N 1
ATOM 3106 C CA . ALA B 1 55 ? 2.965 22.125 17.906 1 98.56 55 ALA B CA 1
ATOM 3107 C C . ALA B 1 55 ? 2.623 20.75 18.484 1 98.56 55 ALA B C 1
ATOM 3109 O O . ALA B 1 55 ? 3.344 20.234 19.328 1 98.56 55 ALA B O 1
ATOM 3110 N N . ARG B 1 56 ? 1.544 20.219 18.047 1 98.38 56 ARG B N 1
ATOM 3111 C CA . ARG B 1 56 ? 1.146 18.891 18.484 1 98.38 56 ARG B CA 1
ATOM 3112 C C . ARG B 1 56 ? 1.838 17.812 17.656 1 98.38 56 ARG B C 1
ATOM 3114 O O . ARG B 1 56 ? 2.17 16.734 18.172 1 98.38 56 ARG B O 1
ATOM 3121 N N . PHE B 1 57 ? 2.094 18.031 16.391 1 98.62 57 PHE B N 1
ATOM 3122 C CA . PHE B 1 57 ? 2.781 17.094 15.508 1 98.62 57 PHE B CA 1
ATOM 3123 C C . PHE B 1 57 ? 4.262 17 15.859 1 98.62 57 PHE B C 1
ATOM 3125 O O . PHE B 1 57 ? 4.859 15.93 15.766 1 98.62 57 PHE B O 1
ATOM 3132 N N . TYR B 1 58 ? 4.816 18.156 16.297 1 98.62 58 TYR B N 1
ATOM 3133 C CA . TYR B 1 58 ? 6.25 18.234 16.547 1 98.62 58 TYR B CA 1
ATOM 3134 C C . TYR B 1 58 ? 6.523 18.781 17.953 1 98.62 58 TYR B C 1
ATOM 3136 O O . TYR B 1 58 ? 7.191 19.797 18.109 1 98.62 58 TYR B O 1
ATOM 3144 N N . PRO B 1 59 ? 6.113 18.047 18.922 1 98.19 59 PRO B N 1
ATOM 3145 C CA . PRO B 1 59 ? 6.152 18.562 20.297 1 98.19 59 PRO B CA 1
ATOM 3146 C C . PRO B 1 59 ? 7.574 18.703 20.828 1 98.19 59 PRO B C 1
ATOM 3148 O O . PRO B 1 59 ? 7.793 19.391 21.828 1 98.19 59 PRO B O 1
ATOM 3151 N N . HIS B 1 60 ? 8.516 18.141 20.203 1 95.88 60 HIS B N 1
ATOM 3152 C CA . HIS B 1 60 ? 9.898 18.156 20.688 1 95.88 60 HIS B CA 1
ATOM 3153 C C . HIS B 1 60 ? 10.672 19.328 20.078 1 95.88 60 HIS B C 1
ATOM 3155 O O . HIS B 1 60 ? 11.844 19.516 20.406 1 95.88 60 HIS B O 1
ATOM 3161 N N . THR B 1 61 ? 10.086 20.016 19.219 1 98 61 THR B N 1
ATOM 3162 C CA . THR B 1 61 ? 10.797 21.078 18.5 1 98 61 THR B CA 1
ATOM 3163 C C . THR B 1 61 ? 10.461 22.453 19.078 1 98 61 THR B C 1
ATOM 3165 O O . THR B 1 61 ? 9.422 22.609 19.719 1 98 61 THR B O 1
ATOM 3168 N N . THR B 1 62 ? 11.367 23.406 18.938 1 97.94 62 THR B N 1
ATOM 3169 C CA . THR B 1 62 ? 11.195 24.797 19.344 1 97.94 62 THR B CA 1
ATOM 3170 C C . THR B 1 62 ? 11.828 25.734 18.312 1 97.94 62 THR B C 1
ATOM 3172 O O . THR B 1 62 ? 12.484 25.281 17.375 1 97.94 62 THR B O 1
ATOM 3175 N N . GLY B 1 63 ? 11.531 26.969 18.438 1 97.5 63 GLY B N 1
ATOM 3176 C CA . GLY B 1 63 ? 12.164 27.984 17.594 1 97.5 63 GLY B CA 1
ATOM 3177 C C . GLY B 1 63 ? 11.922 27.75 16.125 1 97.5 63 GLY B C 1
ATOM 3178 O O . GLY B 1 63 ? 10.797 27.5 15.695 1 97.5 63 GLY B O 1
ATOM 3179 N N . THR B 1 64 ? 13 27.812 15.391 1 96.81 64 THR B N 1
ATOM 3180 C CA . THR B 1 64 ? 12.914 27.766 13.938 1 96.81 64 THR B CA 1
ATOM 3181 C C . THR B 1 64 ? 12.492 26.375 13.469 1 96.81 64 THR B C 1
ATOM 3183 O O . THR B 1 64 ? 11.891 26.234 12.398 1 96.81 64 THR B O 1
ATOM 3186 N N . HIS B 1 65 ? 12.75 25.422 14.312 1 97.44 65 HIS B N 1
ATOM 3187 C CA . HIS B 1 65 ? 12.359 24.062 13.938 1 97.44 65 HIS B CA 1
ATOM 3188 C C . HIS B 1 65 ? 10.844 23.875 14.047 1 97.44 65 HIS B C 1
ATOM 3190 O O . HIS B 1 65 ? 10.242 23.203 13.211 1 97.44 65 HIS B O 1
ATOM 3196 N N . LEU B 1 66 ? 10.273 24.438 15.07 1 98.56 66 LEU B N 1
ATOM 3197 C CA . LEU B 1 66 ? 8.812 24.422 15.148 1 98.56 66 LEU B CA 1
ATOM 3198 C C . LEU B 1 66 ? 8.203 25.281 14.047 1 98.56 66 LEU B C 1
ATOM 3200 O O . LEU B 1 66 ? 7.191 24.922 13.453 1 98.56 66 LEU B O 1
ATOM 3204 N N . ASP B 1 67 ? 8.906 26.422 13.758 1 98.5 67 ASP B N 1
ATOM 3205 C CA . ASP B 1 67 ? 8.398 27.328 12.727 1 98.5 67 ASP B CA 1
ATOM 3206 C C . ASP B 1 67 ? 8.297 26.625 11.375 1 98.5 67 ASP B C 1
ATOM 3208 O O . ASP B 1 67 ? 7.367 26.875 10.609 1 98.5 67 ASP B O 1
ATOM 3212 N N . LEU B 1 68 ? 9.25 25.781 11.125 1 98.44 68 LEU B N 1
ATOM 3213 C CA . LEU B 1 68 ? 9.203 25.016 9.875 1 98.44 68 LEU B CA 1
ATOM 3214 C C . LEU B 1 68 ? 7.953 24.156 9.805 1 98.44 68 LEU B C 1
ATOM 3216 O O . LEU B 1 68 ? 7.301 24.078 8.766 1 98.44 68 LEU B O 1
ATOM 3220 N N . GLY B 1 69 ? 7.602 23.453 10.891 1 98.5 69 GLY B N 1
ATOM 3221 C CA . GLY B 1 69 ? 6.367 22.688 10.953 1 98.5 69 GLY B CA 1
ATOM 3222 C C . GLY B 1 69 ? 5.125 23.547 10.781 1 98.5 69 GLY B C 1
ATOM 3223 O O . GLY B 1 69 ? 4.184 23.156 10.094 1 98.5 69 GLY B O 1
ATOM 3224 N N . VAL B 1 70 ? 5.098 24.703 11.375 1 98.56 70 VAL B N 1
ATOM 3225 C CA . VAL B 1 70 ? 3.971 25.625 11.273 1 98.56 70 VAL B CA 1
ATOM 3226 C C . VAL B 1 70 ? 3.805 26.078 9.828 1 98.56 70 VAL B C 1
ATOM 3228 O O . VAL B 1 70 ? 2.689 26.109 9.297 1 98.56 70 VAL B O 1
ATOM 3231 N N . ASP B 1 71 ? 4.906 26.453 9.227 1 98.62 71 ASP B N 1
ATOM 3232 C CA . ASP B 1 71 ? 4.883 26.875 7.828 1 98.62 71 ASP B CA 1
ATOM 3233 C C . ASP B 1 71 ? 4.348 25.766 6.926 1 98.62 71 ASP B C 1
ATOM 3235 O O . ASP B 1 71 ? 3.572 26.031 6 1 98.62 71 ASP B O 1
ATOM 3239 N N . LEU B 1 72 ? 4.75 24.531 7.207 1 98.69 72 LEU B N 1
ATOM 3240 C CA . LEU B 1 72 ? 4.266 23.406 6.422 1 98.69 72 LEU B CA 1
ATOM 3241 C C . LEU B 1 72 ? 2.754 23.25 6.566 1 98.69 72 LEU B C 1
ATOM 3243 O O . LEU B 1 72 ? 2.051 23.047 5.578 1 98.69 72 LEU B O 1
ATOM 3247 N N . MET B 1 73 ? 2.248 23.312 7.789 1 97.75 73 MET B N 1
ATOM 3248 C CA . MET B 1 73 ? 0.808 23.188 7.992 1 97.75 73 MET B CA 1
ATOM 3249 C C . MET B 1 73 ? 0.063 24.312 7.281 1 97.75 73 MET B C 1
ATOM 3251 O O . MET B 1 73 ? -0.965 24.078 6.645 1 97.75 73 MET B O 1
ATOM 3255 N N . SER B 1 74 ? 0.599 25.5 7.402 1 96.94 74 SER B N 1
ATOM 3256 C CA . SER B 1 74 ? 0.011 26.625 6.688 1 96.94 74 SER B CA 1
ATOM 3257 C C . SER B 1 74 ? -0.051 26.359 5.188 1 96.94 74 SER B C 1
ATOM 3259 O O . SER B 1 74 ? -1.084 26.594 4.555 1 96.94 74 SER B O 1
ATOM 3261 N N . TRP B 1 75 ? 1.021 25.875 4.699 1 97.81 75 TRP B N 1
ATOM 3262 C CA . TRP B 1 75 ? 1.097 25.609 3.268 1 97.81 75 TRP B CA 1
ATOM 3263 C C . TRP B 1 75 ? 0.075 24.547 2.854 1 97.81 75 TRP B C 1
ATOM 3265 O O . TRP B 1 75 ? -0.622 24.719 1.85 1 97.81 75 TRP B O 1
ATOM 3275 N N . PHE B 1 76 ? -0 23.469 3.611 1 96.69 76 PHE B N 1
ATOM 3276 C CA . PHE B 1 76 ? -0.909 22.375 3.301 1 96.69 76 PHE B CA 1
ATOM 3277 C C . PHE B 1 76 ? -2.328 22.891 3.088 1 96.69 76 PHE B C 1
ATOM 3279 O O . PHE B 1 76 ? -2.979 22.531 2.102 1 96.69 76 PHE B O 1
ATOM 3286 N N . PHE B 1 77 ? -2.775 23.703 3.957 1 91.5 77 PHE B N 1
ATOM 3287 C CA . PHE B 1 77 ? -4.18 24.109 3.926 1 91.5 77 PHE B CA 1
ATOM 3288 C C . PHE B 1 77 ? -4.418 25.172 2.863 1 91.5 77 PHE B C 1
ATOM 3290 O O . PHE B 1 77 ? -5.48 25.203 2.24 1 91.5 77 PHE B O 1
ATOM 3297 N N . LEU B 1 78 ? -3.445 26.031 2.613 1 93.56 78 LEU B N 1
ATOM 3298 C CA . LEU B 1 78 ? -3.537 26.984 1.502 1 93.56 78 LEU B CA 1
ATOM 3299 C C . LEU B 1 78 ? -3.588 26.25 0.168 1 93.56 78 LEU B C 1
ATOM 3301 O O . LEU B 1 78 ? -4.379 26.594 -0.71 1 93.56 78 LEU B O 1
ATOM 3305 N N . PHE B 1 79 ? -2.768 25.234 0.091 1 94.94 79 PHE B N 1
ATOM 3306 C CA . PHE B 1 79 ? -2.699 24.438 -1.131 1 94.94 79 PHE B CA 1
ATOM 3307 C C . PHE B 1 79 ? -3.998 23.672 -1.351 1 94.94 79 PHE B C 1
ATOM 3309 O O . PHE B 1 79 ? -4.555 23.688 -2.449 1 94.94 79 PHE B O 1
ATOM 3316 N N . ASP B 1 80 ? -4.441 23.016 -0.34 1 90.31 80 ASP B N 1
ATOM 3317 C CA . ASP B 1 80 ? -5.66 22.219 -0.404 1 90.31 80 ASP B CA 1
ATOM 3318 C C . ASP B 1 80 ? -6.855 23.078 -0.828 1 90.31 80 ASP B C 1
ATOM 3320 O O . ASP B 1 80 ? -7.688 22.641 -1.621 1 90.31 80 ASP B O 1
ATOM 3324 N N . ASP B 1 81 ? -6.891 24.234 -0.327 1 86.06 81 ASP B N 1
ATOM 3325 C CA . ASP B 1 81 ? -8 25.141 -0.59 1 86.06 81 ASP B CA 1
ATOM 3326 C C . ASP B 1 81 ? -8.07 25.516 -2.07 1 86.06 81 ASP B C 1
ATOM 3328 O O . ASP B 1 81 ? -9.141 25.875 -2.578 1 86.06 81 ASP B O 1
ATOM 3332 N N . LEU B 1 82 ? -6.992 25.438 -2.744 1 88.94 82 LEU B N 1
ATOM 3333 C CA . LEU B 1 82 ? -6.953 25.797 -4.156 1 88.94 82 LEU B CA 1
ATOM 3334 C C . LEU B 1 82 ? -7.75 24.812 -4.996 1 88.94 82 LEU B C 1
ATOM 3336 O O . LEU B 1 82 ? -8.094 25.094 -6.145 1 88.94 82 LEU B O 1
ATOM 3340 N N . PHE B 1 83 ? -8.062 23.688 -4.391 1 87.56 83 PHE B N 1
ATOM 3341 C CA . PHE B 1 83 ? -8.727 22.641 -5.168 1 87.56 83 PHE B CA 1
ATOM 3342 C C . PHE B 1 83 ? -10.195 22.516 -4.773 1 87.56 83 PHE B C 1
ATOM 3344 O O . PHE B 1 83 ? -10.906 21.641 -5.281 1 87.56 83 PHE B O 1
ATOM 3351 N N . ASP B 1 84 ? -10.734 23.25 -3.811 1 76.25 84 ASP B N 1
ATOM 3352 C CA . ASP B 1 84 ? -12.148 23.266 -3.428 1 76.25 84 ASP B CA 1
ATOM 3353 C C . ASP B 1 84 ? -12.992 23.953 -4.504 1 76.25 84 ASP B C 1
ATOM 3355 O O . ASP B 1 84 ? -14.188 23.656 -4.633 1 76.25 84 ASP B O 1
ATOM 3359 N N . GLY B 1 85 ? -12.562 24.234 -5.66 1 73.75 85 GLY B N 1
ATOM 3360 C CA . GLY B 1 85 ? -13.266 24.922 -6.734 1 73.75 85 GLY B CA 1
ATOM 3361 C C . GLY B 1 85 ? -12.992 24.328 -8.102 1 73.75 85 GLY B C 1
ATOM 3362 O O . GLY B 1 85 ? -12.703 23.125 -8.219 1 73.75 85 GLY B O 1
ATOM 3363 N N . PRO B 1 86 ? -13.227 25.141 -9.023 1 73.81 86 PRO B N 1
ATOM 3364 C CA . PRO B 1 86 ? -13.141 24.641 -10.398 1 73.81 86 PRO B CA 1
ATOM 3365 C C . PRO B 1 86 ? -11.805 23.953 -10.695 1 73.81 86 PRO B C 1
ATOM 3367 O O . PRO B 1 86 ? -11.766 22.984 -11.461 1 73.81 86 PRO B O 1
ATOM 3370 N N . ARG B 1 87 ? -10.773 24.391 -10.094 1 79.31 87 ARG B N 1
ATOM 3371 C CA . ARG B 1 87 ? -9.453 23.812 -10.32 1 79.31 87 ARG B CA 1
ATOM 3372 C C . ARG B 1 87 ? -9.422 22.344 -9.898 1 79.31 87 ARG B C 1
ATOM 3374 O O . ARG B 1 87 ? -8.797 21.516 -10.57 1 79.31 87 ARG B O 1
ATOM 3381 N N . GLY B 1 88 ? -10.07 22.109 -8.867 1 78.75 88 GLY B N 1
ATOM 3382 C CA . GLY B 1 88 ? -10.102 20.734 -8.367 1 78.75 88 GLY B CA 1
ATOM 3383 C C . GLY B 1 88 ? -11 19.828 -9.18 1 78.75 88 GLY B C 1
ATOM 3384 O O . GLY B 1 88 ? -11 18.609 -8.984 1 78.75 88 GLY B O 1
ATOM 3385 N N . GLU B 1 89 ? -11.625 20.469 -10.102 1 84.12 89 GLU B N 1
ATOM 3386 C CA . GLU B 1 89 ? -12.555 19.703 -10.922 1 84.12 89 GLU B CA 1
ATOM 3387 C C . GLU B 1 89 ? -12 19.469 -12.328 1 84.12 89 GLU B C 1
ATOM 3389 O O . GLU B 1 89 ? -12.57 18.719 -13.109 1 84.12 89 GLU B O 1
ATOM 3394 N N . ASP B 1 90 ? -10.938 20.094 -12.625 1 90.75 90 ASP B N 1
ATOM 3395 C CA . ASP B 1 90 ? -10.273 19.953 -13.922 1 90.75 90 ASP B CA 1
ATOM 3396 C C . ASP B 1 90 ? -8.922 19.266 -13.773 1 90.75 90 ASP B C 1
ATOM 3398 O O . ASP B 1 90 ? -7.945 19.891 -13.344 1 90.75 90 ASP B O 1
ATOM 3402 N N . PRO B 1 91 ? -8.844 18 -14.219 1 92.56 91 PRO B N 1
ATOM 3403 C CA . PRO B 1 91 ? -7.605 17.25 -14.023 1 92.56 91 PRO B CA 1
ATOM 3404 C C . PRO B 1 91 ? -6.402 17.906 -14.688 1 92.56 91 PRO B C 1
ATOM 3406 O O . PRO B 1 91 ? -5.285 17.812 -14.172 1 92.56 91 PRO B O 1
ATOM 3409 N N . GLU B 1 92 ? -6.633 18.547 -15.789 1 93.25 92 GLU B N 1
ATOM 3410 C CA . GLU B 1 92 ? -5.523 19.188 -16.484 1 93.25 92 GLU B CA 1
ATOM 3411 C C . GLU B 1 92 ? -5.008 20.391 -15.711 1 93.25 92 GLU B C 1
ATOM 3413 O O . GLU B 1 92 ? -3.795 20.594 -15.594 1 93.25 92 GLU B O 1
ATOM 3418 N N . GLU B 1 93 ? -5.898 21.188 -15.234 1 92.38 93 GLU B N 1
ATOM 3419 C CA . GLU B 1 93 ? -5.5 22.344 -14.414 1 92.38 93 GLU B CA 1
ATOM 3420 C C . GLU B 1 93 ? -4.816 21.875 -13.133 1 92.38 93 GLU B C 1
ATOM 3422 O O . GLU B 1 93 ? -3.828 22.484 -12.703 1 92.38 93 GLU B O 1
ATOM 3427 N N . THR B 1 94 ? -5.406 20.844 -12.539 1 94.62 94 THR B N 1
ATOM 3428 C CA . THR B 1 94 ? -4.805 20.266 -11.344 1 94.62 94 THR B CA 1
ATOM 3429 C C . THR B 1 94 ? -3.387 19.797 -11.625 1 94.62 94 THR B C 1
ATOM 3431 O O . THR B 1 94 ? -2.461 20.094 -10.867 1 94.62 94 THR B O 1
ATOM 3434 N N . ARG B 1 95 ? -3.25 19.125 -12.703 1 95.19 95 ARG B N 1
ATOM 3435 C CA . ARG B 1 95 ? -1.943 18.609 -13.086 1 95.19 95 ARG B CA 1
ATOM 3436 C C . ARG B 1 95 ? -0.945 19.734 -13.312 1 95.19 95 ARG B C 1
ATOM 3438 O O . ARG B 1 95 ? 0.204 19.656 -12.875 1 95.19 95 ARG B O 1
ATOM 3445 N N . ARG B 1 96 ? -1.407 20.719 -13.977 1 94.38 96 ARG B N 1
ATOM 3446 C CA . ARG B 1 96 ? -0.538 21.859 -14.25 1 94.38 96 ARG B CA 1
ATOM 3447 C C . ARG B 1 96 ? -0.014 22.484 -12.961 1 94.38 96 ARG B C 1
ATOM 3449 O O . ARG B 1 96 ? 1.185 22.734 -12.828 1 94.38 96 ARG B O 1
ATOM 3456 N N . LEU B 1 97 ? -0.856 22.703 -12.047 1 95.06 97 LEU B N 1
ATOM 3457 C CA . LEU B 1 97 ? -0.458 23.328 -10.789 1 95.06 97 LEU B CA 1
ATOM 3458 C C . LEU B 1 97 ? 0.44 22.391 -9.984 1 95.06 97 LEU B C 1
ATOM 3460 O O . LEU B 1 97 ? 1.48 22.812 -9.477 1 95.06 97 LEU B O 1
ATOM 3464 N N . THR B 1 98 ? 0.034 21.094 -9.906 1 97 98 THR B N 1
ATOM 3465 C CA . THR B 1 98 ? 0.814 20.156 -9.102 1 97 98 THR B CA 1
ATOM 3466 C C . THR B 1 98 ? 2.195 19.953 -9.719 1 97 98 THR B C 1
ATOM 3468 O O . THR B 1 98 ? 3.186 19.812 -8.992 1 97 98 THR B O 1
ATOM 3471 N N . ASP B 1 99 ? 2.242 19.969 -11 1 95.81 99 ASP B N 1
ATOM 3472 C CA . ASP B 1 99 ? 3.533 19.844 -11.672 1 95.81 99 ASP B CA 1
ATOM 3473 C C . ASP B 1 99 ? 4.418 21.062 -11.367 1 95.81 99 ASP B C 1
ATOM 3475 O O . ASP B 1 99 ? 5.621 20.906 -11.156 1 95.81 99 ASP B O 1
ATOM 3479 N N . ALA B 1 100 ? 3.791 22.203 -11.422 1 95.88 100 ALA B N 1
ATOM 3480 C CA . ALA B 1 100 ? 4.535 23.422 -11.133 1 95.88 100 ALA B CA 1
ATOM 3481 C C . ALA B 1 100 ? 5.113 23.391 -9.727 1 95.88 100 ALA B C 1
ATOM 3483 O O . ALA B 1 100 ? 6.234 23.859 -9.5 1 95.88 100 ALA B O 1
ATOM 3484 N N . VAL B 1 101 ? 4.387 22.875 -8.82 1 97.81 101 VAL B N 1
ATOM 3485 C CA . VAL B 1 101 ? 4.844 22.781 -7.434 1 97.81 101 VAL B CA 1
ATOM 3486 C C . VAL B 1 101 ? 5.914 21.703 -7.316 1 97.81 101 VAL B C 1
ATOM 3488 O O . VAL B 1 101 ? 6.957 21.906 -6.691 1 97.81 101 VAL B O 1
ATOM 3491 N N . ALA B 1 102 ? 5.711 20.547 -7.961 1 97.81 102 ALA B N 1
ATOM 3492 C CA . ALA B 1 102 ? 6.605 19.406 -7.879 1 97.81 102 ALA B CA 1
ATOM 3493 C C . ALA B 1 102 ? 7.977 19.734 -8.469 1 97.81 102 ALA B C 1
ATOM 3495 O O . ALA B 1 102 ? 8.984 19.109 -8.102 1 97.81 102 ALA B O 1
ATOM 3496 N N . ALA B 1 103 ? 8 20.656 -9.352 1 97.38 103 ALA B N 1
ATOM 3497 C CA . ALA B 1 103 ? 9.25 21.062 -9.984 1 97.38 103 ALA B CA 1
ATOM 3498 C C . ALA B 1 103 ? 10.266 21.547 -8.953 1 97.38 103 ALA B C 1
ATOM 3500 O O . ALA B 1 103 ? 11.477 21.469 -9.18 1 97.38 103 ALA B O 1
ATOM 3501 N N . ALA B 1 104 ? 9.781 21.984 -7.836 1 98 104 ALA B N 1
ATOM 3502 C CA . ALA B 1 104 ? 10.656 22.453 -6.766 1 98 104 ALA B CA 1
ATOM 3503 C C . ALA B 1 104 ? 11.516 21.312 -6.223 1 98 104 ALA B C 1
ATOM 3505 O O . ALA B 1 104 ? 12.57 21.547 -5.629 1 98 104 ALA B O 1
ATOM 3506 N N . LEU B 1 105 ? 11.094 20.062 -6.34 1 97.94 105 LEU B N 1
ATOM 3507 C CA . LEU B 1 105 ? 11.812 18.891 -5.84 1 97.94 105 LEU B CA 1
ATOM 3508 C C . LEU B 1 105 ? 13.086 18.656 -6.637 1 97.94 105 LEU B C 1
ATOM 3510 O O . LEU B 1 105 ? 14.023 18.016 -6.148 1 97.94 105 LEU B O 1
ATOM 3514 N N . ASP B 1 106 ? 13.125 19.141 -7.816 1 94.25 106 ASP B N 1
ATOM 3515 C CA . ASP B 1 106 ? 14.219 18.828 -8.734 1 94.25 106 ASP B CA 1
ATOM 3516 C C . ASP B 1 106 ? 15.18 20.016 -8.859 1 94.25 106 ASP B C 1
ATOM 3518 O O . ASP B 1 106 ? 16.281 19.859 -9.383 1 94.25 106 ASP B O 1
ATOM 3522 N N . GLY B 1 107 ? 14.781 21.172 -8.445 1 90.94 107 GLY B N 1
ATOM 3523 C CA . GLY B 1 107 ? 15.648 22.328 -8.547 1 90.94 107 GLY B CA 1
ATOM 3524 C C . GLY B 1 107 ? 14.891 23.641 -8.422 1 90.94 107 GLY B C 1
ATOM 3525 O O . GLY B 1 107 ? 13.711 23.656 -8.07 1 90.94 107 GLY B O 1
ATOM 3526 N N . PRO B 1 108 ? 15.625 24.703 -8.727 1 94.19 108 PRO B N 1
ATOM 3527 C CA . PRO B 1 108 ? 15.008 26.016 -8.562 1 94.19 108 PRO B CA 1
ATOM 3528 C C . PRO B 1 108 ? 13.844 26.25 -9.523 1 94.19 108 PRO B C 1
ATOM 3530 O O . PRO B 1 108 ? 13.883 25.797 -10.672 1 94.19 108 PRO B O 1
ATOM 3533 N N . LEU B 1 109 ? 12.914 26.953 -9 1 96.69 109 LEU B N 1
ATOM 3534 C CA . LEU B 1 109 ? 11.734 27.281 -9.789 1 96.69 109 LEU B CA 1
ATOM 3535 C C . LEU B 1 109 ? 11.969 28.531 -10.641 1 96.69 109 LEU B C 1
ATOM 3537 O O . LEU B 1 109 ? 12.719 29.422 -10.234 1 96.69 109 LEU B O 1
ATOM 3541 N N . PRO B 1 110 ? 11.344 28.562 -11.781 1 94.5 110 PRO B N 1
ATOM 3542 C CA . PRO B 1 110 ? 11.344 29.844 -12.492 1 94.5 110 PRO B CA 1
ATOM 3543 C C . PRO B 1 110 ? 10.562 30.922 -11.766 1 94.5 110 PRO B C 1
ATOM 3545 O O . PRO B 1 110 ? 9.656 30.609 -10.984 1 94.5 110 PRO B O 1
ATOM 3548 N N . ASP B 1 111 ? 10.836 32.156 -12.039 1 92.62 111 ASP B N 1
ATOM 3549 C CA . ASP B 1 111 ? 10.172 33.281 -11.398 1 92.62 111 ASP B CA 1
ATOM 3550 C C . ASP B 1 111 ? 8.68 33.281 -11.711 1 92.62 111 ASP B C 1
ATOM 3552 O O . ASP B 1 111 ? 7.879 33.812 -10.93 1 92.62 111 ASP B O 1
ATOM 3556 N N . THR B 1 112 ? 8.305 32.656 -12.789 1 92.69 112 THR B N 1
ATOM 3557 C CA . THR B 1 112 ? 6.922 32.688 -13.266 1 92.69 112 THR B CA 1
ATOM 3558 C C . THR B 1 112 ? 6.082 31.641 -12.547 1 92.69 112 THR B C 1
ATOM 3560 O O . THR B 1 112 ? 4.867 31.578 -12.734 1 92.69 112 THR B O 1
ATOM 3563 N N . ALA B 1 113 ? 6.723 30.797 -11.695 1 94.94 113 ALA B N 1
ATOM 3564 C CA . ALA B 1 113 ? 5.961 29.781 -10.961 1 94.94 113 ALA B CA 1
ATOM 3565 C C . ALA B 1 113 ? 4.965 30.438 -10.008 1 94.94 113 ALA B C 1
ATOM 3567 O O . ALA B 1 113 ? 5.203 31.547 -9.508 1 94.94 113 ALA B O 1
ATOM 3568 N N . PRO B 1 114 ? 3.879 29.828 -9.742 1 94.25 114 PRO B N 1
ATOM 3569 C CA . PRO B 1 114 ? 2.875 30.391 -8.844 1 94.25 114 PRO B CA 1
ATOM 3570 C C . PRO B 1 114 ? 3.389 30.578 -7.414 1 94.25 114 PRO B C 1
ATOM 3572 O O . PRO B 1 114 ? 4.266 29.828 -6.977 1 94.25 114 PRO B O 1
ATOM 3575 N N . PRO B 1 115 ? 2.812 31.5 -6.699 1 94.31 115 PRO B N 1
ATOM 3576 C CA . PRO B 1 115 ? 3.256 31.766 -5.328 1 94.31 115 PRO B CA 1
ATOM 3577 C C . PRO B 1 115 ? 3.221 30.531 -4.441 1 94.31 115 PRO B C 1
ATOM 3579 O O . PRO B 1 115 ? 4.129 30.328 -3.631 1 94.31 115 PRO B O 1
ATOM 3582 N N . ILE B 1 116 ? 2.227 29.688 -4.629 1 97 116 ILE B N 1
ATOM 3583 C CA . ILE B 1 116 ? 2.09 28.484 -3.799 1 97 116 ILE B CA 1
ATOM 3584 C C . ILE B 1 116 ? 3.273 27.547 -4.043 1 97 116 ILE B C 1
ATOM 3586 O O . ILE B 1 116 ? 3.715 26.859 -3.129 1 97 116 ILE B O 1
ATOM 3590 N N . ALA B 1 117 ? 3.811 27.547 -5.27 1 97.81 117 ALA B N 1
ATOM 3591 C CA . ALA B 1 117 ? 4.98 26.734 -5.598 1 97.81 117 ALA B CA 1
ATOM 3592 C C . ALA B 1 117 ? 6.23 27.266 -4.91 1 97.81 117 ALA B C 1
ATOM 3594 O O . ALA B 1 117 ? 7.07 26.5 -4.438 1 97.81 117 ALA B O 1
ATOM 3595 N N . HIS B 1 118 ? 6.297 28.562 -4.867 1 97.12 118 HIS B N 1
ATOM 3596 C CA . HIS B 1 118 ? 7.434 29.156 -4.184 1 97.12 118 HIS B CA 1
ATOM 3597 C C . HIS B 1 118 ? 7.387 28.891 -2.686 1 97.12 118 HIS B C 1
ATOM 3599 O O . HIS B 1 118 ? 8.43 28.719 -2.047 1 97.12 118 HIS B O 1
ATOM 3605 N N . GLY B 1 119 ? 6.188 28.922 -2.168 1 98.06 119 GLY B N 1
ATOM 3606 C CA . GLY B 1 119 ? 6.031 28.516 -0.782 1 98.06 119 GLY B CA 1
ATOM 3607 C C . GLY B 1 119 ? 6.547 27.109 -0.518 1 98.06 119 GLY B C 1
ATOM 3608 O O . GLY B 1 119 ? 7.293 26.891 0.438 1 98.06 119 GLY B O 1
ATOM 3609 N N . PHE B 1 120 ? 6.211 26.203 -1.4 1 98.5 120 PHE B N 1
ATOM 3610 C CA . PHE B 1 120 ? 6.672 24.828 -1.257 1 98.5 120 PHE B CA 1
ATOM 3611 C C . PHE B 1 120 ? 8.188 24.734 -1.406 1 98.5 120 PHE B C 1
ATOM 3613 O O . PHE B 1 120 ? 8.852 24.016 -0.666 1 98.5 120 PHE B O 1
ATOM 3620 N N . ALA B 1 121 ? 8.688 25.422 -2.371 1 98.38 121 ALA B N 1
ATOM 3621 C CA . ALA B 1 121 ? 10.125 25.406 -2.611 1 98.38 121 ALA B CA 1
ATOM 3622 C C . ALA B 1 121 ? 10.891 25.828 -1.359 1 98.38 121 ALA B C 1
ATOM 3624 O O . ALA B 1 121 ? 11.938 25.25 -1.046 1 98.38 121 ALA B O 1
ATOM 3625 N N . ASP B 1 122 ? 10.406 26.828 -0.705 1 98.25 122 ASP B N 1
ATOM 3626 C CA . ASP B 1 122 ? 11.047 27.281 0.524 1 98.25 122 ASP B CA 1
ATOM 3627 C C . ASP B 1 122 ? 11.023 26.203 1.599 1 98.25 122 ASP B C 1
ATOM 3629 O O . ASP B 1 122 ? 12.039 25.922 2.227 1 98.25 122 ASP B O 1
ATOM 3633 N N . ILE B 1 123 ? 9.844 25.594 1.79 1 98.44 123 ILE B N 1
ATOM 3634 C CA . ILE B 1 123 ? 9.688 24.547 2.785 1 98.44 123 ILE B CA 1
ATOM 3635 C C . ILE B 1 123 ? 10.602 23.375 2.447 1 98.44 123 ILE B C 1
ATOM 3637 O O . ILE B 1 123 ? 11.281 22.828 3.326 1 98.44 123 ILE B O 1
ATOM 3641 N N . TRP B 1 124 ? 10.641 23.016 1.195 1 98.62 124 TRP B N 1
ATOM 3642 C CA . TRP B 1 124 ? 11.445 21.875 0.748 1 98.62 124 TRP B CA 1
ATOM 3643 C C . TRP B 1 124 ? 12.93 22.141 0.982 1 98.62 124 TRP B C 1
ATOM 3645 O O . TRP B 1 124 ? 13.633 21.297 1.544 1 98.62 124 TRP B O 1
ATOM 3655 N N . ARG B 1 125 ? 13.359 23.312 0.584 1 97.94 125 ARG B N 1
ATOM 3656 C CA . ARG B 1 125 ? 14.758 23.688 0.778 1 97.94 125 ARG B CA 1
ATOM 3657 C C . ARG B 1 125 ? 15.141 23.625 2.252 1 97.94 125 ARG B C 1
ATOM 3659 O O . ARG B 1 125 ? 16.156 23.031 2.609 1 97.94 125 ARG B O 1
ATOM 3666 N N . ARG B 1 126 ? 14.359 24.25 3.086 1 98 126 ARG B N 1
ATOM 3667 C CA . ARG B 1 126 ? 14.641 24.266 4.52 1 98 126 ARG B CA 1
ATOM 3668 C C . ARG B 1 126 ? 14.578 22.875 5.113 1 98 126 ARG B C 1
ATOM 3670 O O . ARG B 1 126 ? 15.391 22.516 5.973 1 98 126 ARG B O 1
ATOM 3677 N N . SER B 1 127 ? 13.609 22 4.668 1 98.19 127 SER B N 1
ATOM 3678 C CA . SER B 1 127 ? 13.461 20.625 5.168 1 98.19 127 SER B CA 1
ATOM 3679 C C . SER B 1 127 ? 14.68 19.781 4.828 1 98.19 127 SER B C 1
ATOM 3681 O O . SER B 1 127 ? 15.055 18.891 5.594 1 98.19 127 SER B O 1
ATOM 3683 N N . CYS B 1 128 ? 15.273 20.047 3.725 1 97.88 128 CYS B N 1
ATOM 3684 C CA . CYS B 1 128 ? 16.375 19.234 3.225 1 97.88 128 CYS B CA 1
ATOM 3685 C C . CYS B 1 128 ? 17.672 19.562 3.951 1 97.88 128 CYS B C 1
ATOM 3687 O O . CYS B 1 128 ? 18.625 18.781 3.92 1 97.88 128 CYS B O 1
ATOM 3689 N N . THR B 1 129 ? 17.734 20.734 4.492 1 96.88 129 THR B N 1
ATOM 3690 C CA . THR B 1 129 ? 18.969 21.188 5.137 1 96.88 129 THR B CA 1
ATOM 3691 C C . THR B 1 129 ? 19.359 20.234 6.258 1 96.88 129 THR B C 1
ATOM 3693 O O . THR B 1 129 ? 18.609 20.047 7.219 1 96.88 129 THR B O 1
ATOM 3696 N N . GLY B 1 130 ? 20.469 19.625 6.113 1 96.62 130 GLY B N 1
ATOM 3697 C CA . GLY B 1 130 ? 21.016 18.75 7.141 1 96.62 130 GLY B CA 1
ATOM 3698 C C . GLY B 1 130 ? 20.547 17.312 7.008 1 96.62 130 GLY B C 1
ATOM 3699 O O . GLY B 1 130 ? 20.953 16.438 7.785 1 96.62 130 GLY B O 1
ATOM 3700 N N . MET B 1 131 ? 19.75 16.984 6.07 1 97.81 131 MET B N 1
ATOM 3701 C CA . MET B 1 131 ? 19.25 15.633 5.887 1 97.81 131 MET B CA 1
ATOM 3702 C C . MET B 1 131 ? 20.078 14.867 4.871 1 97.81 131 MET B C 1
ATOM 3704 O O . MET B 1 131 ? 20.703 15.469 3.992 1 97.81 131 MET B O 1
ATOM 3708 N N . SER B 1 132 ? 20.156 13.555 4.953 1 97.19 132 SER B N 1
ATOM 3709 C CA . SER B 1 132 ? 20.938 12.703 4.062 1 97.19 132 SER B CA 1
ATOM 3710 C C . SER B 1 132 ? 20.312 12.648 2.668 1 97.19 132 SER B C 1
ATOM 3712 O O . SER B 1 132 ? 19.125 12.953 2.494 1 97.19 132 SER B O 1
ATOM 3714 N N . PRO B 1 133 ? 21.078 12.289 1.692 1 94.31 133 PRO B N 1
ATOM 3715 C CA . PRO B 1 133 ? 20.531 12.086 0.351 1 94.31 133 PRO B CA 1
ATOM 3716 C C . PRO B 1 133 ? 19.422 11.039 0.325 1 94.31 133 PRO B C 1
ATOM 3718 O O . PRO B 1 133 ? 18.438 11.188 -0.423 1 94.31 133 PRO B O 1
ATOM 3721 N N . SER B 1 134 ? 19.531 10.055 1.144 1 92.19 134 SER B N 1
ATOM 3722 C CA . SER B 1 134 ? 18.531 9.008 1.194 1 92.19 134 SER B CA 1
ATOM 3723 C C . SER B 1 134 ? 17.203 9.539 1.72 1 92.19 134 SER B C 1
ATOM 3725 O O . SER B 1 134 ? 16.141 9.203 1.192 1 92.19 134 SER B O 1
ATOM 3727 N N . TRP B 1 135 ? 17.328 10.344 2.736 1 96.81 135 TRP B N 1
ATOM 3728 C CA . TRP B 1 135 ? 16.125 10.953 3.264 1 96.81 135 TRP B CA 1
ATOM 3729 C C . TRP B 1 135 ? 15.461 11.859 2.219 1 96.81 135 TRP B C 1
ATOM 3731 O O . TRP B 1 135 ? 14.25 11.812 2.027 1 96.81 135 TRP B O 1
ATOM 3741 N N . ARG B 1 136 ? 16.297 12.648 1.539 1 97.12 136 ARG B N 1
ATOM 3742 C CA . ARG B 1 136 ? 15.797 13.578 0.54 1 97.12 136 ARG B C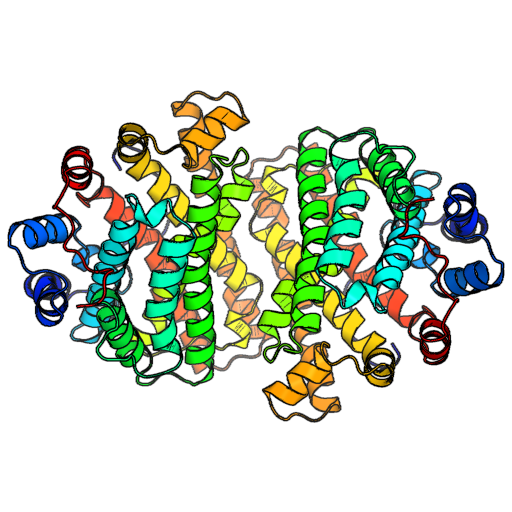A 1
ATOM 3743 C C . ARG B 1 136 ? 15.094 12.844 -0.594 1 97.12 136 ARG B C 1
ATOM 3745 O O . ARG B 1 136 ? 14.016 13.25 -1.025 1 97.12 136 ARG B O 1
ATOM 3752 N N . ALA B 1 137 ? 15.672 11.781 -1.002 1 93.19 137 ALA B N 1
ATOM 3753 C CA . ALA B 1 137 ? 15.086 10.984 -2.082 1 93.19 137 ALA B CA 1
ATOM 3754 C C . ALA B 1 137 ? 13.766 10.367 -1.648 1 93.19 137 ALA B C 1
ATOM 3756 O O . ALA B 1 137 ? 12.773 10.406 -2.389 1 93.19 137 ALA B O 1
ATOM 3757 N N . ARG B 1 138 ? 13.773 9.828 -0.495 1 94.31 138 ARG B N 1
ATOM 3758 C CA . ARG B 1 138 ? 12.578 9.195 0.049 1 94.31 138 ARG B CA 1
ATOM 3759 C C . ARG B 1 138 ? 11.453 10.211 0.218 1 94.31 138 ARG B C 1
ATOM 3761 O O . ARG B 1 138 ? 10.32 9.969 -0.215 1 94.31 138 ARG B O 1
ATOM 3768 N N . SER B 1 139 ? 11.773 11.297 0.805 1 97.62 139 SER B N 1
ATOM 3769 C CA . SER B 1 139 ? 10.773 12.336 1.032 1 97.62 139 SER B CA 1
ATOM 3770 C C . SER B 1 139 ? 10.258 12.906 -0.285 1 97.62 139 SER B C 1
ATOM 3772 O O . SER B 1 139 ? 9.062 13.164 -0.431 1 97.62 139 SER B O 1
ATOM 3774 N N . ALA B 1 140 ? 11.117 13.102 -1.217 1 97 140 ALA B N 1
ATOM 3775 C CA . ALA B 1 140 ? 10.711 13.594 -2.531 1 97 140 ALA B CA 1
ATOM 3776 C C . ALA B 1 140 ? 9.695 12.656 -3.176 1 97 140 ALA B C 1
ATOM 3778 O O . ALA B 1 140 ? 8.727 13.117 -3.793 1 97 140 ALA B O 1
ATOM 3779 N N . ARG B 1 141 ? 9.883 11.461 -3.025 1 93.75 141 ARG B N 1
ATOM 3780 C CA . ARG B 1 141 ? 8.938 10.492 -3.564 1 93.75 141 ARG B CA 1
ATOM 3781 C C . ARG B 1 141 ? 7.582 10.617 -2.881 1 93.75 141 ARG B C 1
ATOM 3783 O O . ARG B 1 141 ? 6.539 10.516 -3.533 1 93.75 141 ARG B O 1
ATOM 3790 N N . HIS B 1 142 ? 7.605 10.781 -1.589 1 96.56 142 HIS B N 1
ATOM 3791 C CA . HIS B 1 142 ? 6.359 10.961 -0.855 1 96.56 142 HIS B CA 1
ATOM 3792 C C . HIS B 1 142 ? 5.605 12.195 -1.35 1 96.56 142 HIS B C 1
ATOM 3794 O O . HIS B 1 142 ? 4.387 12.148 -1.54 1 96.56 142 HIS B O 1
ATOM 3800 N N . TRP B 1 143 ? 6.344 13.203 -1.61 1 97.94 143 TRP B N 1
ATOM 3801 C CA . TRP B 1 143 ? 5.723 14.43 -2.102 1 97.94 143 TRP B CA 1
ATOM 3802 C C . TRP B 1 143 ? 5.172 14.234 -3.512 1 97.94 143 TRP B C 1
ATOM 3804 O O . TRP B 1 143 ? 4.078 14.703 -3.83 1 97.94 143 TRP B O 1
ATOM 3814 N N . ARG B 1 144 ? 5.914 13.594 -4.336 1 95.38 144 ARG B N 1
ATOM 3815 C CA . ARG B 1 144 ? 5.422 13.328 -5.684 1 95.38 144 ARG B CA 1
ATOM 3816 C C . ARG B 1 144 ? 4.121 12.531 -5.641 1 95.38 144 ARG B C 1
ATOM 3818 O O . ARG B 1 144 ? 3.188 12.812 -6.391 1 95.38 144 ARG B O 1
ATOM 3825 N N . ASN B 1 145 ? 4.129 11.547 -4.805 1 93.94 145 ASN B N 1
ATOM 3826 C CA . ASN B 1 145 ? 2.895 10.789 -4.621 1 93.94 145 ASN B CA 1
ATOM 3827 C C . ASN B 1 145 ? 1.75 11.688 -4.156 1 93.94 145 ASN B C 1
ATOM 3829 O O . ASN B 1 145 ? 0.616 11.539 -4.617 1 93.94 145 ASN B O 1
ATOM 3833 N N . TYR B 1 146 ? 2 12.562 -3.254 1 97.06 146 TYR B N 1
ATOM 3834 C CA . TYR B 1 146 ? 1.022 13.516 -2.74 1 97.06 146 TYR B CA 1
ATOM 3835 C C . TYR B 1 146 ? 0.442 14.367 -3.867 1 97.06 146 TYR B C 1
ATOM 3837 O O . TYR B 1 146 ? -0.778 14.492 -3.99 1 97.06 146 TYR B O 1
ATOM 3845 N N . PHE B 1 147 ? 1.302 14.875 -4.699 1 96.94 147 PHE B N 1
ATOM 3846 C CA . PHE B 1 147 ? 0.876 15.75 -5.789 1 96.94 147 PHE B CA 1
ATOM 3847 C C . PHE B 1 147 ? 0.114 14.961 -6.848 1 96.94 147 PHE B C 1
ATOM 3849 O O . PHE B 1 147 ? -0.918 15.414 -7.344 1 96.94 147 PHE B O 1
ATOM 3856 N N . THR B 1 148 ? 0.581 13.797 -7.102 1 92.75 148 THR B N 1
ATOM 3857 C CA . THR B 1 148 ? -0.086 12.945 -8.078 1 92.75 148 THR B CA 1
ATOM 3858 C C . THR B 1 148 ? -1.482 12.562 -7.598 1 92.75 148 THR B C 1
ATOM 3860 O O . THR B 1 148 ? -2.408 12.438 -8.398 1 92.75 148 THR B O 1
ATOM 3863 N N . GLY B 1 149 ? -1.607 12.406 -6.352 1 92.88 149 GLY B N 1
ATOM 3864 C CA . GLY B 1 149 ? -2.895 12.062 -5.77 1 92.88 149 GLY B CA 1
ATOM 3865 C C . GLY B 1 149 ? -3.977 13.078 -6.07 1 92.88 149 GLY B C 1
ATOM 3866 O O . GLY B 1 149 ? -5.137 12.719 -6.277 1 92.88 149 GLY B O 1
ATOM 3867 N N . TYR B 1 150 ? -3.621 14.328 -6.148 1 93.25 150 TYR B N 1
ATOM 3868 C CA . TYR B 1 150 ? -4.594 15.367 -6.457 1 93.25 150 TYR B CA 1
ATOM 3869 C C . TYR B 1 150 ? -5.133 15.211 -7.871 1 93.25 150 TYR B C 1
ATOM 3871 O O . TYR B 1 150 ? -6.312 15.469 -8.125 1 93.25 150 TYR B O 1
ATOM 3879 N N . VAL B 1 151 ? -4.277 14.82 -8.719 1 92.44 151 VAL B N 1
ATOM 3880 C CA . VAL B 1 151 ? -4.695 14.617 -10.102 1 92.44 151 VAL B CA 1
ATOM 3881 C C . VAL B 1 151 ? -5.68 13.453 -10.172 1 92.44 151 VAL B C 1
ATOM 3883 O O . VAL B 1 151 ? -6.703 13.531 -10.859 1 92.44 151 VAL B O 1
ATOM 3886 N N . ASP B 1 152 ? -5.363 12.43 -9.484 1 87.44 152 ASP B N 1
ATOM 3887 C CA . ASP B 1 152 ? -6.262 11.273 -9.43 1 87.44 152 ASP B CA 1
ATOM 3888 C C . ASP B 1 152 ? -7.629 11.672 -8.883 1 87.44 152 ASP B C 1
ATOM 3890 O O . ASP B 1 152 ? -8.664 11.242 -9.406 1 87.44 152 ASP B O 1
ATOM 3894 N N . GLU B 1 153 ? -7.652 12.461 -7.828 1 87.88 153 GLU B N 1
ATOM 3895 C CA . GLU B 1 153 ? -8.906 12.922 -7.25 1 87.88 153 GLU B CA 1
ATOM 3896 C C . GLU B 1 153 ? -9.695 13.773 -8.25 1 87.88 153 GLU B C 1
ATOM 3898 O O . GLU B 1 153 ? -10.906 13.594 -8.406 1 87.88 153 GLU B O 1
ATOM 3903 N N . ALA B 1 154 ? -9.016 14.711 -8.891 1 89.25 154 ALA B N 1
ATOM 3904 C CA . ALA B 1 154 ? -9.664 15.578 -9.867 1 89.25 154 ALA B CA 1
ATOM 3905 C C . ALA B 1 154 ? -10.242 14.773 -11.023 1 89.25 154 ALA B C 1
ATOM 3907 O O . ALA B 1 154 ? -11.328 15.086 -11.531 1 89.25 154 ALA B O 1
ATOM 3908 N N . THR B 1 155 ? -9.539 13.789 -11.406 1 87.12 155 THR B N 1
ATOM 3909 C CA . THR B 1 155 ? -10 12.938 -12.5 1 87.12 155 THR B CA 1
ATOM 3910 C C . THR B 1 155 ? -11.289 12.219 -12.109 1 87.12 155 THR B C 1
ATOM 3912 O O . THR B 1 155 ? -12.227 12.141 -12.906 1 87.12 155 THR B O 1
ATOM 3915 N N . SER B 1 156 ? -11.312 11.742 -10.945 1 83.75 156 SER B N 1
ATOM 3916 C CA . SER B 1 156 ? -12.516 11.078 -10.461 1 83.75 156 SER B CA 1
ATOM 3917 C C . SER B 1 156 ? -13.703 12.031 -10.422 1 83.75 156 SER B C 1
ATOM 3919 O O . SER B 1 156 ? -14.82 11.656 -10.781 1 83.75 156 SER B O 1
ATOM 3921 N N . ARG B 1 157 ? -13.453 13.219 -9.969 1 82.75 157 ARG B N 1
ATOM 3922 C CA . ARG B 1 157 ? -14.5 14.234 -9.914 1 82.75 157 ARG B CA 1
ATOM 3923 C C . ARG B 1 157 ? -14.984 14.602 -11.312 1 82.75 157 ARG B C 1
ATOM 3925 O O . ARG B 1 157 ? -16.188 14.742 -11.547 1 82.75 157 ARG B O 1
ATOM 3932 N N . PHE B 1 158 ? -14.086 14.719 -12.188 1 83.38 158 PHE B N 1
ATOM 3933 C CA . PHE B 1 158 ? -14.359 15.133 -13.562 1 83.38 158 PHE B CA 1
ATOM 3934 C C . PHE B 1 158 ? -15.242 14.109 -14.266 1 83.38 158 PHE B C 1
ATOM 3936 O O . PHE B 1 158 ? -16.156 14.477 -15.016 1 83.38 158 PHE B O 1
ATOM 3943 N N . LEU B 1 159 ? -15.016 12.898 -14.039 1 81.81 159 LEU B N 1
ATOM 3944 C CA . LEU B 1 159 ? -15.766 11.836 -14.688 1 81.81 159 LEU B CA 1
ATOM 3945 C C . LEU B 1 159 ? -17.094 11.594 -13.969 1 81.81 159 LEU B C 1
ATOM 3947 O O . LEU B 1 159 ? -17.891 10.758 -14.398 1 81.81 159 LEU B O 1
ATOM 3951 N N . ASP B 1 160 ? -17.297 12.414 -12.891 1 79.06 160 ASP B N 1
ATOM 3952 C CA . ASP B 1 160 ? -18.516 12.336 -12.094 1 79.06 160 ASP B CA 1
ATOM 3953 C C . ASP B 1 160 ? -18.766 10.898 -11.633 1 79.06 160 ASP B C 1
ATOM 3955 O O . ASP B 1 160 ? -19.891 10.398 -11.75 1 79.06 160 ASP B O 1
ATOM 3959 N N . THR B 1 161 ? -17.75 10.258 -11.336 1 80.06 161 THR B N 1
ATOM 3960 C CA . THR B 1 161 ? -17.828 8.875 -10.867 1 80.06 161 THR B CA 1
ATOM 3961 C C . THR B 1 161 ? -17.391 8.789 -9.398 1 80.06 161 THR B C 1
ATOM 3963 O O . THR B 1 161 ? -16.234 8.492 -9.102 1 80.06 161 THR B O 1
ATOM 3966 N N . PRO B 1 162 ? -18.391 9.141 -8.562 1 80.12 162 PRO B N 1
ATOM 3967 C CA . PRO B 1 162 ? -18.031 8.961 -7.156 1 80.12 162 PRO B CA 1
ATOM 3968 C C . PRO B 1 162 ? -17.625 7.523 -6.836 1 80.12 162 PRO B C 1
ATOM 3970 O O . PRO B 1 162 ? -18.047 6.586 -7.516 1 80.12 162 PRO B O 1
ATOM 3973 N N . TYR B 1 163 ? -16.75 7.457 -5.855 1 84 163 TYR B N 1
ATOM 3974 C CA . TYR B 1 163 ? -16.328 6.117 -5.449 1 84 163 TYR B CA 1
ATOM 3975 C C . TYR B 1 163 ? -17.5 5.348 -4.848 1 84 163 TYR B C 1
ATOM 3977 O O . TYR B 1 163 ? -18.297 5.906 -4.09 1 84 163 TYR B O 1
ATOM 3985 N N . ASP B 1 164 ? -17.656 4.16 -5.254 1 82.56 164 ASP B N 1
ATOM 3986 C CA . ASP B 1 164 ? -18.734 3.334 -4.727 1 82.56 164 ASP B CA 1
ATOM 3987 C C . ASP B 1 164 ? -18.219 2.332 -3.701 1 82.56 164 ASP B C 1
ATOM 3989 O O . ASP B 1 164 ? -18.984 1.545 -3.145 1 82.56 164 ASP B O 1
ATOM 3993 N N . CYS B 1 165 ? -16.969 2.463 -3.441 1 88.19 165 CYS B N 1
ATOM 3994 C CA . CYS B 1 165 ? -16.328 1.523 -2.525 1 88.19 165 CYS B CA 1
ATOM 3995 C C . CYS B 1 165 ? -15.344 2.238 -1.605 1 88.19 165 CYS B C 1
ATOM 3997 O O . CYS B 1 165 ? -14.43 2.922 -2.076 1 88.19 165 CYS B O 1
ATOM 3999 N N . ALA B 1 166 ? -15.57 2.041 -0.32 1 91.44 166 ALA B N 1
ATOM 4000 C CA . ALA B 1 166 ? -14.734 2.688 0.688 1 91.44 166 ALA B CA 1
ATOM 4001 C C . ALA B 1 166 ? -13.258 2.326 0.493 1 91.44 166 ALA B C 1
ATOM 4003 O O . ALA B 1 166 ? -12.383 3.176 0.657 1 91.44 166 ALA B O 1
ATOM 4004 N N . ALA B 1 167 ? -13.023 1.167 0.099 1 87.31 167 ALA B N 1
ATOM 4005 C CA . ALA B 1 167 ? -11.656 0.696 -0.07 1 87.31 167 ALA B CA 1
ATOM 4006 C C . ALA B 1 167 ? -10.953 1.439 -1.206 1 87.31 167 ALA B C 1
ATOM 4008 O O . ALA B 1 167 ? -9.781 1.794 -1.093 1 87.31 167 ALA B O 1
ATOM 4009 N N . GLN B 1 168 ? -11.648 1.609 -2.262 1 86.25 168 GLN B N 1
ATOM 4010 C CA . GLN B 1 168 ? -11.086 2.34 -3.393 1 86.25 168 GLN B CA 1
ATOM 4011 C C . GLN B 1 168 ? -10.82 3.797 -3.027 1 86.25 168 GLN B C 1
ATOM 4013 O O . GLN B 1 168 ? -9.766 4.344 -3.375 1 86.25 168 GLN B O 1
ATOM 4018 N N . TYR B 1 169 ? -11.797 4.355 -2.355 1 92.5 169 TYR B N 1
ATOM 4019 C CA . TYR B 1 169 ? -11.656 5.73 -1.895 1 92.5 169 TYR B CA 1
ATOM 4020 C C . TYR B 1 169 ? -10.438 5.879 -0.984 1 92.5 169 TYR B C 1
ATOM 4022 O O . TYR B 1 169 ? -9.633 6.793 -1.161 1 92.5 169 TYR B O 1
ATOM 4030 N N . LEU B 1 170 ? -10.289 4.957 -0.064 1 92.56 170 LEU B N 1
ATOM 4031 C CA . LEU B 1 170 ? -9.18 4.996 0.883 1 92.56 170 LEU B CA 1
ATOM 4032 C C . LEU B 1 170 ? -7.84 4.91 0.156 1 92.56 170 LEU B C 1
ATOM 4034 O O . LEU B 1 170 ? -6.891 5.613 0.507 1 92.56 170 LEU B O 1
ATOM 4038 N N . ALA B 1 171 ? -7.746 4.125 -0.811 1 88.56 171 ALA B N 1
ATOM 4039 C CA . ALA B 1 171 ? -6.504 3.92 -1.548 1 88.56 171 ALA B CA 1
ATOM 4040 C C . ALA B 1 171 ? -6.027 5.215 -2.199 1 88.56 171 ALA B C 1
ATOM 4042 O O . ALA B 1 171 ? -4.832 5.504 -2.223 1 88.56 171 ALA B O 1
ATOM 4043 N N . VAL B 1 172 ? -6.918 5.973 -2.645 1 88.69 172 VAL B N 1
ATOM 4044 C CA . VAL B 1 172 ? -6.578 7.227 -3.309 1 88.69 172 VAL B CA 1
ATOM 4045 C C . VAL B 1 172 ? -6.273 8.297 -2.266 1 88.69 172 VAL B C 1
ATOM 4047 O O . VAL B 1 172 ? -5.262 9 -2.359 1 88.69 172 VAL B O 1
ATOM 4050 N N . ARG B 1 173 ? -7.109 8.32 -1.281 1 93.81 173 ARG B N 1
ATOM 4051 C CA . ARG B 1 173 ? -7.023 9.391 -0.29 1 93.81 173 ARG B CA 1
ATOM 4052 C C . ARG B 1 173 ? -5.789 9.219 0.589 1 93.81 173 ARG B C 1
ATOM 4054 O O . ARG B 1 173 ? -5.301 10.195 1.174 1 93.81 173 ARG B O 1
ATOM 4061 N N . ARG B 1 174 ? -5.262 7.992 0.656 1 94.94 174 ARG B N 1
ATOM 4062 C CA . ARG B 1 174 ? -4.043 7.742 1.42 1 94.94 174 ARG B CA 1
ATOM 4063 C C . ARG B 1 174 ? -2.887 8.586 0.893 1 94.94 174 ARG B C 1
ATOM 4065 O O . ARG B 1 174 ? -1.991 8.961 1.652 1 94.94 174 ARG B O 1
ATOM 4072 N N . GLN B 1 175 ? -3.004 8.953 -0.343 1 91.62 175 GLN B N 1
ATOM 4073 C CA . GLN B 1 175 ? -1.909 9.68 -0.971 1 91.62 175 GLN B CA 1
ATOM 4074 C C . GLN B 1 175 ? -2.068 11.188 -0.779 1 91.62 175 GLN B C 1
ATOM 4076 O O . GLN B 1 175 ? -1.101 11.938 -0.9 1 91.62 175 GLN B O 1
ATOM 4081 N N . THR B 1 176 ? -3.268 11.633 -0.439 1 93.31 176 THR B N 1
ATOM 4082 C CA . THR B 1 176 ? -3.498 13.07 -0.506 1 93.31 176 THR B CA 1
ATOM 4083 C C . THR B 1 176 ? -3.771 13.641 0.883 1 93.31 176 THR B C 1
ATOM 4085 O O . THR B 1 176 ? -3.916 14.852 1.045 1 93.31 176 THR B O 1
ATOM 4088 N N . ILE B 1 177 ? -3.861 12.758 1.894 1 95.44 177 ILE B N 1
ATOM 4089 C CA . ILE B 1 177 ? -4.219 13.227 3.229 1 95.44 177 ILE B CA 1
ATOM 4090 C C . ILE B 1 177 ? -3.041 13.977 3.848 1 95.44 177 ILE B C 1
ATOM 4092 O O . ILE B 1 177 ? -3.201 14.688 4.844 1 95.44 177 ILE B O 1
ATOM 4096 N N . GLY B 1 178 ? -1.767 13.82 3.33 1 96.5 178 GLY B N 1
ATOM 4097 C CA . GLY B 1 178 ? -0.615 14.617 3.725 1 96.5 178 GLY B CA 1
ATOM 4098 C C . GLY B 1 178 ? 0.099 14.07 4.945 1 96.5 178 GLY B C 1
ATOM 4099 O O . GLY B 1 178 ? 0.987 14.719 5.496 1 96.5 178 GLY B O 1
ATOM 4100 N N . VAL B 1 179 ? -0.238 12.883 5.395 1 97.88 179 VAL B N 1
ATOM 4101 C CA . VAL B 1 179 ? 0.336 12.32 6.613 1 97.88 179 VAL 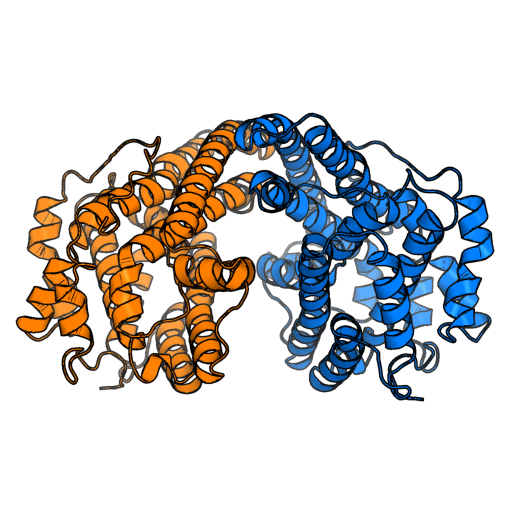B CA 1
ATOM 4102 C C . VAL B 1 179 ? 1.804 11.969 6.379 1 97.88 179 VAL B C 1
ATOM 4104 O O . VAL B 1 179 ? 2.662 12.266 7.211 1 97.88 179 VAL B O 1
ATOM 4107 N N . GLN B 1 180 ? 2.086 11.375 5.242 1 97.5 180 GLN B N 1
ATOM 4108 C CA . GLN B 1 180 ? 3.451 10.922 4.992 1 97.5 180 GLN B CA 1
ATOM 4109 C C . GLN B 1 180 ? 4.422 12.102 4.961 1 97.5 180 GLN B C 1
ATOM 4111 O O . GLN B 1 180 ? 5.438 12.094 5.66 1 97.5 180 GLN B O 1
ATOM 4116 N N . PRO B 1 181 ? 4.145 13.156 4.211 1 98 181 PRO B N 1
ATOM 4117 C CA . PRO B 1 181 ? 5.043 14.312 4.266 1 98 181 PRO B CA 1
ATOM 4118 C C . PRO B 1 181 ? 5.137 14.922 5.66 1 98 181 PRO B C 1
ATOM 4120 O O . PRO B 1 181 ? 6.184 15.461 6.035 1 98 181 PRO B O 1
ATOM 4123 N N . THR B 1 182 ? 4.062 14.875 6.422 1 98.5 182 THR B N 1
ATOM 4124 C CA . THR B 1 182 ? 4.059 15.398 7.785 1 98.5 182 THR B CA 1
ATOM 4125 C C . THR B 1 182 ? 5.027 14.617 8.672 1 98.5 182 THR B C 1
ATOM 4127 O O . THR B 1 182 ? 5.77 15.203 9.453 1 98.5 182 THR B O 1
ATOM 4130 N N . VAL B 1 183 ? 5.027 13.328 8.5 1 98.38 183 VAL B N 1
ATOM 4131 C CA . VAL B 1 183 ? 5.91 12.477 9.281 1 98.38 183 VAL B CA 1
ATOM 4132 C C . VAL B 1 183 ? 7.355 12.664 8.82 1 98.38 183 VAL B C 1
ATOM 4134 O O . VAL B 1 183 ? 8.281 12.617 9.633 1 98.38 183 VAL B O 1
ATOM 4137 N N . ASP B 1 184 ? 7.578 12.852 7.535 1 98.38 184 ASP B N 1
ATOM 4138 C CA . ASP B 1 184 ? 8.914 13.18 7.047 1 98.38 184 ASP B CA 1
ATOM 4139 C C . ASP B 1 184 ? 9.438 14.461 7.699 1 98.38 184 ASP B C 1
ATOM 4141 O O . ASP B 1 184 ? 10.609 14.539 8.062 1 98.38 184 ASP B O 1
ATOM 4145 N N . MET B 1 185 ? 8.586 15.422 7.828 1 98.56 185 MET B N 1
ATOM 4146 C CA . MET B 1 185 ? 8.961 16.688 8.438 1 98.56 185 MET B CA 1
ATOM 4147 C C . MET B 1 185 ? 9.406 16.5 9.883 1 98.56 185 MET B C 1
ATOM 4149 O O . MET B 1 185 ? 10.297 17.203 10.367 1 98.56 185 MET B O 1
ATOM 4153 N N . ALA B 1 186 ? 8.805 15.578 10.562 1 98.5 186 ALA B N 1
ATOM 4154 C CA . ALA B 1 186 ? 9.203 15.312 11.938 1 98.5 186 ALA B CA 1
ATOM 4155 C C . ALA B 1 186 ? 10.688 14.945 12.023 1 98.5 186 ALA B C 1
ATOM 4157 O O . ALA B 1 186 ? 11.383 15.344 12.961 1 98.5 186 ALA B O 1
ATOM 4158 N N . GLU B 1 187 ? 11.156 14.133 11.055 1 98.38 187 GLU B N 1
ATOM 4159 C CA . GLU B 1 187 ? 12.578 13.805 11 1 98.38 187 GLU B CA 1
ATOM 4160 C C . GLU B 1 187 ? 13.422 15.055 10.758 1 98.38 187 GLU B C 1
ATOM 4162 O O . GLU B 1 187 ? 14.406 15.289 11.461 1 98.38 187 GLU B O 1
ATOM 4167 N N . SER B 1 188 ? 13 15.852 9.766 1 98.12 188 SER B N 1
ATOM 4168 C CA . SER B 1 188 ? 13.758 17.047 9.406 1 98.12 188 SER B CA 1
ATOM 4169 C C . SER B 1 188 ? 13.781 18.062 10.547 1 98.12 188 SER B C 1
ATOM 4171 O O . SER B 1 188 ? 14.852 18.469 11.008 1 98.12 188 SER B O 1
ATOM 4173 N N . ALA B 1 189 ? 12.602 18.422 11.055 1 97.44 189 ALA B N 1
ATOM 4174 C CA . ALA B 1 189 ? 12.5 19.391 12.141 1 97.44 189 ALA B CA 1
ATOM 4175 C C . ALA B 1 189 ? 13.164 18.875 13.414 1 97.44 189 ALA B C 1
ATOM 4177 O O . ALA B 1 189 ? 13.711 19.656 14.195 1 97.44 189 ALA B O 1
ATOM 4178 N N . GLY B 1 190 ? 13.078 17.578 13.625 1 96.75 190 GLY B N 1
ATOM 4179 C CA . GLY B 1 190 ? 13.648 16.969 14.812 1 96.75 190 GLY B CA 1
ATOM 4180 C C . GLY B 1 190 ? 15.125 16.641 14.664 1 96.75 190 GLY B C 1
ATOM 4181 O O . GLY B 1 190 ? 15.781 16.25 15.625 1 96.75 190 GLY B O 1
ATOM 4182 N N . ARG B 1 191 ? 15.664 16.703 13.508 1 96.12 191 ARG B N 1
ATOM 4183 C CA . ARG B 1 191 ? 17.078 16.469 13.203 1 96.12 191 ARG B CA 1
ATOM 4184 C C . ARG B 1 191 ? 17.484 15.047 13.539 1 96.12 191 ARG B C 1
ATOM 4186 O O . ARG B 1 191 ? 18.469 14.828 14.25 1 96.12 191 ARG B O 1
ATOM 4193 N N . PHE B 1 192 ? 16.797 14.133 13 1 97.5 192 PHE B N 1
ATOM 4194 C CA . PHE B 1 192 ? 17.109 12.711 13.078 1 97.5 192 PHE B CA 1
ATOM 4195 C C . PHE B 1 192 ? 16.594 11.977 11.852 1 97.5 192 PHE B C 1
ATOM 4197 O O . PHE B 1 192 ? 15.789 12.516 11.086 1 97.5 192 PHE B O 1
ATOM 4204 N N . GLU B 1 193 ? 17.094 10.812 11.625 1 97.94 193 GLU B N 1
ATOM 4205 C CA . GLU B 1 193 ? 16.625 9.977 10.523 1 97.94 193 GLU B CA 1
ATOM 4206 C C . GLU B 1 193 ? 16.469 8.523 10.969 1 97.94 193 GLU B C 1
ATOM 4208 O O . GLU B 1 193 ? 17.375 7.949 11.57 1 97.94 193 GLU B O 1
ATOM 4213 N N . VAL B 1 194 ? 15.305 8.016 10.727 1 98 194 VAL B N 1
ATOM 4214 C CA . VAL B 1 194 ? 15.156 6.574 10.906 1 98 194 VAL B CA 1
ATOM 4215 C C . VAL B 1 194 ? 15.961 5.84 9.836 1 98 194 VAL B C 1
ATOM 4217 O O . VAL B 1 194 ? 15.984 6.254 8.672 1 98 194 VAL B O 1
ATOM 4220 N N . PRO B 1 195 ? 16.672 4.758 10.25 1 96.62 195 PRO B N 1
ATOM 4221 C CA . PRO B 1 195 ? 17.406 4 9.227 1 96.62 195 PRO B CA 1
ATOM 4222 C C . PRO B 1 195 ? 16.5 3.52 8.094 1 96.62 195 PRO B C 1
ATOM 4224 O O . PRO B 1 195 ? 15.391 3.021 8.344 1 96.62 195 PRO B O 1
ATOM 4227 N N . GLN B 1 196 ? 17 3.627 6.898 1 93.5 196 GLN B N 1
ATOM 4228 C CA . GLN B 1 196 ? 16.203 3.328 5.715 1 93.5 196 GLN B CA 1
ATOM 4229 C C . GLN B 1 196 ? 15.672 1.896 5.746 1 93.5 196 GLN B C 1
ATOM 4231 O O . GLN B 1 196 ? 14.539 1.635 5.355 1 93.5 196 GLN B O 1
ATOM 4236 N N . ARG B 1 197 ? 16.469 0.98 6.184 1 93.69 197 ARG B N 1
ATOM 4237 C CA . ARG B 1 197 ? 16.078 -0.426 6.219 1 93.69 197 ARG B CA 1
ATOM 4238 C C . ARG B 1 197 ? 14.883 -0.639 7.137 1 93.69 197 ARG B C 1
ATOM 4240 O O . ARG B 1 197 ? 14.023 -1.477 6.855 1 93.69 197 ARG B O 1
ATOM 4247 N N . VAL B 1 198 ? 14.844 0.12 8.219 1 96.81 198 VAL B N 1
ATOM 4248 C CA . VAL B 1 198 ? 13.711 0.021 9.133 1 96.81 198 VAL B CA 1
ATOM 4249 C C . VAL B 1 198 ? 12.508 0.749 8.547 1 96.81 198 VAL B C 1
ATOM 4251 O O . VAL B 1 198 ? 11.375 0.273 8.648 1 96.81 198 VAL B O 1
ATOM 4254 N N . PHE B 1 199 ? 12.82 1.866 7.906 1 95.94 199 PHE B N 1
ATOM 4255 C CA . PHE B 1 199 ? 11.742 2.607 7.258 1 95.94 199 PHE B CA 1
ATOM 4256 C C . PHE B 1 199 ? 11.023 1.734 6.238 1 95.94 199 PHE B C 1
ATOM 4258 O O . PHE B 1 199 ? 9.797 1.801 6.113 1 95.94 199 PHE B O 1
ATOM 4265 N N . ASP B 1 200 ? 11.727 0.897 5.637 1 92.56 200 ASP B N 1
ATOM 4266 C CA . ASP B 1 200 ? 11.195 0.05 4.574 1 92.56 200 ASP B CA 1
ATOM 4267 C C . ASP B 1 200 ? 10.594 -1.232 5.145 1 92.56 200 ASP B C 1
ATOM 4269 O O . ASP B 1 200 ? 10.07 -2.064 4.398 1 92.56 200 ASP B O 1
ATOM 4273 N N . SER B 1 201 ? 10.68 -1.441 6.406 1 96.12 201 SER B N 1
ATOM 4274 C CA . SER B 1 201 ? 10.188 -2.664 7.027 1 96.12 201 SER B CA 1
ATOM 4275 C C . SER B 1 201 ? 8.664 -2.756 6.93 1 96.12 201 SER B C 1
ATOM 4277 O O . SER B 1 201 ? 7.98 -1.734 6.883 1 96.12 201 SER B O 1
ATOM 4279 N N . ALA B 1 202 ? 8.164 -3.947 6.953 1 96.56 202 ALA B N 1
ATOM 4280 C CA . ALA B 1 202 ? 6.723 -4.188 6.879 1 96.56 202 ALA B CA 1
ATOM 4281 C C . ALA B 1 202 ? 6.016 -3.67 8.133 1 96.56 202 ALA B C 1
ATOM 4283 O O . ALA B 1 202 ? 4.898 -3.152 8.047 1 96.56 202 ALA B O 1
ATOM 4284 N N . VAL B 1 203 ? 6.66 -3.82 9.227 1 97.81 203 VAL B N 1
ATOM 4285 C CA . VAL B 1 203 ? 6.055 -3.443 10.5 1 97.81 203 VAL B CA 1
ATOM 4286 C C . VAL B 1 203 ? 5.879 -1.927 10.555 1 97.81 203 VAL B C 1
ATOM 4288 O O . VAL B 1 203 ? 4.785 -1.433 10.836 1 97.81 203 VAL B O 1
ATOM 4291 N N . LEU B 1 204 ? 6.949 -1.216 10.25 1 97.94 204 LEU B N 1
ATOM 4292 C CA . LEU B 1 204 ? 6.848 0.239 10.305 1 97.94 204 LEU B CA 1
ATOM 4293 C C . LEU B 1 204 ? 5.898 0.756 9.227 1 97.94 204 LEU B C 1
ATOM 4295 O O . LEU B 1 204 ? 5.133 1.691 9.469 1 97.94 204 LEU B O 1
ATOM 4299 N N . SER B 1 205 ? 5.918 0.166 8.109 1 96.69 205 SER B N 1
ATOM 4300 C CA . SER B 1 205 ? 5 0.54 7.043 1 96.69 205 SER B CA 1
ATOM 4301 C C . SER B 1 205 ? 3.549 0.353 7.469 1 96.69 205 SER B C 1
ATOM 4303 O O . SER B 1 205 ? 2.695 1.191 7.168 1 96.69 205 SER B O 1
ATOM 4305 N N . ALA B 1 206 ? 3.277 -0.74 8.133 1 97.81 206 ALA B N 1
ATOM 4306 C CA . ALA B 1 206 ? 1.926 -0.998 8.625 1 97.81 206 ALA B CA 1
ATOM 4307 C C . ALA B 1 206 ? 1.513 0.04 9.664 1 97.81 206 ALA B C 1
ATOM 4309 O O . ALA B 1 206 ? 0.368 0.497 9.672 1 97.81 206 ALA B O 1
ATOM 4310 N N . MET B 1 207 ? 2.436 0.378 10.5 1 98.38 207 MET B N 1
ATOM 4311 C CA . MET B 1 207 ? 2.17 1.406 11.5 1 98.38 207 MET B CA 1
ATOM 4312 C C . MET B 1 207 ? 1.827 2.736 10.836 1 98.38 207 MET B C 1
ATOM 4314 O O . MET B 1 207 ? 0.857 3.393 11.219 1 98.38 207 MET B O 1
ATOM 4318 N N . LEU B 1 208 ? 2.57 3.068 9.836 1 97.94 208 LEU B N 1
ATOM 4319 C CA . LEU B 1 208 ? 2.35 4.328 9.133 1 97.94 208 LEU B CA 1
ATOM 4320 C C . LEU B 1 208 ? 1.024 4.301 8.375 1 97.94 208 LEU B C 1
ATOM 4322 O O . LEU B 1 208 ? 0.315 5.309 8.328 1 97.94 208 LEU B O 1
ATOM 4326 N N . GLN B 1 209 ? 0.696 3.199 7.859 1 97.25 209 GLN B N 1
ATOM 4327 C CA . GLN B 1 209 ? -0.583 3.072 7.172 1 97.25 209 GLN B CA 1
ATOM 4328 C C . GLN B 1 209 ? -1.749 3.293 8.133 1 97.25 209 GLN B C 1
ATOM 4330 O O . GLN B 1 209 ? -2.752 3.912 7.77 1 97.25 209 GLN B O 1
ATOM 4335 N N . ILE B 1 210 ? -1.642 2.734 9.289 1 98.25 210 ILE B N 1
ATOM 4336 C CA . ILE B 1 210 ? -2.686 2.941 10.289 1 98.25 210 ILE B CA 1
ATOM 4337 C C . ILE B 1 210 ? -2.807 4.43 10.609 1 98.25 210 ILE B C 1
ATOM 4339 O O . ILE B 1 210 ? -3.916 4.965 10.68 1 98.25 210 ILE B O 1
ATOM 4343 N N . ALA B 1 211 ? -1.653 5.051 10.766 1 98.5 211 ALA B N 1
ATOM 4344 C CA . ALA B 1 211 ? -1.675 6.484 11.039 1 98.5 211 ALA B CA 1
ATOM 4345 C C . ALA B 1 211 ? -2.387 7.246 9.922 1 98.5 211 ALA B C 1
ATOM 4347 O O . ALA B 1 211 ? -3.219 8.117 10.188 1 98.5 211 ALA B O 1
ATOM 4348 N N . VAL B 1 212 ? -2.098 6.902 8.75 1 98.12 212 VAL B N 1
ATOM 4349 C CA . VAL B 1 212 ? -2.705 7.535 7.586 1 98.12 212 VAL B CA 1
ATOM 4350 C C . VAL B 1 212 ? -4.215 7.305 7.598 1 98.12 212 VAL B C 1
ATOM 4352 O O . VAL B 1 212 ? -4.996 8.25 7.48 1 98.12 212 VAL B O 1
ATOM 4355 N N . ASP B 1 213 ? -4.641 6.117 7.797 1 97.5 213 ASP B N 1
ATOM 4356 C CA . ASP B 1 213 ? -6.055 5.758 7.754 1 97.5 213 ASP B CA 1
ATOM 4357 C C . ASP B 1 213 ? -6.836 6.461 8.859 1 97.5 213 ASP B C 1
ATOM 4359 O O . ASP B 1 213 ? -7.93 6.973 8.633 1 97.5 213 ASP B O 1
ATOM 4363 N N . VAL B 1 214 ? -6.289 6.43 10.008 1 97.75 214 VAL B N 1
ATOM 4364 C CA . VAL B 1 214 ? -6.973 7.023 11.156 1 97.75 214 VAL B CA 1
ATOM 4365 C C . VAL B 1 214 ? -7.129 8.523 10.938 1 97.75 214 VAL B C 1
ATOM 4367 O O . VAL B 1 214 ? -8.188 9.094 11.219 1 97.75 214 VAL B O 1
ATOM 4370 N N . ASN B 1 215 ? -6.086 9.141 10.469 1 97.44 215 ASN B N 1
ATOM 4371 C CA . ASN B 1 215 ? -6.184 10.562 10.164 1 97.44 215 ASN B CA 1
ATOM 4372 C C . ASN B 1 215 ? -7.262 10.844 9.125 1 97.44 215 ASN B C 1
ATOM 4374 O O . ASN B 1 215 ? -8.016 11.805 9.242 1 97.44 215 ASN B O 1
ATOM 4378 N N . LEU B 1 216 ? -7.305 10.031 8.141 1 96.69 216 LEU B N 1
ATOM 4379 C CA . LEU B 1 216 ? -8.32 10.172 7.102 1 96.69 216 LEU B CA 1
ATOM 4380 C C . LEU B 1 216 ? -9.719 10.039 7.688 1 96.69 216 LEU B C 1
ATOM 4382 O O . LEU B 1 216 ? -10.617 10.812 7.348 1 96.69 216 LEU B O 1
ATOM 4386 N N . MET B 1 217 ? -9.891 9.102 8.539 1 96.25 217 MET B N 1
ATOM 4387 C CA . MET B 1 217 ? -11.195 8.883 9.156 1 96.25 217 MET B CA 1
ATOM 4388 C C . MET B 1 217 ? -11.578 10.047 10.055 1 96.25 217 MET B C 1
ATOM 4390 O O . MET B 1 217 ? -12.727 10.5 10.039 1 96.25 217 MET B O 1
ATOM 4394 N N . PHE B 1 218 ? -10.555 10.57 10.82 1 94.81 218 PHE B N 1
ATOM 4395 C CA . PHE B 1 218 ? -10.797 11.781 11.602 1 94.81 218 PHE B CA 1
ATOM 4396 C C . PHE B 1 218 ? -11.305 12.906 10.711 1 94.81 218 PHE B C 1
ATOM 4398 O O . PHE B 1 218 ? -12.328 13.523 11.008 1 94.81 218 PHE B O 1
ATOM 4405 N N . ASN B 1 219 ? -10.648 13.094 9.672 1 93.12 219 ASN B N 1
ATOM 4406 C CA . ASN B 1 219 ? -10.938 14.195 8.758 1 93.12 219 ASN B CA 1
ATOM 4407 C C . ASN B 1 219 ? -12.32 14.055 8.133 1 93.12 219 ASN B C 1
ATOM 4409 O O . ASN B 1 219 ? -13.094 15.016 8.094 1 93.12 219 ASN B O 1
ATOM 4413 N N . ASP B 1 220 ? -12.625 12.891 7.66 1 94.25 220 ASP B N 1
ATOM 4414 C CA . ASP B 1 220 ? -13.883 12.68 6.953 1 94.25 220 ASP B CA 1
ATOM 4415 C C . ASP B 1 220 ? -15.07 12.82 7.898 1 94.25 220 ASP B C 1
ATOM 4417 O O . ASP B 1 220 ? -16.141 13.305 7.5 1 94.25 220 ASP B O 1
ATOM 4421 N N . ILE B 1 221 ? -14.883 12.375 9.094 1 93.94 221 ILE B N 1
ATOM 4422 C CA . ILE B 1 221 ? -15.953 12.523 10.07 1 93.94 221 ILE B CA 1
ATOM 4423 C C . ILE B 1 221 ? -16.109 14 10.438 1 93.94 221 ILE B C 1
ATOM 4425 O O . ILE B 1 221 ? -17.234 14.516 10.477 1 93.94 221 ILE B O 1
ATOM 4429 N N . ALA B 1 222 ? -15.023 14.672 10.656 1 90.56 222 ALA B N 1
ATOM 4430 C CA . ALA B 1 222 ? -15.047 16.062 11.07 1 90.56 222 ALA B CA 1
ATOM 4431 C C . ALA B 1 222 ? -15.586 16.969 9.953 1 90.56 222 ALA B C 1
ATOM 4433 O O . ALA B 1 222 ? -16.281 17.938 10.219 1 90.56 222 ALA B O 1
ATOM 4434 N N . SER B 1 223 ? -15.305 16.656 8.742 1 89.44 223 SER B N 1
ATOM 4435 C CA . SER B 1 223 ? -15.633 17.547 7.621 1 89.44 223 SER B CA 1
ATOM 4436 C C . SER B 1 223 ? -16.984 17.156 7 1 89.44 223 SER B C 1
ATOM 4438 O O . SER B 1 223 ? -17.406 17.781 6.023 1 89.44 223 SER B O 1
ATOM 4440 N N . LEU B 1 224 ? -17.625 16.172 7.52 1 91.62 224 LEU B N 1
ATOM 4441 C CA . LEU B 1 224 ? -18.797 15.562 6.898 1 91.62 224 LEU B CA 1
ATOM 4442 C C . LEU B 1 224 ? -19.844 16.625 6.566 1 91.62 224 LEU B C 1
ATOM 4444 O O . LEU B 1 224 ? -20.281 16.734 5.414 1 91.62 224 LEU B O 1
ATOM 4448 N N . GLU B 1 225 ? -20.234 17.391 7.488 1 86.56 225 GLU B N 1
ATOM 4449 C CA . GLU B 1 225 ? -21.297 18.359 7.312 1 86.56 225 GLU B CA 1
ATOM 4450 C C . GLU B 1 225 ? -20.922 19.438 6.301 1 86.56 225 GLU B C 1
ATOM 4452 O O . GLU B 1 225 ? -21.719 19.812 5.438 1 86.56 225 GLU B O 1
ATOM 4457 N N . LYS B 1 226 ? -19.703 19.859 6.438 1 83.31 226 LYS B N 1
ATOM 4458 C CA . LYS B 1 226 ? -19.203 20.875 5.508 1 83.31 226 LYS B CA 1
ATOM 4459 C C . LYS B 1 226 ? -19.203 20.344 4.074 1 83.31 226 LYS B C 1
ATOM 4461 O O . LYS B 1 226 ? -19.609 21.047 3.148 1 83.31 226 LYS B O 1
ATOM 4466 N N . GLU B 1 227 ? -18.734 19.156 3.936 1 83.5 227 GLU B N 1
ATOM 4467 C CA . GLU B 1 227 ? -18.641 18.547 2.615 1 83.5 227 GLU B CA 1
ATOM 4468 C C . GLU B 1 227 ? -20.016 18.25 2.037 1 83.5 227 GLU B C 1
ATOM 4470 O O . GLU B 1 227 ? -20.25 18.453 0.842 1 83.5 227 GLU B O 1
ATOM 4475 N N . GLU B 1 228 ? -20.891 17.906 2.857 1 85.06 228 GLU B N 1
ATOM 4476 C CA . GLU B 1 228 ? -22.25 17.672 2.41 1 85.06 228 GLU B CA 1
ATOM 4477 C C . GLU B 1 228 ? -22.906 18.969 1.932 1 85.06 228 GLU B C 1
ATOM 4479 O O . GLU B 1 228 ? -23.625 18.969 0.931 1 85.06 228 GLU B O 1
ATOM 4484 N N . ALA B 1 229 ? -22.672 19.922 2.648 1 81.44 229 ALA B N 1
ATOM 4485 C CA . ALA B 1 229 ? -23.234 21.219 2.307 1 81.44 229 ALA B CA 1
ATOM 4486 C C . ALA B 1 229 ? -22.734 21.703 0.948 1 81.44 229 ALA B C 1
ATOM 4488 O O . ALA B 1 229 ? -23.453 22.375 0.214 1 81.44 229 ALA B O 1
ATOM 4489 N N . ARG B 1 230 ? -21.578 21.281 0.617 1 79.88 230 ARG B N 1
ATOM 4490 C CA . ARG B 1 230 ? -20.969 21.703 -0.64 1 79.88 230 ARG B CA 1
ATOM 4491 C C . ARG B 1 230 ? -21.297 20.719 -1.758 1 79.88 230 ARG B C 1
ATOM 4493 O O . ARG B 1 230 ? -20.828 20.875 -2.891 1 79.88 230 ARG B O 1
ATOM 4500 N N . GLY B 1 231 ? -21.891 19.609 -1.354 1 81.69 231 GLY B N 1
ATOM 4501 C CA . GLY B 1 231 ? -22.281 18.625 -2.348 1 81.69 231 GLY B CA 1
ATOM 4502 C C . GLY B 1 231 ? -21.219 17.578 -2.602 1 81.69 231 GLY B C 1
ATOM 4503 O O . GLY B 1 231 ? -21.281 16.844 -3.586 1 81.69 231 GLY B O 1
ATOM 4504 N N . GLU B 1 232 ? -20.234 17.594 -1.743 1 84.12 232 GLU B N 1
ATOM 4505 C CA . GLU B 1 232 ? -19.203 16.562 -1.858 1 84.12 232 GLU B CA 1
ATOM 4506 C C . GLU B 1 232 ? -19.766 15.172 -1.604 1 84.12 232 GLU B C 1
ATOM 4508 O O . GLU B 1 232 ? -20.562 14.977 -0.68 1 84.12 232 GLU B O 1
ATOM 4513 N N . ARG B 1 233 ? -19.406 14.227 -2.5 1 87.88 233 ARG B N 1
ATOM 4514 C CA . ARG B 1 233 ? -19.938 12.867 -2.396 1 87.88 233 ARG B CA 1
ATOM 4515 C C . ARG B 1 233 ? -18.875 11.891 -1.937 1 87.88 233 ARG B C 1
ATOM 4517 O O . ARG B 1 233 ? -19.188 10.781 -1.499 1 87.88 233 ARG B O 1
ATOM 4524 N N . ASN B 1 234 ? -17.641 12.391 -2.129 1 90.38 234 ASN B N 1
ATOM 4525 C CA . ASN B 1 234 ? -16.547 11.508 -1.751 1 90.38 234 ASN B CA 1
ATOM 4526 C C . ASN B 1 234 ? -16.109 11.742 -0.309 1 90.38 234 ASN B C 1
ATOM 4528 O O . ASN B 1 234 ? -15.203 12.539 -0.053 1 90.38 234 ASN B O 1
ATOM 4532 N N . ASN B 1 235 ? -16.719 11.133 0.536 1 93.88 235 ASN B N 1
ATOM 4533 C CA . ASN B 1 235 ? -16.516 11.062 1.978 1 93.88 235 ASN B CA 1
ATOM 4534 C C . ASN B 1 235 ? -16.812 9.664 2.518 1 93.88 235 ASN B C 1
ATOM 4536 O O . ASN B 1 235 ? -17.797 9.039 2.109 1 93.88 235 ASN B O 1
ATOM 4540 N N . LEU B 1 236 ? -16 9.18 3.383 1 96.06 236 LEU B N 1
ATOM 4541 C CA . LEU B 1 236 ? -16.109 7.793 3.824 1 96.06 236 LEU B CA 1
ATOM 4542 C C . LEU B 1 236 ? -17.5 7.508 4.395 1 96.06 236 LEU B C 1
ATOM 4544 O O . LEU B 1 236 ? -18.062 6.43 4.176 1 96.06 236 LEU B O 1
ATOM 4548 N N . VAL B 1 237 ? -18.047 8.453 5.168 1 96.19 237 VAL B N 1
ATOM 4549 C CA . VAL B 1 237 ? -19.375 8.258 5.766 1 96.19 237 VAL B CA 1
ATOM 4550 C C . VAL B 1 237 ? -20.422 8.141 4.668 1 96.19 237 VAL B C 1
ATOM 4552 O O . VAL B 1 237 ? -21.234 7.215 4.68 1 96.19 237 VAL B O 1
ATOM 4555 N N . LEU B 1 238 ? -20.359 9.016 3.725 1 95.31 238 LEU B N 1
ATOM 4556 C CA . LEU B 1 238 ? -21.312 9.023 2.625 1 95.31 238 LEU B CA 1
ATOM 4557 C C . LEU B 1 238 ? -21.141 7.785 1.75 1 95.31 238 LEU B C 1
ATOM 4559 O O . LEU B 1 238 ? -22.141 7.199 1.303 1 95.31 238 LEU B O 1
ATOM 4563 N N . ILE B 1 239 ? -19.938 7.383 1.523 1 95.62 239 ILE B N 1
ATOM 4564 C CA . ILE B 1 239 ? -19.656 6.219 0.691 1 95.62 239 ILE B CA 1
ATOM 4565 C C . ILE B 1 239 ? -20.188 4.961 1.374 1 95.62 239 ILE B C 1
ATOM 4567 O O . ILE B 1 239 ? -20.797 4.105 0.727 1 95.62 239 ILE B O 1
ATOM 4571 N N . LEU B 1 240 ? -19.984 4.852 2.672 1 95.62 240 LEU B N 1
ATOM 4572 C CA . LEU B 1 240 ? -20.469 3.695 3.42 1 95.62 240 LEU B CA 1
ATOM 4573 C C . LEU B 1 240 ? -21.984 3.631 3.393 1 95.62 240 LEU B C 1
ATOM 4575 O O . LEU B 1 240 ? -22.562 2.545 3.32 1 95.62 240 LEU B O 1
ATOM 4579 N N . GLN B 1 241 ? -22.625 4.801 3.471 1 95.75 241 GLN B N 1
ATOM 4580 C CA . GLN B 1 241 ? -24.078 4.855 3.342 1 95.75 241 GLN B CA 1
ATOM 4581 C C . GLN B 1 241 ? -24.531 4.281 2.002 1 95.75 241 GLN B C 1
ATOM 4583 O O . GLN B 1 241 ? -25.484 3.494 1.948 1 95.75 241 GLN B O 1
ATOM 4588 N N . ARG B 1 242 ? -23.844 4.621 1.008 1 93.38 242 ARG B N 1
ATOM 4589 C CA . ARG B 1 242 ? -24.219 4.148 -0.323 1 93.38 242 ARG B CA 1
ATOM 4590 C C . ARG B 1 242 ? -23.891 2.668 -0.487 1 93.38 242 ARG B C 1
ATOM 4592 O O . ARG B 1 242 ? -24.688 1.904 -1.026 1 93.38 242 ARG B O 1
ATOM 4599 N N . GLU B 1 243 ? -22.766 2.338 -0.038 1 91.5 243 GLU B N 1
ATOM 4600 C CA . GLU B 1 243 ? -22.234 0.991 -0.222 1 91.5 243 GLU B CA 1
ATOM 4601 C C . GLU B 1 243 ? -23.078 -0.043 0.513 1 91.5 243 GLU B C 1
ATOM 4603 O O . GLU B 1 243 ? -23.281 -1.151 0.015 1 91.5 243 GLU B O 1
ATOM 4608 N N . HIS B 1 244 ? -23.688 0.29 1.683 1 92.75 244 HIS B N 1
ATOM 4609 C CA . HIS B 1 244 ? -24.328 -0.712 2.529 1 92.75 244 HIS B CA 1
ATOM 4610 C C . HIS B 1 244 ? -25.781 -0.369 2.783 1 92.75 244 HIS B C 1
ATOM 4612 O O . HIS B 1 244 ? -26.531 -1.182 3.334 1 92.75 244 HIS B O 1
ATOM 4618 N N . GLY B 1 245 ? -26.156 0.817 2.418 1 94.69 245 GLY B N 1
ATOM 4619 C CA . GLY B 1 245 ? -27.484 1.287 2.744 1 94.69 245 GLY B CA 1
ATOM 4620 C C . GLY B 1 245 ? -27.656 1.628 4.211 1 94.69 245 GLY B C 1
ATOM 4621 O O . GLY B 1 245 ? -28.766 1.547 4.75 1 94.69 245 GLY B O 1
ATOM 4622 N N . TRP B 1 246 ? -26.609 2.01 4.898 1 96.38 246 TRP B N 1
ATOM 4623 C CA . TRP B 1 246 ? -26.625 2.32 6.324 1 96.38 246 TRP B CA 1
ATOM 4624 C C . TRP B 1 246 ? -27.078 3.758 6.562 1 96.38 246 TRP B C 1
ATOM 4626 O O . TRP B 1 246 ? -26.812 4.641 5.742 1 96.38 246 TRP B O 1
ATOM 4636 N N . PRO B 1 247 ? -27.797 3.961 7.688 1 96.5 247 PRO B N 1
ATOM 4637 C CA . PRO B 1 247 ? -27.953 5.355 8.109 1 96.5 247 PRO B CA 1
ATOM 4638 C C . PRO B 1 247 ? -26.625 6.008 8.492 1 96.5 247 PRO B C 1
ATOM 4640 O O . PRO B 1 247 ? -25.625 5.309 8.734 1 96.5 247 PRO B O 1
ATOM 4643 N N . ARG B 1 248 ? -26.625 7.309 8.508 1 95.12 248 ARG B N 1
ATOM 4644 C CA . ARG B 1 248 ? -25.453 8.102 8.836 1 95.12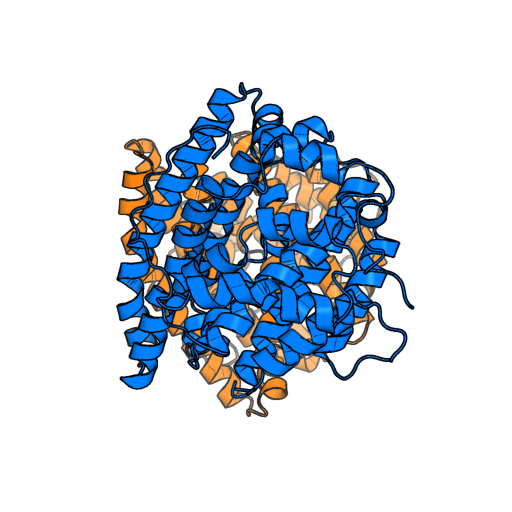 248 ARG B CA 1
ATOM 4645 C C . ARG B 1 248 ? -24.844 7.652 10.164 1 95.12 248 ARG B C 1
ATOM 4647 O O . ARG B 1 248 ? -23.625 7.441 10.258 1 95.12 248 ARG B O 1
ATOM 4654 N N . ALA B 1 249 ? -25.672 7.5 11.133 1 95.38 249 ALA B N 1
ATOM 4655 C CA . ALA B 1 249 ? -25.219 7.164 12.477 1 95.38 249 ALA B CA 1
ATOM 4656 C C . ALA B 1 249 ? -24.5 5.82 12.492 1 95.38 249 ALA B C 1
ATOM 4658 O O . ALA B 1 249 ? -23.5 5.648 13.203 1 95.38 249 ALA B O 1
ATOM 4659 N N . ARG B 1 250 ? -24.969 4.918 11.688 1 96.38 250 ARG B N 1
ATOM 4660 C CA . ARG B 1 250 ? -24.359 3.6 11.625 1 96.38 250 ARG B CA 1
ATOM 4661 C C . ARG B 1 250 ? -23 3.67 10.938 1 96.38 250 ARG B C 1
ATOM 4663 O O . ARG B 1 250 ? -22.047 3 11.352 1 96.38 250 ARG B O 1
ATOM 4670 N N . SER B 1 251 ? -22.891 4.445 9.898 1 96.56 251 SER B N 1
ATOM 4671 C CA . SER B 1 251 ? -21.625 4.641 9.203 1 96.56 251 SER B CA 1
ATOM 4672 C C . SER B 1 251 ? -20.578 5.27 10.117 1 96.56 251 SER B C 1
ATOM 4674 O O . SER B 1 251 ? -19.422 4.832 10.148 1 96.56 251 SER B O 1
ATOM 4676 N N . ILE B 1 252 ? -20.984 6.219 10.859 1 96.44 252 ILE B N 1
ATOM 4677 C CA . ILE B 1 252 ? -20.078 6.891 11.789 1 96.44 252 ILE B CA 1
ATOM 4678 C C . ILE B 1 252 ? -19.641 5.91 12.875 1 96.44 252 ILE B C 1
ATOM 4680 O O . ILE B 1 252 ? -18.469 5.855 13.234 1 96.44 252 ILE B O 1
ATOM 4684 N N . ALA B 1 253 ? -20.578 5.148 13.398 1 96.12 253 ALA B N 1
ATOM 4685 C CA . ALA B 1 253 ? -20.266 4.148 14.414 1 96.12 253 ALA B CA 1
ATOM 4686 C C . ALA B 1 253 ? -19.266 3.123 13.875 1 96.12 253 ALA B C 1
ATOM 4688 O O . ALA B 1 253 ? -18.344 2.701 14.586 1 96.12 253 ALA B O 1
ATOM 4689 N N . HIS B 1 254 ? -19.469 2.775 12.656 1 95.38 254 HIS B N 1
ATOM 4690 C CA . HIS B 1 254 ? -18.562 1.837 12.023 1 95.38 254 HIS B CA 1
ATOM 4691 C C . HIS B 1 254 ? -17.141 2.41 11.945 1 95.38 254 HIS B C 1
ATOM 4693 O O . HIS B 1 254 ? -16.172 1.719 12.258 1 95.38 254 HIS B O 1
ATOM 4699 N N . LEU B 1 255 ? -17.031 3.607 11.516 1 96.19 255 LEU B N 1
ATOM 4700 C CA . LEU B 1 255 ? -15.719 4.246 11.414 1 96.19 255 LEU B CA 1
ATOM 4701 C C . LEU B 1 255 ? -15.07 4.383 12.789 1 96.19 255 LEU B C 1
ATOM 4703 O O . LEU B 1 255 ? -13.852 4.227 12.922 1 96.19 255 LEU B O 1
ATOM 4707 N N . ARG B 1 256 ? -15.875 4.699 13.781 1 95.94 256 ARG B N 1
ATOM 4708 C CA . ARG B 1 256 ? -15.352 4.75 15.141 1 95.94 256 ARG B CA 1
ATOM 4709 C C . ARG B 1 256 ? -14.766 3.404 15.555 1 95.94 256 ARG B C 1
ATOM 4711 O O . ARG B 1 256 ? -13.656 3.34 16.094 1 95.94 256 ARG B O 1
ATOM 4718 N N . ASP B 1 257 ? -15.492 2.365 15.273 1 95.75 257 ASP B N 1
ATOM 4719 C CA . ASP B 1 257 ? -15.023 1.021 15.602 1 95.75 257 ASP B CA 1
ATOM 4720 C C . ASP B 1 257 ? -13.75 0.679 14.828 1 95.75 257 ASP B C 1
ATOM 4722 O O . ASP B 1 257 ? -12.844 0.039 15.367 1 95.75 257 ASP B O 1
ATOM 4726 N N . GLU B 1 258 ? -13.719 1.091 13.594 1 95.88 258 GLU B N 1
ATOM 4727 C CA . GLU B 1 258 ? -12.547 0.85 12.766 1 95.88 258 GLU B CA 1
ATOM 4728 C C . GLU B 1 258 ? -11.32 1.571 13.328 1 95.88 258 GLU B C 1
ATOM 4730 O O . GLU B 1 258 ? -10.219 1.023 13.328 1 95.88 258 GLU B O 1
ATOM 4735 N N . VAL B 1 259 ? -11.516 2.789 13.734 1 97.19 259 VAL B N 1
ATOM 4736 C CA . VAL B 1 259 ? -10.414 3.545 14.336 1 97.19 259 VAL B CA 1
ATOM 4737 C C . VAL B 1 259 ? -9.898 2.816 15.57 1 97.19 259 VAL B C 1
ATOM 4739 O O . VAL B 1 259 ? -8.695 2.645 15.742 1 97.19 259 VAL B O 1
ATOM 4742 N N . HIS B 1 260 ? -10.781 2.33 16.422 1 97 260 HIS B N 1
ATOM 4743 C CA . HIS B 1 260 ? -10.391 1.61 17.625 1 97 260 HIS B CA 1
ATOM 4744 C C . HIS B 1 260 ? -9.617 0.344 17.281 1 97 260 HIS B C 1
ATOM 4746 O O . HIS B 1 260 ? -8.586 0.057 17.906 1 97 260 HIS B O 1
ATOM 4752 N N . ALA B 1 261 ? -10.117 -0.368 16.359 1 97.25 261 ALA B N 1
ATOM 4753 C CA . ALA B 1 261 ? -9.453 -1.603 15.938 1 97.25 261 ALA B CA 1
ATOM 4754 C C . ALA B 1 261 ? -8.062 -1.319 15.383 1 97.25 261 ALA B C 1
ATOM 4756 O O . ALA B 1 261 ? -7.102 -2.021 15.711 1 97.25 261 ALA B O 1
ATOM 4757 N N . ARG B 1 262 ? -7.941 -0.334 14.57 1 97.31 262 ARG B N 1
ATOM 4758 C CA . ARG B 1 262 ? -6.668 0.02 13.953 1 97.31 262 ARG B CA 1
ATOM 4759 C C . ARG B 1 262 ? -5.676 0.519 15 1 97.31 262 ARG B C 1
ATOM 4761 O O . ARG B 1 262 ? -4.488 0.185 14.945 1 97.31 262 ARG B O 1
ATOM 4768 N N . LEU B 1 263 ? -6.16 1.288 15.938 1 98.12 263 LEU B N 1
ATOM 4769 C CA . LEU B 1 263 ? -5.273 1.775 16.984 1 98.12 263 LEU B CA 1
ATOM 4770 C C . LEU B 1 263 ? -4.809 0.63 17.891 1 98.12 263 LEU B C 1
ATOM 4772 O O . LEU B 1 263 ? -3.668 0.628 18.359 1 98.12 263 LEU B O 1
ATOM 4776 N N . SER B 1 264 ? -5.699 -0.305 18.141 1 98.06 264 SER B N 1
ATOM 4777 C CA . SER B 1 264 ? -5.281 -1.499 18.875 1 98.06 264 SER B CA 1
ATOM 4778 C C . SER B 1 264 ? -4.188 -2.25 18.125 1 98.06 264 SER B C 1
ATOM 4780 O O . SER B 1 264 ? -3.219 -2.717 18.719 1 98.06 264 SER B O 1
ATOM 4782 N N . GLN B 1 265 ? -4.34 -2.383 16.859 1 98.19 265 GLN B N 1
ATOM 4783 C CA . GLN B 1 265 ? -3.309 -3.016 16.047 1 98.19 265 GLN B CA 1
ATOM 4784 C C . GLN B 1 265 ? -2.021 -2.197 16.062 1 98.19 265 GLN B C 1
ATOM 4786 O O . GLN B 1 265 ? -0.923 -2.758 16.062 1 98.19 265 GLN B O 1
ATOM 4791 N N . TYR B 1 266 ? -2.189 -0.857 15.992 1 98.44 266 TYR B N 1
ATOM 4792 C CA . TYR B 1 266 ? -1.028 0.024 16.047 1 98.44 266 TYR B CA 1
ATOM 4793 C C . TYR B 1 266 ? -0.174 -0.28 17.266 1 98.44 266 TYR B C 1
ATOM 4795 O O . TYR B 1 266 ? 1.042 -0.453 17.156 1 98.44 266 TYR B O 1
ATOM 4803 N N . LEU B 1 267 ? -0.814 -0.372 18.391 1 98.12 267 LEU B N 1
ATOM 4804 C CA . LEU B 1 267 ? -0.113 -0.644 19.641 1 98.12 267 LEU B CA 1
ATOM 4805 C C . LEU B 1 267 ? 0.519 -2.033 19.609 1 98.12 267 LEU B C 1
ATOM 4807 O O . LEU B 1 267 ? 1.621 -2.227 20.141 1 98.12 267 LEU B O 1
ATOM 4811 N N . LEU B 1 268 ? -0.18 -2.961 19.047 1 97.69 268 LEU B N 1
ATOM 4812 C CA . LEU B 1 268 ? 0.38 -4.297 18.875 1 97.69 268 LEU B CA 1
ATOM 4813 C C . LEU B 1 268 ? 1.644 -4.254 18.016 1 97.69 268 LEU B C 1
ATOM 4815 O O . LEU B 1 268 ? 2.658 -4.859 18.375 1 97.69 268 LEU B O 1
ATOM 4819 N N . LEU B 1 269 ? 1.651 -3.555 16.938 1 98.19 269 LEU B N 1
ATOM 4820 C CA . LEU B 1 269 ? 2.777 -3.453 16.016 1 98.19 269 LEU B CA 1
ATOM 4821 C C . LEU B 1 269 ? 3.947 -2.723 16.656 1 98.19 269 LEU B C 1
ATOM 4823 O O . LEU B 1 269 ? 5.109 -3.033 16.391 1 98.19 269 LEU B O 1
ATOM 4827 N N . GLU B 1 270 ? 3.664 -1.76 17.547 1 97.69 270 GLU B N 1
ATOM 4828 C CA . GLU B 1 270 ? 4.727 -1.08 18.281 1 97.69 270 GLU B CA 1
ATOM 4829 C C . GLU B 1 270 ? 5.551 -2.068 19.094 1 97.69 270 GLU B C 1
ATOM 4831 O O . GLU B 1 270 ? 6.762 -1.898 19.25 1 97.69 270 GLU B O 1
ATOM 4836 N N . THR B 1 271 ? 4.891 -3.047 19.609 1 96.75 271 THR B N 1
ATOM 4837 C CA . THR B 1 271 ? 5.598 -4.023 20.438 1 96.75 271 THR B CA 1
ATOM 4838 C C . THR B 1 271 ? 6.551 -4.859 19.578 1 96.75 271 THR B C 1
ATOM 4840 O O . THR B 1 271 ? 7.453 -5.512 20.109 1 96.75 271 THR B O 1
ATOM 4843 N N . CYS B 1 272 ? 6.375 -4.852 18.266 1 97.44 272 CYS B N 1
ATOM 4844 C CA . CYS B 1 272 ? 7.23 -5.605 17.344 1 97.44 272 CYS B CA 1
ATOM 4845 C C . CYS B 1 272 ? 8.469 -4.801 16.969 1 97.44 272 CYS B C 1
ATOM 4847 O O . CYS B 1 272 ? 9.445 -5.359 16.484 1 97.44 272 CYS B O 1
ATOM 4849 N N . LEU B 1 273 ? 8.484 -3.508 17.188 1 97 273 LEU B N 1
ATOM 4850 C CA . LEU B 1 273 ? 9.5 -2.611 16.656 1 97 273 LEU B CA 1
ATOM 4851 C C . LEU B 1 273 ? 10.875 -2.961 17.203 1 97 273 LEU B C 1
ATOM 4853 O O . LEU B 1 273 ? 11.859 -3.002 16.469 1 97 273 LEU B O 1
ATOM 4857 N N . PRO B 1 274 ? 11.023 -3.221 18.562 1 97.38 274 PRO B N 1
ATOM 4858 C CA . PRO B 1 274 ? 12.344 -3.6 19.062 1 97.38 274 PRO B CA 1
ATOM 4859 C C . PRO B 1 274 ? 12.891 -4.859 18.406 1 97.38 274 PRO B C 1
ATOM 4861 O O . PRO B 1 274 ? 14.094 -4.965 18.172 1 97.38 274 PRO B O 1
ATOM 4864 N N . LYS B 1 275 ? 12.031 -5.797 18.078 1 98 275 LYS B N 1
ATOM 4865 C CA . LYS B 1 275 ? 12.469 -7.016 17.391 1 98 275 LYS B CA 1
ATOM 4866 C C . LYS B 1 275 ? 12.898 -6.73 15.961 1 98 275 LYS B C 1
ATOM 4868 O O . LYS B 1 275 ? 13.805 -7.375 15.438 1 98 275 LYS B O 1
ATOM 4873 N N . VAL B 1 276 ? 12.219 -5.805 15.336 1 98.06 276 VAL B N 1
ATOM 4874 C CA . VAL B 1 276 ? 12.633 -5.379 14 1 98.06 276 VAL B CA 1
ATOM 4875 C C . VAL B 1 276 ? 14.039 -4.785 14.062 1 98.06 276 VAL B C 1
ATOM 4877 O O . VAL B 1 276 ? 14.867 -5.043 13.188 1 98.06 276 VAL B O 1
ATOM 4880 N N . CYS B 1 277 ? 14.297 -3.982 15.117 1 98.38 277 CYS B N 1
ATOM 4881 C CA . CYS B 1 277 ? 15.625 -3.422 15.305 1 98.38 277 CYS B CA 1
ATOM 4882 C C . CYS B 1 277 ? 16.672 -4.527 15.453 1 98.38 277 CYS B C 1
ATOM 4884 O O . CYS B 1 277 ? 17.781 -4.418 14.93 1 98.38 277 CYS B O 1
ATOM 4886 N N . ASP B 1 278 ? 16.281 -5.605 16.188 1 98.38 278 ASP B N 1
ATOM 4887 C CA . ASP B 1 278 ? 17.172 -6.754 16.328 1 98.38 278 ASP B CA 1
ATOM 4888 C C . ASP B 1 278 ? 17.438 -7.426 14.984 1 98.38 278 ASP B C 1
ATOM 4890 O O . ASP B 1 278 ? 18.578 -7.793 14.68 1 98.38 278 ASP B O 1
ATOM 4894 N N . ILE B 1 279 ? 16.422 -7.59 14.227 1 97.81 279 ILE B N 1
ATOM 4895 C CA . ILE B 1 279 ? 16.5 -8.242 12.922 1 97.81 279 ILE B CA 1
ATOM 4896 C C . ILE B 1 279 ? 17.531 -7.531 12.055 1 97.81 279 ILE B C 1
ATOM 4898 O O . ILE B 1 279 ? 18.297 -8.172 11.336 1 97.81 279 ILE B O 1
ATOM 4902 N N . TYR B 1 280 ? 17.547 -6.215 12.148 1 97.25 280 TYR B N 1
ATOM 4903 C CA . TYR B 1 280 ? 18.438 -5.441 11.297 1 97.25 280 TYR B CA 1
ATOM 4904 C C . TYR B 1 280 ? 19.734 -5.117 12.023 1 97.25 280 TYR B C 1
ATOM 4906 O O . TYR B 1 280 ? 20.562 -4.344 11.523 1 97.25 280 TYR B O 1
ATOM 4914 N N . ASP B 1 281 ? 19.938 -5.641 13.211 1 97.5 281 ASP B N 1
ATOM 4915 C CA . ASP B 1 281 ? 21.172 -5.5 14 1 97.5 281 ASP B CA 1
ATOM 4916 C C . ASP B 1 281 ? 21.547 -4.035 14.164 1 97.5 281 ASP B C 1
ATOM 4918 O O . ASP B 1 281 ? 22.688 -3.646 13.859 1 97.5 281 ASP B O 1
ATOM 4922 N N . LEU B 1 282 ? 20.641 -3.229 14.625 1 98.06 282 LEU B N 1
ATOM 4923 C CA . LEU B 1 282 ? 20.859 -1.793 14.766 1 98.06 282 LEU B CA 1
ATOM 4924 C C . LEU B 1 282 ? 21.766 -1.496 15.961 1 98.06 282 LEU B C 1
ATOM 4926 O O . LEU B 1 282 ? 21.672 -2.172 16.984 1 98.06 282 LEU B O 1
ATOM 4930 N N . ASP B 1 283 ? 22.547 -0.461 15.82 1 98.12 283 ASP B N 1
ATOM 4931 C CA . ASP B 1 283 ? 23.344 0 16.953 1 98.12 283 ASP B CA 1
ATOM 4932 C C . ASP B 1 283 ? 22.516 0.915 17.859 1 98.12 283 ASP B C 1
ATOM 4934 O O . ASP B 1 283 ? 21.328 1.146 17.609 1 98.12 283 ASP B O 1
ATOM 4938 N N . ALA B 1 284 ? 23.109 1.401 18.875 1 98 284 ALA B N 1
ATOM 4939 C CA . ALA B 1 284 ? 22.391 2.164 19.906 1 98 284 ALA B CA 1
ATOM 4940 C C . ALA B 1 284 ? 21.828 3.459 19.328 1 98 284 ALA B C 1
ATOM 4942 O O . ALA B 1 284 ? 20.703 3.844 19.641 1 98 284 ALA B O 1
ATOM 4943 N N . GLY B 1 285 ? 22.625 4.129 18.516 1 98.06 285 GLY B N 1
ATOM 4944 C CA . GLY B 1 285 ? 22.172 5.363 17.891 1 98.06 285 GLY B CA 1
ATOM 4945 C C . GLY B 1 285 ? 21 5.16 16.953 1 98.06 285 GLY B C 1
ATOM 4946 O O . GLY B 1 285 ? 20.047 5.941 16.953 1 98.06 285 GLY B O 1
ATOM 4947 N N . GLU B 1 286 ? 21.078 4.117 16.219 1 98 286 GLU B N 1
ATOM 4948 C CA . GLU B 1 286 ? 20 3.783 15.289 1 98 286 GLU B CA 1
ATOM 4949 C C . GLU B 1 286 ? 18.719 3.424 16.047 1 98 286 GLU B C 1
ATOM 4951 O O . GLU B 1 286 ? 17.625 3.818 15.641 1 98 286 GLU B O 1
ATOM 4956 N N . ARG B 1 287 ? 18.891 2.709 17.078 1 98.31 287 ARG B N 1
ATOM 4957 C CA . ARG B 1 287 ? 17.734 2.332 17.891 1 98.31 287 ARG B CA 1
ATOM 4958 C C . ARG B 1 287 ? 17.078 3.561 18.5 1 98.31 287 ARG B C 1
ATOM 4960 O O . ARG B 1 287 ? 15.844 3.631 18.578 1 98.31 287 ARG B O 1
ATOM 4967 N N . GLU B 1 288 ? 17.844 4.43 18.891 1 98.25 288 GLU B N 1
ATOM 4968 C CA . GLU B 1 288 ? 17.297 5.68 19.422 1 98.25 288 GLU B CA 1
ATOM 4969 C C . GLU B 1 288 ? 16.516 6.438 18.359 1 98.25 288 GLU B C 1
ATOM 4971 O O . GLU B 1 288 ? 15.461 7.016 18.656 1 98.25 288 GLU B O 1
ATOM 4976 N N . ALA B 1 289 ? 17 6.453 17.172 1 98.31 289 ALA B N 1
ATOM 4977 C CA . ALA B 1 289 ? 16.312 7.121 16.078 1 98.31 289 ALA B CA 1
ATOM 4978 C C . ALA B 1 289 ? 14.953 6.48 15.805 1 98.31 289 ALA B C 1
ATOM 4980 O O . ALA B 1 289 ? 13.969 7.176 15.547 1 98.31 289 ALA B O 1
ATOM 4981 N N . VAL B 1 290 ? 14.914 5.176 15.891 1 98.5 290 VAL B N 1
ATOM 4982 C CA . VAL B 1 290 ? 13.656 4.461 15.703 1 98.5 290 VAL B CA 1
ATOM 4983 C C . VAL B 1 290 ? 12.68 4.824 16.812 1 98.5 290 VAL B C 1
ATOM 4985 O O . VAL B 1 290 ? 11.492 5.051 16.562 1 98.5 290 VAL B O 1
ATOM 4988 N N . GLU B 1 291 ? 13.188 4.906 18.016 1 98.31 291 GLU B N 1
ATOM 4989 C CA . GLU B 1 291 ? 12.352 5.281 19.141 1 98.31 291 GLU B CA 1
ATOM 4990 C C . GLU B 1 291 ? 11.82 6.707 19 1 98.31 291 GLU B C 1
ATOM 4992 O O . GLU B 1 291 ? 10.656 6.973 19.297 1 98.31 291 GLU B O 1
ATOM 4997 N N . ARG B 1 292 ? 12.633 7.566 18.547 1 97.88 292 ARG B N 1
ATOM 4998 C CA . ARG B 1 292 ? 12.203 8.938 18.312 1 97.88 292 ARG B CA 1
ATOM 4999 C C . ARG B 1 292 ? 11.156 8.992 17.203 1 97.88 292 ARG B C 1
ATOM 5001 O O . ARG B 1 292 ? 10.18 9.75 17.297 1 97.88 292 ARG B O 1
ATOM 5008 N N . TYR B 1 293 ? 11.398 8.195 16.203 1 98.25 293 TYR B N 1
ATOM 5009 C CA . TYR B 1 293 ? 10.43 8.148 15.109 1 98.25 293 TYR B CA 1
ATOM 5010 C C . TYR B 1 293 ? 9.07 7.68 15.609 1 98.25 293 TYR B C 1
ATOM 5012 O O . TYR B 1 293 ? 8.039 8.258 15.242 1 98.25 293 TYR B O 1
ATOM 5020 N N . ARG B 1 294 ? 9.094 6.707 16.438 1 98.12 294 ARG B N 1
ATOM 5021 C CA . ARG B 1 294 ? 7.879 6.164 17.031 1 98.12 294 ARG B CA 1
ATOM 5022 C C . ARG B 1 294 ? 7.168 7.211 17.891 1 98.12 294 ARG B C 1
ATOM 5024 O O . ARG B 1 294 ? 5.977 7.465 17.703 1 98.12 294 ARG B O 1
ATOM 5031 N N . CYS B 1 295 ? 7.895 7.945 18.719 1 97.81 295 CYS B N 1
ATOM 5032 C CA . CYS B 1 295 ? 7.324 8.797 19.766 1 97.81 295 CYS B CA 1
ATOM 5033 C C . CYS B 1 295 ? 7.062 10.203 19.234 1 97.81 295 CYS B C 1
ATOM 5035 O O . CYS B 1 295 ? 6.117 10.867 19.672 1 97.81 295 CYS B O 1
ATOM 5037 N N . ASP B 1 296 ? 7.93 10.602 18.234 1 97.75 296 ASP B N 1
ATOM 5038 C CA . ASP B 1 296 ? 7.918 12.023 17.875 1 97.75 296 ASP B CA 1
ATOM 5039 C C . ASP B 1 296 ? 7.375 12.227 16.469 1 97.75 296 ASP B C 1
ATOM 5041 O O . ASP B 1 296 ? 7.277 13.359 15.992 1 97.75 296 ASP B O 1
ATOM 5045 N N . ALA B 1 297 ? 7.027 11.164 15.812 1 98.19 297 ALA B N 1
ATOM 5046 C CA . ALA B 1 297 ? 6.523 11.32 14.453 1 98.19 297 ALA B CA 1
ATOM 5047 C C . ALA B 1 297 ? 5.211 10.562 14.266 1 98.19 297 ALA B C 1
ATOM 5049 O O . ALA B 1 297 ? 4.16 11.172 14.047 1 98.19 297 ALA B O 1
ATOM 5050 N N . VAL B 1 298 ? 5.219 9.281 14.562 1 98.56 298 VAL B N 1
ATOM 5051 C CA . VAL B 1 298 ? 4.059 8.461 14.219 1 98.56 298 VAL B CA 1
ATOM 5052 C C . VAL B 1 298 ? 2.967 8.641 15.266 1 98.56 298 VAL B C 1
ATOM 5054 O O . VAL B 1 298 ? 1.813 8.922 14.93 1 98.56 298 VAL B O 1
ATOM 5057 N N . ARG B 1 299 ? 3.309 8.547 16.578 1 98.62 299 ARG B N 1
ATOM 5058 C CA . ARG B 1 299 ? 2.314 8.719 17.625 1 98.62 299 ARG B CA 1
ATOM 5059 C C . ARG B 1 299 ? 1.708 10.117 17.578 1 98.62 299 ARG B C 1
ATOM 5061 O O . ARG B 1 299 ? 0.495 10.281 17.734 1 98.62 299 ARG B O 1
ATOM 5068 N N . THR B 1 300 ? 2.539 11.07 17.297 1 98.56 300 THR B N 1
ATOM 5069 C CA . THR B 1 300 ? 2.107 12.453 17.453 1 98.56 300 THR B CA 1
ATOM 5070 C C . THR B 1 300 ? 1.214 12.867 16.281 1 98.56 300 THR B C 1
ATOM 5072 O O . THR B 1 300 ? 0.307 13.688 16.453 1 98.56 300 THR B O 1
ATOM 5075 N N . VAL B 1 301 ? 1.438 12.312 15.102 1 98.44 301 VAL B N 1
ATOM 5076 C CA . VAL B 1 301 ? 0.584 12.68 13.977 1 98.44 301 VAL B CA 1
ATOM 5077 C C . VAL B 1 301 ? -0.822 12.125 14.188 1 98.44 301 VAL B C 1
ATOM 5079 O O . VAL B 1 301 ? -1.807 12.727 13.758 1 98.44 301 VAL B O 1
ATOM 5082 N N . ILE B 1 302 ? -0.935 11.016 14.906 1 98.38 302 ILE B N 1
ATOM 5083 C CA . ILE B 1 302 ? -2.236 10.43 15.211 1 98.38 302 ILE B CA 1
ATOM 5084 C C . ILE B 1 302 ? -2.926 11.258 16.297 1 98.38 302 ILE B C 1
ATOM 5086 O O . ILE B 1 302 ? -4.023 11.781 16.094 1 98.38 302 ILE B O 1
ATOM 5090 N N . ARG B 1 303 ? -2.275 11.43 17.422 1 98 303 ARG B N 1
ATOM 5091 C CA . ARG B 1 303 ? -2.863 12.102 18.578 1 98 303 ARG B CA 1
ATOM 5092 C C . ARG B 1 303 ? -3.068 13.586 18.297 1 98 303 ARG B C 1
ATOM 5094 O O . ARG B 1 303 ? -4.098 14.156 18.672 1 98 303 ARG B O 1
ATOM 5101 N N . GLY B 1 304 ? -2.047 14.172 17.703 1 97.38 304 GLY B N 1
ATOM 5102 C CA . GLY B 1 304 ? -2.137 15.586 17.391 1 97.38 304 GLY B CA 1
ATOM 5103 C C . GLY B 1 304 ? -3.289 15.922 16.469 1 97.38 304 GLY B C 1
ATOM 5104 O O . GLY B 1 304 ? -3.992 16.906 16.672 1 97.38 304 GLY B O 1
ATOM 5105 N N . SER B 1 305 ? -3.459 15.125 15.43 1 95.88 305 SER B N 1
ATOM 5106 C CA . SER B 1 305 ? -4.574 15.32 14.508 1 95.88 305 SER B CA 1
ATOM 5107 C C . SER B 1 305 ? -5.91 15.25 15.234 1 95.88 305 SER B C 1
ATOM 5109 O O . SER B 1 305 ? -6.785 16.094 15.023 1 95.88 305 SER B O 1
ATOM 5111 N N . TYR B 1 306 ? -6.039 14.281 16.062 1 94.88 306 TYR B N 1
ATOM 5112 C CA . TYR B 1 306 ? -7.277 14.094 16.812 1 94.88 306 TYR B CA 1
ATOM 5113 C C . TYR B 1 306 ? -7.574 15.312 17.688 1 94.88 306 TYR B C 1
ATOM 5115 O O . TYR B 1 306 ? -8.688 15.836 17.672 1 94.88 306 TYR B O 1
ATOM 5123 N N . ASP B 1 307 ? -6.574 15.742 18.422 1 94.06 307 ASP B N 1
ATOM 5124 C CA . ASP B 1 307 ? -6.746 16.891 19.312 1 94.06 307 ASP B CA 1
ATOM 5125 C C . ASP B 1 307 ? -7.086 18.156 18.516 1 94.06 307 ASP B C 1
ATOM 5127 O O . ASP B 1 307 ? -7.938 18.938 18.938 1 94.06 307 ASP B O 1
ATOM 5131 N N . TRP B 1 308 ? -6.43 18.281 17.469 1 93.88 308 TRP B N 1
ATOM 5132 C CA . TRP B 1 308 ? -6.648 19.453 16.625 1 93.88 308 TRP B CA 1
ATOM 5133 C C . TRP B 1 308 ? -8.062 19.453 16.062 1 93.88 308 TRP B C 1
ATOM 5135 O O . TRP B 1 308 ? -8.727 20.5 16.031 1 93.88 308 TRP B O 1
ATOM 5145 N N . HIS B 1 309 ? -8.594 18.375 15.586 1 89.75 309 HIS B N 1
ATOM 5146 C CA . HIS B 1 309 ? -9.938 18.297 15.039 1 89.75 309 HIS B CA 1
ATOM 5147 C C . HIS B 1 309 ? -10.984 18.656 16.078 1 89.75 309 HIS B C 1
ATOM 5149 O O . HIS B 1 309 ? -12.047 19.188 15.742 1 89.75 309 HIS B O 1
ATOM 5155 N N . ARG B 1 310 ? -10.648 18.453 17.281 1 86.44 310 ARG B N 1
ATOM 5156 C CA . ARG B 1 310 ? -11.586 18.719 18.375 1 86.44 310 ARG B CA 1
ATOM 5157 C C . ARG B 1 310 ? -11.594 20.203 18.734 1 86.44 310 ARG B C 1
ATOM 5159 O O . ARG B 1 310 ? -12.586 20.719 19.25 1 86.44 310 ARG B O 1
ATOM 5166 N N . SER B 1 311 ? -10.547 20.844 18.328 1 83.69 311 SER B N 1
ATOM 5167 C CA . SER B 1 311 ? -10.422 22.203 18.875 1 83.69 311 SER B CA 1
ATOM 5168 C C . SER B 1 311 ? -10.406 23.234 17.75 1 83.69 311 SER B C 1
ATOM 5170 O O . SER B 1 311 ? -10.664 24.422 17.984 1 83.69 311 SER B O 1
ATOM 5172 N N . SER B 1 312 ? -10.109 22.766 16.609 1 82.94 312 SER B N 1
ATOM 5173 C CA . SER B 1 312 ? -9.93 23.703 15.508 1 82.94 312 SER B CA 1
ATOM 5174 C C . SER B 1 312 ? -11.273 24.219 15 1 82.94 312 SER B C 1
ATOM 5176 O O . SER B 1 312 ? -12.281 23.531 15.094 1 82.94 312 SER B O 1
ATOM 5178 N N . GLY B 1 313 ? -11.273 25.422 14.555 1 74.75 313 GLY B N 1
ATOM 5179 C CA . GLY B 1 313 ? -12.453 26.016 13.945 1 74.75 313 GLY B CA 1
ATOM 5180 C C . GLY B 1 313 ? -12.539 25.766 12.453 1 74.75 313 GLY B C 1
ATOM 5181 O O . GLY B 1 313 ? -13.438 26.281 11.781 1 74.75 313 GLY B O 1
ATOM 5182 N N . ARG B 1 314 ? -11.734 25.047 11.938 1 74.94 314 ARG B N 1
ATOM 5183 C CA . ARG B 1 314 ? -11.641 24.844 10.5 1 74.94 314 ARG B CA 1
ATOM 5184 C C . ARG B 1 314 ? -12.898 24.156 9.961 1 74.94 314 ARG B C 1
ATOM 5186 O O . ARG B 1 314 ? -13.32 24.438 8.836 1 74.94 314 ARG B O 1
ATOM 5193 N N . TYR B 1 315 ? -13.516 23.375 10.734 1 72.06 315 TYR B N 1
ATOM 5194 C CA . TYR B 1 315 ? -14.602 22.562 10.203 1 72.06 315 TYR B CA 1
ATOM 5195 C C . TYR B 1 315 ? -15.945 23.031 10.734 1 72.06 315 TYR B C 1
ATOM 5197 O O . TYR B 1 315 ? -16.953 22.344 10.57 1 72.06 315 TYR B O 1
ATOM 5205 N N . ASP B 1 316 ? -15.852 24.109 11.32 1 69.88 316 ASP B N 1
ATOM 5206 C CA . ASP B 1 316 ? -17.109 24.734 11.742 1 69.88 316 ASP B CA 1
ATOM 5207 C C . ASP B 1 316 ? -17.906 25.219 10.539 1 69.88 316 ASP B C 1
ATOM 5209 O O . ASP B 1 316 ? -17.344 25.562 9.5 1 69.88 316 ASP B O 1
ATOM 5213 N N . ALA B 1 317 ? -19.172 25.016 10.656 1 59.62 317 ALA B N 1
ATOM 5214 C CA . ALA B 1 317 ? -20.141 25.359 9.617 1 59.62 317 ALA B CA 1
ATOM 5215 C C . ALA B 1 317 ? -19.891 26.75 9.07 1 59.62 317 ALA B C 1
ATOM 5217 O O . ALA B 1 317 ? -20.062 27 7.879 1 59.62 317 ALA B O 1
ATOM 5218 N N . GLU B 1 318 ? -19.562 27.516 9.922 1 51.62 318 GLU B N 1
ATOM 5219 C CA . GLU B 1 318 ? -19.328 28.906 9.539 1 51.62 318 GLU B CA 1
ATOM 5220 C C . GLU B 1 318 ? -18.109 29.031 8.617 1 51.62 318 GLU B C 1
ATOM 5222 O O . GLU B 1 318 ? -18.094 29.859 7.715 1 51.62 318 GLU B O 1
ATOM 5227 N N . PHE B 1 319 ? -17.219 28.156 8.773 1 58.66 319 PHE B N 1
ATOM 5228 C CA . PHE B 1 319 ? -16.016 28.109 7.941 1 58.66 319 PHE B CA 1
ATOM 5229 C C . PHE B 1 319 ? -16.359 27.734 6.508 1 58.66 319 PHE B C 1
ATOM 5231 O O . PHE B 1 319 ? -15.82 28.312 5.562 1 58.66 319 PHE B O 1
ATOM 5238 N N . ALA B 1 320 ? -17.281 26.812 6.363 1 54.25 320 ALA B N 1
ATOM 5239 C CA . ALA B 1 320 ? -17.734 26.281 5.082 1 54.25 320 ALA B CA 1
ATOM 5240 C C . ALA B 1 320 ? -18.406 27.359 4.238 1 54.25 320 ALA B C 1
ATOM 5242 O O . ALA B 1 320 ? -18.188 27.422 3.023 1 54.25 320 ALA B O 1
ATOM 5243 N N . ALA B 1 321 ? -19.203 28.109 4.832 1 51.22 321 ALA B N 1
ATOM 5244 C CA . ALA B 1 321 ? -19.938 29.172 4.145 1 51.22 321 ALA B CA 1
ATOM 5245 C C . ALA B 1 321 ? -18.984 30.203 3.559 1 51.22 321 ALA B C 1
ATOM 5247 O O . ALA B 1 321 ? -19.219 30.719 2.467 1 51.22 321 ALA B O 1
ATOM 5248 N N . ALA B 1 322 ? -17.906 30.406 4.164 1 49.62 322 ALA B N 1
ATOM 5249 C CA . ALA B 1 322 ? -16.969 31.438 3.729 1 49.62 322 ALA B CA 1
ATOM 5250 C C . ALA B 1 322 ? -16.109 30.938 2.566 1 49.62 322 ALA B C 1
ATOM 5252 O O . ALA B 1 322 ? -15.75 31.703 1.677 1 49.62 322 ALA B O 1
ATOM 5253 N N . ALA B 1 323 ? -15.766 29.672 2.518 1 52.47 323 ALA B N 1
ATOM 5254 C CA . ALA B 1 323 ? -14.891 29.094 1.504 1 52.47 323 ALA B CA 1
ATOM 5255 C C . ALA B 1 323 ? -15.578 29.062 0.141 1 52.47 323 ALA B C 1
ATOM 5257 O O . ALA B 1 323 ? -14.914 29.109 -0.896 1 52.47 323 ALA B O 1
ATOM 5258 N N . GLY B 1 324 ? -16.906 28.844 0.123 1 48.84 324 GLY B N 1
ATOM 5259 C CA . GLY B 1 324 ? -17.656 28.812 -1.12 1 48.84 324 GLY B CA 1
ATOM 5260 C C . GLY B 1 324 ? -17.797 30.172 -1.777 1 48.84 324 GLY B C 1
ATOM 5261 O O . GLY B 1 324 ? -18.234 30.266 -2.924 1 48.84 324 GLY B O 1
ATOM 5262 N N . ALA B 1 325 ? -17.594 31.188 -1.026 1 42.5 325 ALA B N 1
ATOM 5263 C CA . ALA B 1 325 ? -17.859 32.5 -1.622 1 42.5 325 ALA B CA 1
ATOM 5264 C C . ALA B 1 325 ? -16.797 32.844 -2.656 1 42.5 325 ALA B C 1
ATOM 5266 O O . ALA B 1 325 ? -15.609 32.625 -2.428 1 42.5 325 ALA B O 1
ATOM 5267 N N . GLN B 1 326 ? -17.016 33.062 -3.873 1 41.12 326 GLN B N 1
ATOM 5268 C CA . GLN B 1 326 ? -16.297 33.625 -5.012 1 41.12 326 GLN B CA 1
ATOM 5269 C C . GLN B 1 326 ? -15.375 34.75 -4.574 1 41.12 326 GLN B C 1
ATOM 5271 O O . GLN B 1 326 ? -15.781 35.656 -3.807 1 41.12 326 GLN B O 1
ATOM 5276 N N . GLY B 1 327 ? -13.945 34.75 -4.832 1 43.44 327 GLY B N 1
ATOM 5277 C CA . GLY B 1 327 ? -13 35.844 -4.57 1 43.44 327 GLY B CA 1
ATOM 5278 C C . GLY B 1 327 ? -12.227 35.656 -3.281 1 43.44 327 GLY B C 1
ATOM 5279 O O . GLY B 1 327 ? -11.414 36.5 -2.908 1 43.44 327 GLY B O 1
ATOM 5280 N N . TYR B 1 328 ? -12.625 34.656 -2.539 1 45.09 328 TYR B N 1
ATOM 5281 C CA . TYR B 1 328 ? -12.117 34.531 -1.179 1 45.09 328 TYR B CA 1
ATOM 5282 C C . TYR B 1 328 ? -10.703 33.969 -1.177 1 45.09 328 TYR B C 1
ATOM 5284 O O . TYR B 1 328 ? -9.898 34.281 -0.295 1 45.09 328 TYR B O 1
ATOM 5292 N N . LEU B 1 329 ? -10.367 33.094 -2.121 1 54.62 329 LEU B N 1
ATOM 5293 C CA . LEU B 1 329 ? -9.008 32.562 -2.053 1 54.62 329 LEU B CA 1
ATOM 5294 C C . LEU B 1 329 ? -8.07 33.375 -2.93 1 54.62 329 LEU B C 1
ATOM 5296 O O . LEU B 1 329 ? -8.438 33.781 -4.035 1 54.62 329 LEU B O 1
ATOM 5300 N N . GLU B 1 330 ? -7.094 34.062 -2.318 1 60.56 330 GLU B N 1
ATOM 5301 C CA . GLU B 1 330 ? -6.016 34.625 -3.107 1 60.56 330 GLU B CA 1
ATOM 5302 C C . GLU B 1 330 ? -5.621 33.719 -4.266 1 60.56 330 GLU B C 1
ATOM 5304 O O . GLU B 1 330 ? -5.734 32.5 -4.164 1 60.56 330 GLU B O 1
ATOM 5309 N N . GLU B 1 331 ? -5.602 34.25 -5.391 1 66.12 331 GLU B N 1
ATOM 5310 C CA . GLU B 1 331 ? -5.176 33.5 -6.562 1 66.12 331 GLU B CA 1
ATOM 5311 C C . GLU B 1 331 ? -3.736 33.031 -6.41 1 66.12 331 GLU B C 1
ATOM 5313 O O . GLU B 1 331 ? -2.807 33.656 -6.918 1 66.12 331 GLU B O 1
ATOM 5318 N N . LEU B 1 332 ? -3.523 31.984 -5.688 1 78.69 332 LEU B N 1
ATOM 5319 C CA . LEU B 1 332 ? -2.197 31.484 -5.344 1 78.69 332 LEU B CA 1
ATOM 5320 C C . LEU B 1 332 ? -1.701 30.484 -6.387 1 78.69 332 LEU B C 1
ATOM 5322 O O . LEU B 1 332 ? -0.518 30.141 -6.41 1 78.69 332 LEU B O 1
ATOM 5326 N N . GLY B 1 333 ? -2.564 30.062 -7.285 1 79.44 333 GLY B N 1
ATOM 5327 C CA . GLY B 1 333 ? -2.248 28.969 -8.188 1 79.44 333 GLY B CA 1
ATOM 5328 C C . GLY B 1 333 ? -1.847 29.438 -9.57 1 79.44 333 GLY B C 1
ATOM 5329 O O . GLY B 1 333 ? -1.49 28.609 -10.422 1 79.44 333 GLY B O 1
ATOM 5330 N N . SER B 1 334 ? -2.025 30.672 -9.797 1 69.5 334 SER B N 1
ATOM 5331 C CA . SER B 1 334 ? -1.726 31.203 -11.125 1 69.5 334 SER B CA 1
ATOM 5332 C C . SER B 1 334 ? -0.425 32 -11.125 1 69.5 334 SER B C 1
ATOM 5334 O O . SER B 1 334 ? -0.026 32.562 -10.094 1 69.5 334 SER B O 1
ATOM 5336 N N . SER B 1 335 ? 0.267 31.75 -12.297 1 62.09 335 SER B N 1
ATOM 5337 C CA . SER B 1 335 ? 1.493 32.531 -12.477 1 62.09 335 SER B CA 1
ATOM 5338 C C . SER B 1 335 ? 1.237 34.031 -12.305 1 62.09 335 SER B C 1
ATOM 5340 O O . SER B 1 335 ? 0.167 34.5 -12.664 1 62.09 335 SER B O 1
ATOM 5342 N N . ARG B 1 336 ? 2.273 34.75 -11.531 1 48.22 336 ARG B N 1
ATOM 5343 C CA . ARG B 1 336 ? 2.209 36.188 -11.469 1 48.22 336 ARG B CA 1
ATOM 5344 C C . ARG B 1 336 ? 2.73 36.812 -12.758 1 48.22 336 ARG B C 1
ATOM 5346 O O . ARG B 1 336 ? 3.635 36.281 -13.398 1 48.22 336 ARG B O 1
#

Foldseek 3Di:
DVVPDDLPQPFDFAFAPQLVVCLVCLVVLCVVLPQDPDVLLVVLLSLQSLSLLLRLLFRPFHDVLSSLSSLVSSLLVLVVLVLLDPCLQDLVSLLVLLVLLLVLLVHDHDLQRFSSSVSSNVSLVLLPVLPDPVLSVVLSVLSNLQSVLSSVSNVCNNVVPADLDLVVLLVSVLSNLCQVNSLSSNCSSVVHDADPVLCPDPLVVLLSSLLSLLLLLLVLVLQVVLCVVSVHCRGQLNSVCNNPVDPSVVSNVVSSVVNNVSSVVSVVSVVCSVVVCVVVVHDPRNVVRSVCSVRNHRSSSNVSSNVSSVPRCCNPPVNSVQSPDPPSRDPRRGGD/DVVPDDLPQPFDFAFAPQLVVCLVCLVVLCVVLPQDPDVLLVVLLSLQSLSLLLRLLFRPFHDVLSSLSSLVSSLLVLVVLVLLDPCLQDLVSLLVLLVLLLVLLVHDHDQQRFSSSVSSNVSLVLLPVLPDPVLSVVLSVLSNLQSVLSSVSNVCNNVVPADLDLVVLLVSVLSNLCQVNSLSSNCSSVVHDADPVLCPDPLVVLLSSLLSLLLLLLVLVLQVVLCVVSVHCRGQLNSVCNNPVDPSVVSNVVSSVVNNVSSVVSVVSVVCSVVVCVVVVHDPRNVVRSVCSVRNHRSSSNVSSNVSSVPRCCNPPVNSVQSPDPPNRPPRRGGD

Nearest PDB structures (foldseek):
  9c7k-assembly2_B  TM=9.877E-01  e=2.404E-35  Streptomyces exfoliatus
  6wke-assembly2_B  TM=9.960E-01  e=3.186E-34  Streptomyces sp.
  6wkj-assembly2_B  TM=9.966E-01  e=1.439E-33  Streptomyces sp.
  6wkc-assembly2_B  TM=9.931E-01  e=1.411E-32  Streptomyces sp.
  1hm7-assembly2_B  TM=9.902E-01  e=2.639E-31  Streptomyces exfoliatus

Radius of gyration: 25.96 Å; Cα contacts (8 Å, |Δi|>4): 951; chains: 2; bounding box: 56×78×59 Å

Secondary structure (DSSP, 8-state):
-TT-------S-----TTHHHHHHHTTHHHHHTTS--SHHHHHHHHHT-HHHHHHHH-TT--HHHHHHHHHHHHHHHHHHHTTSSHHHH-HHHHHHHHHHHHGGGTSPPPTTS-HHHHHHHHHHHHHHTT--HHHHHHHHHHHHHHHHHHHHHHHHHHTT---S-HHHHHHHHTTTS-HHHHHHHHHHHHT----HHHHTSHHHHHHHHHHHHHHHHHHHHHTHHHHHHTT----HHHHHHHHH---HHHHHHHHHHHHHHHHHHHHHHHTTHHHHHHHTT--HHHHHHHHHHIIIIIHHHHHHHHHHHHH-STTSHHHHHHHTSTT-S---SS--/-TT-------S-----TTHHHHHHHTTHHHHHTTS--SHHHHHHHHHT-HHHHHHHH-TT--HHHHHHHHHHHHHHHHHHHTTSSHHHH-HHHHHHHHHHHHGGGTSPPPTTS-HHHHHHHHHHHHHHTT--HHHHHHHHHHHHHHHHHHHHHHHHHHTT---S-HHHHHHHHTTTS-HHHHHHHHHHHHT----HHHHTSHHHHHHHHHHHHHHHHHHHHHTHHHHHHTT----HHHHHHHHH---HHHHHHHHHHHHHHHHHHHHHHHTTHHHHHHHTT--HHHHHHHHHHIIIIIHHHHHHHHHHHHH-STTSHHHHHHHTSTT-S---SS--

InterPro domains:
  IPR008949 Isoprenoid synthase domain superfamily [G3DSA:1.10.600.10] (1-313)
  IPR008949 Isoprenoid synthase domain superfamily [SSF48576] (3-312)
  IPR034686 Terpene cyclase-like 2 [PTHR35201] (52-316)
  IPR034686 Terpene cyclase-like 2 [SFLDG01020] (6-317)
  IPR054969 Pentalenene synthase [NF045811] (1-335)

Solvent-accessible surface area (backbone atoms only — not comparable to full-atom values): 35184 Å² total; per-residue (Å²): 54,86,70,71,67,82,71,77,73,95,57,76,88,58,54,15,89,43,33,65,63,42,51,74,50,58,61,54,61,44,40,75,59,62,72,38,85,46,69,68,50,44,54,55,54,58,42,42,40,34,33,58,37,25,17,16,30,32,35,88,27,48,69,70,35,35,45,51,42,24,52,49,45,48,46,51,54,59,55,54,56,59,38,78,45,71,44,31,42,30,34,67,56,33,40,53,45,37,50,56,34,54,46,34,78,80,41,87,70,63,89,55,51,19,45,55,25,53,53,46,34,52,52,51,55,62,47,45,62,91,53,53,71,66,53,49,53,52,49,47,50,47,47,50,44,30,44,51,27,51,28,55,52,8,42,37,53,55,68,66,50,70,59,70,40,57,67,62,45,47,64,48,45,64,34,53,70,50,49,67,57,53,40,51,44,29,30,43,48,63,70,50,65,59,51,66,73,56,59,68,28,53,63,51,45,31,44,50,48,42,39,41,50,44,49,46,52,52,48,38,55,35,36,40,65,42,34,49,74,73,63,55,62,82,38,60,50,55,19,41,22,66,60,68,67,41,55,70,69,55,30,49,51,48,50,48,51,50,43,46,46,43,51,52,48,40,56,56,48,55,70,45,46,67,56,53,40,56,67,67,64,55,52,71,70,50,49,48,27,46,51,44,43,48,62,43,20,54,50,18,48,42,41,20,50,54,55,35,53,54,66,38,48,58,54,36,66,70,43,45,62,55,69,70,41,86,85,59,68,70,78,40,73,45,60,114,56,85,71,70,67,82,71,78,72,95,60,76,89,58,53,16,90,43,32,66,61,43,52,75,50,58,60,54,62,44,38,74,59,62,70,38,85,46,68,67,50,45,54,54,54,59,43,41,40,35,30,58,38,26,19,18,31,34,35,88,27,47,68,71,36,34,47,52,41,23,51,48,44,48,45,52,54,57,56,54,57,60,39,78,43,71,43,29,42,32,34,67,57,32,39,52,46,38,48,57,35,53,44,34,78,78,41,86,70,62,88,54,51,19,47,54,25,53,53,46,34,50,51,51,54,61,47,46,61,92,54,52,70,66,54,49,53,52,48,48,50,47,48,51,45,29,43,50,26,50,28,56,51,9,42,36,54,56,68,68,49,69,60,69,40,58,66,63,45,48,64,49,45,62,34,53,70,50,50,66,57,52,39,51,43,29,30,44,47,62,70,50,65,58,52,64,72,55,60,68,29,54,62,51,45,31,44,50,48,42,39,40,50,44,48,48,51,52,47,37,55,37,36,40,66,45,35,49,74,72,63,55,63,82,35,59,49,55,20,40,23,67,59,70,67,41,54,68,69,53,29,48,52,48,50,48,51,50,43,47,46,43,50,53,47,41,56,54,48,57,70,46,46,66,56,52,40,57,68,67,64,56,53,72,70,51,48,48,28,44,51,44,43,48,63,44,19,53,50,18,49,43,40,19,50,56,56,35,54,54,66,38,47,56,55,37,65,71,43,45,63,53,70,70,43,86,86,58,66,72,79,39,74,45,61,111

Organism: Streptomyces collinus (strain DSM 40733 / Tue 365) (NCBI:txid1214242)